Protein AF-0000000072193589 (afdb_homodimer)

Foldseek 3Di:
DPPPDLCLQFLVNLLVLLLLLLQQQVVFCVQWAFALCSLFQLLQLLQPLVFLPLAPDQQRHANQLLLLLLLQLLLVLCVVVVNQFAKEDLQLVLLLLLLLLLSLLQLQLDGFLLSLLSCVLLAAPLSVLLVLLLLLLLVVLVVLVVLAFDSDDMDGDDSVLLCVLNVVSVVSVVVCVQFPDDPPDQGGVSTGAHNHHSRPTGGDNVSSSVSSSVSNNSCSSNVAFPSVQSSCCSPPVDRSNVSSNVSNSVSNNVSCVVVVSHDHDNPPGTFGANPSVSSNLSSSLSSNSQSSLVGTLSSLSSVSSSNYNSSVSSNVSSSSSSNCCNRVQLGATRVHGGPCVVVSSVVSNVVSVVSSVVRGDDPD/DPCPDLCLQFLVNLLVLLLLLLQQQVVFCVQWAFALASLFQLLQLLQPLVFLPLAPDQQRHANQLLLLLLLQLLLVLCVVVVNQFAKEDQQLVLLLQLLLLLSLLQLQLDGFLLSLLSCVLLAAPLSVLLVLLLLLLLVVLVVLVVLAFDSDDMDGDDSVLLCVLNVVSVVSVVVCVQFPDDQPDQGGVSTGAHNHHSRPTGGDNVSSSVSSSVSNNSCSSNVAFPSCQSSCCSPPVDRSNVSSNVSNSVSNNVSCVVVVSHDHDNPPGTFGANPSVSSNLSSSLSSNSQSSLVGTLSSLSSVSSSNYNSSVSSNVSSSSSSNCCNRVQQGATRHHGGPCVVVSSVVSSVVSVVSSVVRGDDPD

Radius of gyration: 25.13 Å; Cα contacts (8 Å, |Δi|>4): 1736; chains: 2; bounding box: 56×70×53 Å

Secondary structure (DSSP, 8-state):
------GGGSHHHHHHHHHHHHHHHHHHHHTTSPTTTTT-HHHHHHHHHHHTTSS--GGG----HHHHHHHHHHHHHHHHTT----EE-S-HHHHHHHHHHHHHHHHHHT--HHHHHHHHHTTBTTHHHHHHHHHHHHHHHHHHHHTT------EE--GGGGGHHHHHHHHHHHHHHHS---TT-SEETTEE--SSSGGG----HHHHHHHHHHHHHHHHHHT--HHHHHHHHHHH---HHHHHHHHHHHHHHHHHHHHT----BSSS-TT----HHHHHHHHHHHHHHHHHHTS-HHHHHHHHHTTBHHHHHHHHHHHHHHHHHHHTT-S-BTTBS-TTHHHHHHHHHHHHHHHHHHTS-TT-/------GGGSHHHHHHHHHHHHHHHHHHHHTTSPTTTTT-HHHHHHHHHHHTTSS--GGG----HHHHHHHHHHHHHHHHTT----EE-S-HHHHHHHHHHHHHHHHHHT--HHHHHHHHHTTBTHHHHHHHHHHHHHHHHHHHHHTT------EE--GGGGGHHHHHHHHHHHHHHHS---TT-SEETTEE--SSSGGG----HHHHHHHHHHHHHHHHHHT--HHHHHHHHHHH---HHHHHHHHHHHHHHHHHHHHT----BSSS-TT----HHHHHHHHHHHHHHHHHHTS-HHHHHHHHHTTBHHHHHHHHHHHHHHHHHHHTT-S-BTTBS-TTHHHHHHHHHHHHHHHHHHTS-TT-

pLDDT: mean 95.37, std 7.78, range [31.89, 98.88]

InterPro domains:
  IPR007272 Sulphur transport TsuA/YedE [PF04143] (221-327)
  IPR026366 Putative selenium metabolism protein, YedE family [TIGR04112] (14-357)

Nearest PDB structures (foldseek):
  6lep-assembly1_A  TM=6.142E-01  e=1.685E-05  Spirochaeta thermophila
  6leo-assembly1_A  TM=6.871E-01  e=5.981E-05  Spirochaeta thermophila
  8k1r-assembly1_B  TM=6.863E-01  e=8.590E-05  Spirochaeta thermophila DSM 6578
  8j4c-assembly1_A  TM=5.901E-01  e=3.475E-05  Spirochaeta thermophila DSM 6578
  5jdl-assembly1_A  TM=2.245E-01  e=1.721E-01  Methanocaldococcus jannaschii DSM 2661

Structure (mmCIF, N/CA/C/O backbone):
data_AF-0000000072193589-model_v1
#
loop_
_entity.id
_entity.type
_entity.pdbx_description
1 polymer 'Glutamate synthase'
#
loop_
_atom_site.group_PDB
_atom_site.id
_atom_site.type_symbol
_atom_site.label_atom_id
_atom_site.label_alt_id
_atom_site.label_comp_id
_atom_site.label_asym_id
_atom_site.label_entity_id
_atom_site.label_seq_id
_atom_site.pdbx_PDB_ins_code
_atom_site.Cartn_x
_atom_site.Cartn_y
_atom_site.Cartn_z
_atom_site.occupancy
_atom_site.B_iso_or_equiv
_atom_site.auth_seq_id
_atom_site.auth_comp_id
_atom_site.auth_asym_id
_atom_site.auth_atom_id
_atom_site.pdbx_PDB_model_num
ATOM 1 N N . MET A 1 1 ? -29.062 7.012 24.234 1 31.97 1 MET A N 1
ATOM 2 C CA . MET A 1 1 ? -27.703 7.16 24.734 1 31.97 1 MET A CA 1
ATOM 3 C C . MET A 1 1 ? -27.391 8.617 25.062 1 31.97 1 MET A C 1
ATOM 5 O O . MET A 1 1 ? -27.562 9.5 24.219 1 31.97 1 MET A O 1
ATOM 9 N N . LYS A 1 2 ? -27.5 9.023 26.297 1 41.06 2 LYS A N 1
ATOM 10 C CA . LYS A 1 2 ? -27.609 10.367 26.859 1 41.06 2 LYS A CA 1
ATOM 11 C C . LYS A 1 2 ? -26.547 11.297 26.266 1 41.06 2 LYS A C 1
ATOM 13 O O . LYS A 1 2 ? -25.359 10.969 26.25 1 41.06 2 LYS A O 1
ATOM 18 N N . ASN A 1 3 ? -26.688 12.117 25.344 1 45.94 3 ASN A N 1
ATOM 19 C CA . ASN A 1 3 ? -25.875 13.062 24.578 1 45.94 3 ASN A CA 1
ATOM 20 C C . ASN A 1 3 ? -24.875 13.789 25.484 1 45.94 3 ASN A C 1
ATOM 22 O O . ASN A 1 3 ? -25.188 14.836 26.047 1 45.94 3 ASN A O 1
ATOM 26 N N . SER A 1 4 ? -24.109 13.016 26.344 1 55.22 4 SER A N 1
ATOM 27 C CA . SER A 1 4 ? -23.141 13.648 27.234 1 55.22 4 SER A CA 1
ATOM 28 C C . SER A 1 4 ? -22.281 14.664 26.484 1 55.22 4 SER A C 1
ATOM 30 O O . SER A 1 4 ? -21.938 14.453 25.328 1 55.22 4 SER A O 1
ATOM 32 N N . PHE A 1 5 ? -22.328 15.898 26.859 1 66 5 PHE A N 1
ATOM 33 C CA . PHE A 1 5 ? -21.641 17.062 26.344 1 66 5 PHE A CA 1
ATOM 34 C C . PHE A 1 5 ? -20.172 16.766 26.094 1 66 5 PHE A C 1
ATOM 36 O O . PHE A 1 5 ? -19.469 16.312 27 1 66 5 PHE A O 1
ATOM 43 N N . ASN A 1 6 ? -19.766 16.594 24.844 1 74.94 6 ASN A N 1
ATOM 44 C CA . ASN A 1 6 ? -18.359 16.469 24.469 1 74.94 6 ASN A CA 1
ATOM 45 C C . ASN A 1 6 ? -17.688 17.828 24.375 1 74.94 6 ASN A C 1
ATOM 47 O O . ASN A 1 6 ? -17.828 18.531 23.375 1 74.94 6 ASN A O 1
ATOM 51 N N . PHE A 1 7 ? -16.984 18.297 25.5 1 81.56 7 PHE A N 1
ATOM 52 C CA . PHE A 1 7 ? -16.281 19.562 25.578 1 81.56 7 PHE A CA 1
ATOM 53 C C . PHE A 1 7 ? -15.398 19.766 24.344 1 81.56 7 PHE A C 1
ATOM 55 O O . PHE A 1 7 ? -15.328 20.875 23.797 1 81.56 7 PHE A O 1
ATOM 62 N N . PHE A 1 8 ? -14.93 18.75 23.812 1 83.88 8 PHE A N 1
ATOM 63 C CA . PHE A 1 8 ? -13.922 18.844 22.766 1 83.88 8 PHE A CA 1
ATOM 64 C C . PHE A 1 8 ? -14.578 19.109 21.406 1 83.88 8 PHE A C 1
ATOM 66 O O . PHE A 1 8 ? -13.906 19.516 20.469 1 83.88 8 PHE A O 1
ATOM 73 N N . SER A 1 9 ? -15.805 18.953 21.422 1 81.62 9 SER A N 1
ATOM 74 C CA . SER A 1 9 ? -16.5 19.234 20.172 1 81.62 9 SER A CA 1
ATOM 75 C C . SER A 1 9 ? -17 20.672 20.125 1 81.62 9 SER A C 1
ATOM 77 O O . SER A 1 9 ? -17.438 21.141 19.062 1 81.62 9 SER A O 1
ATOM 79 N N . SER A 1 10 ? -16.891 21.422 21.188 1 87.44 10 SER A N 1
ATOM 80 C CA . SER A 1 10 ? -17.25 22.828 21.25 1 87.44 10 SER A CA 1
ATOM 81 C C . SER A 1 10 ? -16.172 23.703 20.641 1 87.44 10 SER A C 1
ATOM 83 O O . SER A 1 10 ? -15.078 23.234 20.328 1 87.44 10 SER A O 1
ATOM 85 N N . THR A 1 11 ? -16.453 24.891 20.484 1 91.12 11 THR A N 1
ATOM 86 C CA . THR A 1 11 ? -15.492 25.844 19.922 1 91.12 11 THR A CA 1
ATOM 87 C C . THR A 1 11 ? -14.289 26 20.859 1 91.12 11 THR A C 1
ATOM 89 O O . THR A 1 11 ? -13.141 26.031 20.406 1 91.12 11 THR A O 1
ATOM 92 N N . THR A 1 12 ? -14.586 26.094 22.094 1 92.56 12 THR A N 1
ATOM 93 C CA . THR A 1 12 ? -13.5 26.172 23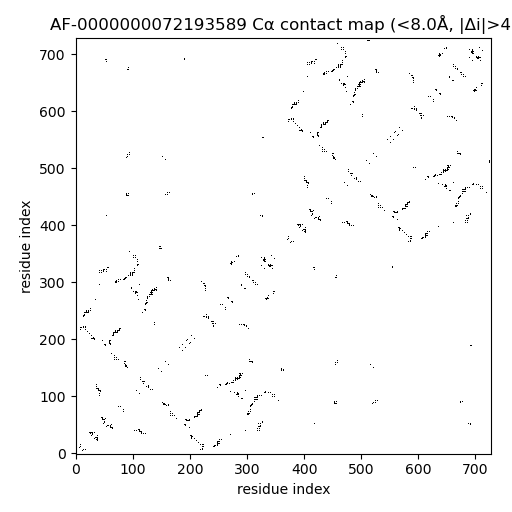.062 1 92.56 12 THR A CA 1
ATOM 94 C C . THR A 1 12 ? -12.648 24.906 23.047 1 92.56 12 THR A C 1
ATOM 96 O O . THR A 1 12 ? -11.43 24.969 23.188 1 92.56 12 THR A O 1
ATOM 99 N N . GLY A 1 13 ? -13.297 23.828 22.875 1 93.25 13 GLY A N 1
ATOM 100 C CA . GLY A 1 13 ? -12.586 22.547 22.844 1 93.25 13 GLY A CA 1
ATOM 101 C C . GLY A 1 13 ? -11.633 22.438 21.672 1 93.25 13 GLY A C 1
ATOM 102 O O . GLY A 1 13 ? -10.508 21.969 21.828 1 93.25 13 GLY A O 1
ATOM 103 N N . ILE A 1 14 ? -12.141 22.859 20.531 1 94.38 14 ILE A N 1
ATOM 104 C CA . ILE A 1 14 ? -11.305 22.75 19.328 1 94.38 14 ILE A CA 1
ATOM 105 C C . ILE A 1 14 ? -10.133 23.734 19.438 1 94.38 14 ILE A C 1
ATOM 107 O O . ILE A 1 14 ? -9.031 23.422 18.984 1 94.38 14 ILE A O 1
ATOM 111 N N . VAL A 1 15 ? -10.328 24.891 20 1 96.31 15 VAL A N 1
ATOM 112 C CA . VAL A 1 15 ? -9.281 25.891 20.172 1 96.31 15 VAL A CA 1
ATOM 113 C C . VAL A 1 15 ? -8.227 25.359 21.141 1 96.31 15 VAL A C 1
ATOM 115 O O . VAL A 1 15 ? -7.023 25.453 20.891 1 96.31 15 VAL A O 1
ATOM 118 N N . VAL A 1 16 ? -8.711 24.766 22.219 1 96.75 16 VAL A N 1
ATOM 119 C CA . VAL A 1 16 ? -7.793 24.188 23.203 1 96.75 16 VAL A CA 1
ATOM 120 C C . VAL A 1 16 ? -6.984 23.062 22.562 1 96.75 16 VAL A C 1
ATOM 122 O O . VAL A 1 16 ? -5.777 22.953 22.797 1 96.75 16 VAL A O 1
ATOM 125 N N . THR A 1 17 ? -7.664 22.219 21.797 1 96.88 17 THR A N 1
ATOM 126 C CA . THR A 1 17 ? -6.965 21.156 21.078 1 96.88 17 THR A CA 1
ATOM 127 C C . THR A 1 17 ? -5.891 21.734 20.172 1 96.88 17 THR A C 1
ATOM 129 O O . THR A 1 17 ? -4.758 21.25 20.156 1 96.88 17 THR A O 1
ATOM 132 N N . GLY A 1 18 ? -6.23 22.766 19.375 1 97.44 18 GLY A N 1
ATOM 133 C CA . GLY A 1 18 ? -5.262 23.422 18.516 1 97.44 18 GLY A CA 1
ATOM 134 C C . GLY A 1 18 ? -4.074 23.984 19.25 1 97.44 18 GLY A C 1
ATOM 135 O O . GLY A 1 18 ? -2.928 23.812 18.828 1 97.44 18 GLY A O 1
ATOM 136 N N . LEU A 1 19 ? -4.371 24.641 20.422 1 97.88 19 LEU A N 1
ATOM 137 C CA . LEU A 1 19 ? -3.303 25.203 21.234 1 97.88 19 LEU A CA 1
ATOM 138 C C . LEU A 1 19 ? -2.359 24.109 21.719 1 97.88 19 LEU A C 1
ATOM 140 O O . LEU A 1 19 ? -1.138 24.266 21.656 1 97.88 19 LEU A O 1
ATOM 144 N N . LEU A 1 20 ? -2.932 23.031 22.156 1 98 20 LEU A N 1
ATOM 145 C CA . LEU A 1 20 ? -2.129 21.938 22.688 1 98 20 LEU A CA 1
ATOM 146 C C . LEU A 1 20 ? -1.316 21.266 21.578 1 98 20 LEU A C 1
ATOM 148 O O . LEU A 1 20 ? -0.155 20.906 21.781 1 98 20 LEU A O 1
ATOM 152 N N . LEU A 1 21 ? -1.921 21.078 20.406 1 97.75 21 LEU A N 1
ATOM 153 C CA . LEU A 1 21 ? -1.203 20.469 19.297 1 97.75 21 LEU A CA 1
ATOM 154 C C . LEU A 1 21 ? -0.022 21.344 18.875 1 97.75 21 LEU A C 1
ATOM 156 O O . LEU A 1 21 ? 1.062 20.828 18.594 1 97.75 21 LEU A O 1
ATOM 160 N N . GLY A 1 22 ? -0.254 22.672 18.844 1 97.94 22 GLY A N 1
ATOM 161 C CA . GLY A 1 22 ? 0.833 23.578 18.516 1 97.94 22 GLY A CA 1
ATOM 162 C C . GLY A 1 22 ? 1.979 23.516 19.5 1 97.94 22 GLY A C 1
ATOM 163 O O . GLY A 1 22 ? 3.146 23.484 19.109 1 97.94 22 GLY A O 1
ATOM 164 N N . LEU A 1 23 ? 1.612 23.453 20.781 1 98.19 23 LEU A N 1
ATOM 165 C CA . LEU A 1 23 ? 2.623 23.391 21.828 1 98.19 23 LEU A CA 1
ATOM 166 C C . LEU A 1 23 ? 3.379 22.078 21.781 1 98.19 23 LEU A C 1
ATOM 168 O O . LEU A 1 23 ? 4.602 22.047 21.922 1 98.19 23 LEU A O 1
ATOM 172 N N . ILE A 1 24 ? 2.656 21 21.578 1 98.31 24 ILE A N 1
ATOM 173 C CA . ILE A 1 24 ? 3.262 19.672 21.516 1 98.31 24 ILE A CA 1
ATOM 174 C C . ILE A 1 24 ? 4.227 19.594 20.344 1 98.31 24 ILE A C 1
ATOM 176 O O . ILE A 1 24 ? 5.32 19.031 20.453 1 98.31 24 ILE A O 1
ATOM 180 N N . ALA A 1 25 ? 3.834 20.188 19.219 1 97.94 25 ALA A N 1
ATOM 181 C CA . ALA A 1 25 ? 4.664 20.156 18.016 1 97.94 25 ALA A CA 1
ATOM 182 C C . ALA A 1 25 ? 5.996 20.859 18.25 1 97.94 25 ALA A C 1
ATOM 184 O O . ALA A 1 25 ? 7.055 20.312 17.922 1 97.94 25 ALA A O 1
ATOM 185 N N . VAL A 1 26 ? 5.93 22.031 18.859 1 97.81 26 VAL A N 1
ATOM 186 C CA . VAL A 1 26 ? 7.148 22.797 19.094 1 97.81 26 VAL A CA 1
ATOM 187 C C . VAL A 1 26 ? 7.977 22.125 20.188 1 97.81 26 VAL A C 1
ATOM 189 O O . VAL A 1 26 ? 9.211 22.125 20.125 1 97.81 26 VAL A O 1
ATOM 192 N N . PHE A 1 27 ? 7.281 21.547 21.156 1 97.56 27 PHE A N 1
ATOM 193 C CA . PHE A 1 27 ? 7.977 20.828 22.219 1 97.56 27 PHE A CA 1
ATOM 194 C C . PHE A 1 27 ? 8.773 19.656 21.656 1 97.56 27 PHE A C 1
ATOM 196 O O . PHE A 1 27 ? 9.914 19.422 22.062 1 97.56 27 PHE A O 1
ATOM 203 N N . LEU A 1 28 ? 8.227 18.953 20.719 1 97.94 28 LEU A N 1
ATOM 204 C CA . LEU A 1 28 ? 8.914 17.828 20.109 1 97.94 28 LEU A CA 1
ATOM 205 C C . LEU A 1 28 ? 10.078 18.297 19.234 1 97.94 28 LEU A C 1
ATOM 207 O O . LEU A 1 28 ? 11.109 17.625 19.141 1 97.94 28 LEU A O 1
ATOM 211 N N . GLN A 1 29 ? 9.883 19.453 18.609 1 96.38 29 GLN A N 1
ATOM 212 C CA . GLN A 1 29 ? 10.992 20.062 17.875 1 96.38 29 GLN A CA 1
ATOM 213 C C . GLN A 1 29 ? 12.156 20.391 18.812 1 96.38 29 GLN A C 1
ATOM 215 O O . GLN A 1 29 ? 13.312 20.109 18.5 1 96.38 29 GLN A O 1
ATOM 220 N N . PHE A 1 30 ? 11.797 20.906 19.922 1 95.88 30 PHE A N 1
ATOM 221 C CA . PHE A 1 30 ? 12.797 21.281 20.922 1 95.88 30 PHE A CA 1
ATOM 222 C C . PHE A 1 30 ? 13.469 20.031 21.484 1 95.88 30 PHE A C 1
ATOM 224 O O . PHE A 1 30 ? 14.648 20.062 21.844 1 95.88 30 PHE A O 1
ATOM 231 N N . SER A 1 31 ? 12.766 18.938 21.453 1 97.25 31 SER A N 1
ATOM 232 C CA . SER A 1 31 ? 13.242 17.688 22.062 1 97.25 31 SER A CA 1
ATOM 233 C C . SER A 1 31 ? 14.008 16.844 21.047 1 97.25 31 SER A C 1
ATOM 235 O O . SER A 1 31 ? 14.453 15.742 21.359 1 97.25 31 SER A O 1
ATOM 237 N N . GLY A 1 32 ? 14.047 17.312 19.797 1 97 32 GLY A N 1
ATOM 238 C CA . GLY A 1 32 ? 14.945 16.594 18.906 1 97 32 GLY A CA 1
ATOM 239 C C . GLY A 1 32 ? 14.367 16.391 17.516 1 97 32 GLY A C 1
ATOM 240 O O . GLY A 1 32 ? 15.086 16.016 16.594 1 97 32 GLY A O 1
ATOM 241 N N . ASN A 1 33 ? 13.055 16.594 17.312 1 97.69 33 ASN A N 1
ATOM 242 C CA . ASN A 1 33 ? 12.477 16.484 15.969 1 97.69 33 ASN A CA 1
ATOM 243 C C . ASN A 1 33 ? 13.016 17.578 15.047 1 97.69 33 ASN A C 1
ATOM 245 O O . ASN A 1 33 ? 13.516 18.594 15.508 1 97.69 33 ASN A O 1
ATOM 249 N N . PRO A 1 34 ? 12.945 17.344 13.742 1 96.06 34 PRO A N 1
ATOM 250 C CA . PRO A 1 34 ? 13.461 18.344 12.812 1 96.06 34 PRO A CA 1
ATOM 251 C C . PRO A 1 34 ? 12.734 19.688 12.93 1 96.06 34 PRO A C 1
ATOM 253 O O . PRO A 1 34 ? 11.531 19.719 13.195 1 96.06 34 PRO A O 1
ATOM 256 N N . GLY A 1 35 ? 13.461 20.688 12.672 1 94.56 35 GLY A N 1
ATOM 257 C CA . GLY A 1 35 ? 12.898 22.031 12.727 1 94.56 35 GLY A CA 1
ATOM 258 C C . GLY A 1 35 ? 11.727 22.219 11.781 1 94.56 35 GLY A C 1
ATOM 259 O O . GLY A 1 35 ? 11.742 21.719 10.656 1 94.56 35 GLY A O 1
ATOM 260 N N . ASN A 1 36 ? 10.68 22.844 12.25 1 94.94 36 ASN A N 1
ATOM 261 C CA . ASN A 1 36 ? 9.484 23.219 11.508 1 94.94 36 ASN A CA 1
ATOM 262 C C . ASN A 1 36 ? 8.711 21.984 11.031 1 94.94 36 ASN A C 1
ATOM 264 O O . ASN A 1 36 ? 7.941 22.062 10.07 1 94.94 36 ASN A O 1
ATOM 268 N N . MET A 1 37 ? 8.906 20.828 11.539 1 93.88 37 MET A N 1
ATOM 269 C CA . MET A 1 37 ? 8.172 19.625 11.148 1 93.88 37 MET A CA 1
ATOM 270 C C . MET A 1 37 ? 7.172 19.234 12.227 1 93.88 37 MET A C 1
ATOM 272 O O . MET A 1 37 ? 6.047 18.828 11.922 1 93.88 37 MET A O 1
ATOM 276 N N . GLY A 1 38 ? 7.742 19.328 13.578 1 91.25 38 GLY A N 1
ATOM 277 C CA . GLY A 1 38 ? 6.887 19.031 14.719 1 91.25 38 GLY A CA 1
ATOM 278 C C . GLY A 1 38 ? 6.25 17.656 14.641 1 91.25 38 GLY A C 1
ATOM 279 O O . GLY A 1 38 ? 6.875 16.656 14.992 1 91.25 38 GLY A O 1
ATOM 280 N N . ILE A 1 39 ? 5 17.562 14.086 1 94.31 39 ILE A N 1
ATOM 281 C CA . ILE A 1 39 ? 4.238 16.328 14.008 1 94.31 39 ILE A CA 1
ATOM 282 C C . ILE A 1 39 ? 3.67 16.141 12.602 1 94.31 39 ILE A C 1
ATOM 284 O O . ILE A 1 39 ? 2.525 15.719 12.438 1 94.31 39 ILE A O 1
ATOM 288 N N . CYS A 1 40 ? 4.457 16.531 11.609 1 96.25 40 CYS A N 1
ATOM 289 C CA . CYS A 1 40 ? 4.035 16.406 10.219 1 96.25 40 CYS A CA 1
ATOM 290 C C . CYS A 1 40 ? 3.693 14.953 9.875 1 96.25 40 CYS A C 1
ATOM 292 O O . CYS A 1 40 ? 4.543 14.07 9.984 1 96.25 40 CYS A O 1
ATOM 294 N N . VAL A 1 41 ? 2.568 14.75 9.375 1 98 41 VAL A N 1
ATOM 295 C CA . VAL A 1 41 ? 2.076 13.391 9.18 1 98 41 VAL A CA 1
ATOM 296 C C . VAL A 1 41 ? 2.688 12.805 7.91 1 98 41 VAL A C 1
ATOM 298 O O . VAL A 1 41 ? 3.125 11.648 7.906 1 98 41 VAL A O 1
ATOM 301 N N . VAL A 1 42 ? 2.75 13.531 6.848 1 98.31 42 VAL A N 1
ATOM 302 C CA . VAL A 1 42 ? 3.229 12.992 5.578 1 98.31 42 VAL A CA 1
ATOM 303 C C . VAL A 1 42 ? 4.727 12.711 5.668 1 98.31 42 VAL A C 1
ATOM 305 O O . VAL A 1 42 ? 5.188 11.633 5.293 1 98.31 42 VAL A O 1
ATOM 308 N N . CYS A 1 43 ? 5.488 13.648 6.191 1 98.19 43 CYS A N 1
ATOM 309 C CA . CYS A 1 43 ? 6.934 13.477 6.285 1 98.19 43 CYS A CA 1
ATOM 310 C C . CYS A 1 43 ? 7.293 12.344 7.238 1 98.19 43 CYS A C 1
ATOM 312 O O . CYS A 1 43 ? 8.25 11.602 7 1 98.19 43 CYS A O 1
ATOM 314 N N . PHE A 1 44 ? 6.547 12.242 8.281 1 98.62 44 PHE A N 1
ATOM 315 C CA . PHE A 1 44 ? 6.844 11.188 9.25 1 98.62 44 PHE A CA 1
ATOM 316 C C . PHE A 1 44 ? 6.449 9.82 8.695 1 98.62 44 PHE A C 1
ATOM 318 O O . PHE A 1 44 ? 7.102 8.82 8.984 1 98.62 44 PHE A O 1
ATOM 325 N N . ASN A 1 45 ? 5.379 9.758 7.918 1 98.56 45 ASN A N 1
ATOM 326 C CA . ASN A 1 45 ? 5.082 8.508 7.234 1 98.56 45 ASN A CA 1
ATOM 327 C C . ASN A 1 45 ? 6.133 8.188 6.172 1 98.56 45 ASN A C 1
ATOM 329 O O . ASN A 1 45 ? 6.438 7.02 5.926 1 98.56 45 ASN A O 1
ATOM 333 N N . ARG A 1 46 ? 6.609 9.242 5.559 1 98.38 46 ARG A N 1
ATOM 334 C CA . ARG A 1 46 ? 7.742 9.078 4.656 1 98.38 46 ARG A CA 1
ATOM 335 C C . ARG A 1 46 ? 8.922 8.43 5.371 1 98.38 46 ARG A C 1
ATOM 337 O O . ARG A 1 46 ? 9.539 7.504 4.844 1 98.38 46 ARG A O 1
ATOM 344 N N . ASP A 1 47 ? 9.266 8.906 6.562 1 98.69 47 ASP A N 1
ATOM 345 C CA . ASP A 1 47 ? 10.367 8.352 7.34 1 98.69 47 ASP A CA 1
ATOM 346 C C . ASP A 1 47 ? 10.094 6.895 7.711 1 98.69 47 ASP A C 1
ATOM 348 O O . ASP A 1 47 ? 11.008 6.066 7.719 1 98.69 47 ASP A O 1
ATOM 352 N N . ILE A 1 48 ? 8.852 6.633 8.008 1 98.75 48 ILE A N 1
ATOM 353 C CA . ILE A 1 48 ? 8.469 5.266 8.336 1 98.75 48 ILE A CA 1
ATOM 354 C C . ILE A 1 48 ? 8.68 4.363 7.121 1 98.75 48 ILE A C 1
ATOM 356 O O . ILE A 1 48 ? 9.242 3.27 7.242 1 98.75 48 ILE A O 1
ATOM 360 N N . ALA A 1 49 ? 8.25 4.797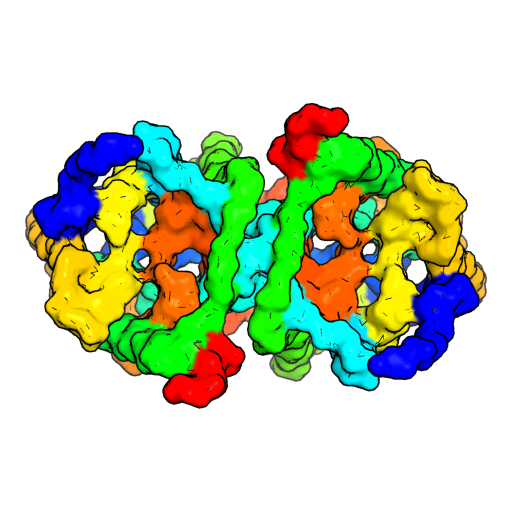 5.969 1 98.69 49 ALA A N 1
ATOM 361 C CA . ALA A 1 49 ? 8.453 4.035 4.738 1 98.69 49 ALA A CA 1
ATOM 362 C C . ALA A 1 49 ? 9.938 3.73 4.52 1 98.69 49 ALA A C 1
ATOM 364 O O . ALA A 1 49 ? 10.289 2.623 4.117 1 98.69 49 ALA A O 1
ATOM 365 N N . GLY A 1 50 ? 10.766 4.703 4.805 1 98.69 50 GLY A N 1
ATOM 366 C CA . GLY A 1 50 ? 12.203 4.5 4.668 1 98.69 50 GLY A CA 1
ATOM 367 C C . GLY A 1 50 ? 12.766 3.539 5.695 1 98.69 50 GLY A C 1
ATOM 368 O O . GLY A 1 50 ? 13.625 2.713 5.379 1 98.69 50 GLY A O 1
ATOM 369 N N . ALA A 1 51 ? 12.273 3.646 6.902 1 98.62 51 ALA A N 1
ATOM 370 C CA . ALA A 1 51 ? 12.766 2.814 7.996 1 98.62 51 ALA A CA 1
ATOM 371 C C . ALA A 1 51 ? 12.5 1.337 7.727 1 98.62 51 ALA A C 1
ATOM 373 O O . ALA A 1 51 ? 13.297 0.474 8.109 1 98.62 51 ALA A O 1
ATOM 374 N N . VAL A 1 52 ? 11.359 1.085 7.043 1 98.12 52 VAL A N 1
ATOM 375 C CA . VAL A 1 52 ? 11.008 -0.312 6.809 1 98.12 52 VAL A CA 1
ATOM 376 C C . VAL A 1 52 ? 11.516 -0.747 5.434 1 98.12 52 VAL A C 1
ATOM 378 O O . VAL A 1 52 ? 11.164 -1.82 4.945 1 98.12 52 VAL A O 1
ATOM 381 N N . GLY A 1 53 ? 12.227 0.116 4.738 1 98.25 53 GLY A N 1
ATOM 382 C CA . GLY A 1 53 ? 12.977 -0.274 3.553 1 98.25 53 GLY A CA 1
ATOM 383 C C . GLY A 1 53 ? 12.219 -0.044 2.262 1 98.25 53 GLY A C 1
ATOM 384 O O . GLY A 1 53 ? 12.633 -0.508 1.198 1 98.25 53 GLY A O 1
ATOM 385 N N . LEU A 1 54 ? 11.117 0.703 2.268 1 98.56 54 LEU A N 1
ATOM 386 C CA . LEU A 1 54 ? 10.289 0.874 1.08 1 98.56 54 LEU A CA 1
ATOM 387 C C . LEU A 1 54 ? 10.883 1.918 0.143 1 98.56 54 LEU A C 1
ATOM 389 O O . LEU A 1 54 ? 10.508 1.997 -1.027 1 98.56 54 LEU A O 1
ATOM 393 N N . HIS A 1 55 ? 11.703 2.76 0.631 1 98 55 HIS A N 1
ATOM 394 C CA . HIS A 1 55 ? 12.516 3.613 -0.23 1 98 55 HIS A CA 1
ATOM 395 C C . HIS A 1 55 ? 13.961 3.652 0.238 1 98 55 HIS A C 1
ATOM 397 O O . HIS A 1 55 ? 14.289 3.141 1.312 1 98 55 HIS A O 1
ATOM 403 N N . ARG A 1 56 ? 14.891 4.32 -0.527 1 95.38 56 ARG A N 1
ATOM 404 C CA . ARG A 1 56 ? 16.328 4.141 -0.302 1 95.38 56 ARG A CA 1
ATOM 405 C C . ARG A 1 56 ? 17 5.473 -0.011 1 95.38 56 ARG A C 1
ATOM 407 O O . ARG A 1 56 ? 18.219 5.59 -0.133 1 95.38 56 ARG A O 1
ATOM 414 N N . ALA A 1 57 ? 16.203 6.508 0.306 1 96.69 57 ALA A N 1
ATOM 415 C CA . ALA A 1 57 ? 16.797 7.785 0.694 1 96.69 57 ALA A CA 1
ATOM 416 C C . ALA A 1 57 ? 17.375 7.715 2.107 1 96.69 57 ALA A C 1
ATOM 418 O O . ALA A 1 57 ? 16.625 7.641 3.084 1 96.69 57 ALA A O 1
ATOM 419 N N . PRO A 1 58 ? 18.625 7.746 2.266 1 96.75 58 PRO A N 1
ATOM 420 C CA . PRO A 1 58 ? 19.25 7.473 3.566 1 96.75 58 PRO A CA 1
ATOM 421 C C . PRO A 1 58 ? 18.984 8.586 4.582 1 96.75 58 PRO A C 1
ATOM 423 O O . PRO A 1 58 ? 19.125 8.367 5.789 1 96.75 58 PRO A O 1
ATOM 426 N N . ILE A 1 59 ? 18.578 9.734 4.176 1 97.38 59 ILE A N 1
ATOM 427 C CA . ILE A 1 59 ? 18.547 10.891 5.066 1 97.38 59 ILE A CA 1
ATOM 428 C C . ILE A 1 59 ? 17.172 10.984 5.73 1 97.38 59 ILE A C 1
ATOM 430 O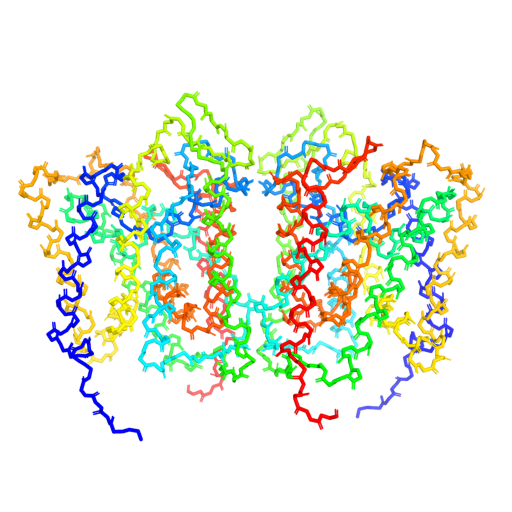 O . ILE A 1 59 ? 16.953 11.836 6.598 1 97.38 59 ILE A O 1
ATOM 434 N N . VAL A 1 60 ? 16.203 10.156 5.336 1 98 60 VAL A N 1
ATOM 435 C CA . VAL A 1 60 ? 14.844 10.281 5.859 1 98 60 VAL A CA 1
ATOM 436 C C . VAL A 1 60 ? 14.305 8.906 6.242 1 98 60 VAL A C 1
ATOM 438 O O . VAL A 1 60 ? 13.203 8.531 5.836 1 98 60 VAL A O 1
ATOM 441 N N . GLN A 1 61 ? 14.984 8.227 7.082 1 98.44 61 GLN A N 1
ATOM 442 C CA . GLN A 1 61 ? 14.609 6.895 7.551 1 98.44 61 GLN A CA 1
ATOM 443 C C . GLN A 1 61 ? 14.562 6.844 9.078 1 98.44 61 GLN A C 1
ATOM 445 O O . GLN A 1 61 ? 15.594 6.949 9.742 1 98.44 61 GLN A O 1
ATOM 450 N N . TYR A 1 62 ? 13.391 6.695 9.594 1 98.38 62 TYR A N 1
ATOM 451 C CA . TYR A 1 62 ? 13.164 6.57 11.031 1 98.38 62 TYR A CA 1
ATOM 452 C C . TYR A 1 62 ? 11.734 6.133 11.32 1 98.38 62 TYR A C 1
ATOM 454 O O . TYR A 1 62 ? 10.789 6.625 10.695 1 98.38 62 TYR A O 1
ATOM 462 N N . LEU A 1 63 ? 11.578 5.137 12.148 1 97.94 63 LEU A N 1
ATOM 463 C CA . LEU A 1 63 ? 10.234 4.734 12.57 1 97.94 63 LEU A CA 1
ATOM 464 C C . LEU A 1 63 ? 9.648 5.75 13.539 1 97.94 63 LEU A C 1
ATOM 466 O O . LEU A 1 63 ? 9.828 5.633 14.758 1 97.94 63 LEU A O 1
ATOM 470 N N . ARG A 1 64 ? 8.883 6.688 13.094 1 98.44 64 ARG A N 1
ATOM 471 C CA . ARG A 1 64 ? 8.383 7.832 13.852 1 98.44 64 ARG A CA 1
ATOM 472 C C . ARG A 1 64 ? 7.301 7.406 14.836 1 98.44 64 ARG A C 1
ATOM 474 O O . ARG A 1 64 ? 6.164 7.137 14.438 1 98.44 64 ARG A O 1
ATOM 481 N N . PRO A 1 65 ? 7.562 7.402 16.109 1 98.38 65 PRO A N 1
ATOM 482 C CA . PRO A 1 65 ? 6.578 6.941 17.078 1 98.38 65 PRO A CA 1
ATOM 483 C C . PRO A 1 65 ? 5.355 7.852 17.172 1 98.38 65 PRO A C 1
ATOM 485 O O . PRO A 1 65 ? 4.293 7.426 17.609 1 98.38 65 PRO A O 1
ATOM 488 N N . GLU A 1 66 ? 5.516 9.133 16.766 1 98.62 66 GLU A N 1
ATOM 489 C CA . GLU A 1 66 ? 4.402 10.078 16.797 1 98.62 66 GLU A CA 1
ATOM 490 C C . GLU A 1 66 ? 3.203 9.539 16.016 1 98.62 66 GLU A C 1
ATOM 492 O O . GLU A 1 66 ? 2.068 9.617 16.5 1 98.62 66 GLU A O 1
ATOM 497 N N . ILE A 1 67 ? 3.508 8.93 14.812 1 98.75 67 ILE A N 1
ATOM 498 C CA . ILE A 1 67 ? 2.449 8.438 13.938 1 98.75 67 ILE A CA 1
ATOM 499 C C . ILE A 1 67 ? 1.783 7.215 14.562 1 98.75 67 ILE A C 1
ATOM 501 O O . ILE A 1 67 ? 0.555 7.109 14.578 1 98.75 67 ILE A O 1
ATOM 505 N N . MET A 1 68 ? 2.592 6.285 15.055 1 98.62 68 MET A N 1
ATOM 506 C CA . MET A 1 68 ? 2.049 5.105 15.727 1 98.62 68 MET A CA 1
ATOM 507 C C . MET A 1 68 ? 1.201 5.508 16.938 1 98.62 68 MET A C 1
ATOM 509 O O . MET A 1 68 ? 0.107 4.977 17.125 1 98.62 68 MET A O 1
ATOM 513 N N . GLY A 1 69 ? 1.701 6.461 17.641 1 98.69 69 GLY A N 1
ATOM 514 C CA . GLY A 1 69 ? 0.961 6.961 18.797 1 98.69 69 GLY A CA 1
ATOM 515 C C . GLY A 1 69 ? -0.355 7.617 18.422 1 98.69 69 GLY A C 1
ATOM 516 O O . GLY A 1 69 ? -1.365 7.43 19.094 1 98.69 69 GLY A O 1
ATOM 517 N N . MET A 1 70 ? -0.351 8.383 17.375 1 98.75 70 MET A N 1
ATOM 518 C CA . MET A 1 70 ? -1.562 9.078 16.953 1 98.75 70 MET A CA 1
ATOM 519 C C . MET A 1 70 ? -2.68 8.086 16.641 1 98.75 70 MET A C 1
ATOM 521 O O . MET A 1 70 ? -3.822 8.281 17.062 1 98.75 70 MET A O 1
ATOM 525 N N . VAL A 1 71 ? -2.365 7 15.922 1 98.75 71 VAL A N 1
ATOM 526 C CA . VAL A 1 71 ? -3.363 6 15.562 1 98.75 71 VAL A CA 1
ATOM 527 C C . VAL A 1 71 ? -3.848 5.277 16.812 1 98.75 71 VAL A C 1
ATOM 529 O O . VAL A 1 71 ? -5.051 5.105 17.016 1 98.75 71 VAL A O 1
ATOM 532 N N . LEU A 1 72 ? -2.906 4.891 17.688 1 98.75 72 LEU A N 1
ATOM 533 C CA . LEU A 1 72 ? -3.246 4.16 18.891 1 98.75 72 LEU A CA 1
ATOM 534 C C . LEU A 1 72 ? -3.986 5.059 19.875 1 98.75 72 LEU A C 1
ATOM 536 O O . LEU A 1 72 ? -4.875 4.598 20.609 1 98.75 72 LEU A O 1
ATOM 540 N N . GLY A 1 73 ? -3.604 6.348 19.953 1 98.75 73 GLY A N 1
ATOM 541 C CA . GLY A 1 73 ? -4.328 7.297 20.781 1 98.75 73 GLY A CA 1
ATOM 542 C C . GLY A 1 73 ? -5.77 7.492 20.344 1 98.75 73 GLY A C 1
ATOM 543 O O . GLY A 1 73 ? -6.672 7.574 21.188 1 98.75 73 GLY A O 1
ATOM 544 N N . SER A 1 74 ? -5.914 7.594 19.062 1 98.44 74 SER A N 1
ATOM 545 C CA . SER A 1 74 ? -7.27 7.711 18.531 1 98.44 74 SER A CA 1
ATOM 546 C C . SER A 1 74 ? -8.102 6.469 18.844 1 98.44 74 SER A C 1
ATOM 548 O O . SER A 1 74 ? -9.289 6.574 19.141 1 98.44 74 SER A O 1
ATOM 550 N N . LEU A 1 75 ? -7.52 5.305 18.688 1 98.5 75 LEU A N 1
ATOM 551 C CA . LEU A 1 75 ? -8.203 4.066 19.047 1 98.5 75 LEU A CA 1
ATOM 552 C C . LEU A 1 75 ? -8.609 4.074 20.516 1 98.5 75 LEU A C 1
ATOM 554 O O . LEU A 1 75 ? -9.742 3.715 20.844 1 98.5 75 LEU A O 1
ATOM 558 N N . ALA A 1 76 ? -7.688 4.438 21.375 1 98.44 76 ALA A N 1
ATOM 559 C CA . ALA A 1 76 ? -7.965 4.492 22.812 1 98.44 76 ALA A CA 1
ATOM 560 C C . ALA A 1 76 ? -9.141 5.414 23.109 1 98.44 76 ALA A C 1
ATOM 562 O O . ALA A 1 76 ? -10.031 5.062 23.891 1 98.44 76 ALA A O 1
ATOM 563 N N . ALA A 1 77 ? -9.156 6.613 22.516 1 97.75 77 ALA A N 1
ATOM 564 C CA . ALA A 1 77 ? -10.258 7.555 22.703 1 97.75 77 ALA A CA 1
ATOM 565 C C . ALA A 1 77 ? -11.578 6.957 22.234 1 97.75 77 ALA A C 1
ATOM 567 O O . ALA A 1 77 ? -12.594 7.055 22.922 1 97.75 77 ALA A O 1
ATOM 568 N N . ALA A 1 78 ? -11.539 6.332 21.047 1 97.38 78 ALA A N 1
ATOM 569 C CA . ALA A 1 78 ? -12.75 5.754 20.469 1 97.38 78 ALA A CA 1
ATOM 570 C C . ALA A 1 78 ? -13.312 4.648 21.359 1 97.38 78 ALA A C 1
ATOM 572 O O . ALA A 1 78 ? -14.523 4.539 21.531 1 97.38 78 ALA A O 1
ATOM 573 N N . LEU A 1 79 ? -12.453 3.828 21.922 1 97.06 79 LEU A N 1
ATOM 574 C CA . LEU A 1 79 ? -12.875 2.74 22.797 1 97.06 79 LEU A CA 1
ATOM 575 C C . LEU A 1 79 ? -13.383 3.279 24.125 1 97.06 79 LEU A C 1
ATOM 577 O O . LEU A 1 79 ? -14.398 2.82 24.641 1 97.06 79 LEU A O 1
ATOM 581 N N . CYS A 1 80 ? -12.703 4.246 24.688 1 96.62 80 CYS A N 1
ATOM 582 C CA . CYS A 1 80 ? -13.047 4.809 25.984 1 96.62 80 CYS A CA 1
ATOM 583 C C . CYS A 1 80 ? -14.406 5.488 25.938 1 96.62 80 CYS A C 1
ATOM 585 O O . CYS A 1 80 ? -15.164 5.445 26.922 1 96.62 80 CYS A O 1
ATOM 587 N N . PHE A 1 81 ? -14.734 6.086 24.844 1 95.56 81 PHE A N 1
ATOM 588 C CA . PHE A 1 81 ? -15.953 6.883 24.781 1 95.56 81 PHE A CA 1
ATOM 589 C C . PHE A 1 81 ? -17.016 6.203 23.922 1 95.56 81 PHE A C 1
ATOM 591 O O . PHE A 1 81 ? -18.016 6.82 23.547 1 95.56 81 PHE A O 1
ATOM 598 N N . GLY A 1 82 ? -16.766 4.945 23.5 1 95 82 GLY A N 1
ATOM 599 C CA . GLY A 1 82 ? -17.75 4.133 22.797 1 95 82 GLY A CA 1
ATOM 600 C C . GLY A 1 82 ? -18.016 4.605 21.391 1 95 82 GLY A C 1
ATOM 601 O O . GLY A 1 82 ? -19.156 4.527 20.906 1 95 82 GLY A O 1
ATOM 602 N N . GLU A 1 83 ? -16.984 5.164 20.812 1 94.94 83 GLU A N 1
ATOM 603 C CA . GLU A 1 83 ? -17.156 5.723 19.469 1 94.94 83 GLU A CA 1
ATOM 604 C C . GLU A 1 83 ? -16.469 4.855 18.422 1 94.94 83 GLU A C 1
ATOM 606 O O . GLU A 1 83 ? -16.359 5.25 17.266 1 94.94 83 GLU A O 1
ATOM 611 N N . TYR A 1 84 ? -15.953 3.668 18.828 1 96 84 TYR A N 1
ATOM 612 C CA . TYR A 1 84 ? -15.328 2.752 17.875 1 96 84 TYR A CA 1
ATOM 613 C C . TYR A 1 84 ? -16.375 2.145 16.938 1 96 84 TYR A C 1
ATOM 615 O O . TYR A 1 84 ? -17.344 1.54 17.391 1 96 84 TYR A O 1
ATOM 623 N N . ARG A 1 85 ? -16.234 2.379 15.703 1 94.81 85 ARG A N 1
ATOM 624 C CA . ARG A 1 85 ? -17.141 1.857 14.68 1 94.81 85 ARG A CA 1
ATOM 625 C C . ARG A 1 85 ? -16.375 1.392 13.453 1 94.81 85 ARG A C 1
ATOM 627 O O . ARG A 1 85 ? -15.836 2.211 12.703 1 94.81 85 ARG A O 1
ATOM 634 N N . ALA A 1 86 ? -16.438 0.137 13.211 1 94.56 86 ALA A N 1
ATOM 635 C CA . ALA A 1 86 ? -15.789 -0.408 12.023 1 94.56 86 ALA A CA 1
ATOM 636 C C . ALA A 1 86 ? -16.641 -0.174 10.773 1 94.56 86 ALA A C 1
ATOM 638 O O . ALA A 1 86 ? -17.766 -0.674 10.68 1 94.56 86 ALA A O 1
ATOM 639 N N . ARG A 1 87 ? -16.141 0.598 9.883 1 94.06 87 ARG A N 1
ATOM 640 C CA . ARG A 1 87 ? -16.859 0.946 8.656 1 94.06 87 ARG A CA 1
ATOM 641 C C . ARG A 1 87 ? -15.891 1.114 7.488 1 94.06 87 ARG A C 1
ATOM 643 O O . ARG A 1 87 ? -14.68 1.24 7.691 1 94.06 87 ARG A O 1
ATOM 650 N N . GLY A 1 88 ? -16.391 1.023 6.285 1 93 88 GLY A N 1
ATOM 651 C CA . GLY A 1 88 ? -15.57 1.21 5.094 1 93 88 GLY A CA 1
ATOM 652 C C . GLY A 1 88 ? -16.219 0.666 3.836 1 93 88 GLY A C 1
ATOM 653 O O . GLY A 1 88 ? -17.438 0.5 3.783 1 93 88 GLY A O 1
ATOM 654 N N . GLY A 1 89 ? -15.375 0.644 2.793 1 90.75 89 GLY A N 1
ATOM 655 C CA . GLY A 1 89 ? -15.82 0.004 1.565 1 90.75 89 GLY A CA 1
ATOM 656 C C . GLY A 1 89 ? -16.203 0.994 0.482 1 90.75 89 GLY A C 1
ATOM 657 O O . GLY A 1 89 ? -16.672 0.601 -0.587 1 90.75 89 GLY A O 1
ATOM 658 N N . SER A 1 90 ? -15.977 2.262 0.744 1 91.75 90 SER A N 1
ATOM 659 C CA . SER A 1 90 ? -16.312 3.271 -0.258 1 91.75 90 SER A CA 1
ATOM 660 C C . SER A 1 90 ? -15.125 3.52 -1.194 1 91.75 90 SER A C 1
ATOM 662 O O . SER A 1 90 ? -14.297 4.395 -0.937 1 91.75 90 SER A O 1
ATOM 664 N N . ALA A 1 91 ? -15.055 2.811 -2.293 1 93.19 91 ALA A N 1
ATOM 665 C CA . ALA A 1 91 ? -14.078 2.945 -3.371 1 93.19 91 ALA A CA 1
ATOM 666 C C . ALA A 1 91 ? -12.648 2.85 -2.834 1 93.19 91 ALA A C 1
ATOM 668 O O . ALA A 1 91 ? -11.859 3.787 -2.977 1 93.19 91 ALA A O 1
ATOM 669 N N . PRO A 1 92 ? -12.32 1.749 -2.287 1 93.81 92 PRO A N 1
ATOM 670 C CA . PRO A 1 92 ? -11.023 1.627 -1.607 1 93.81 92 PRO A CA 1
ATOM 671 C C . PRO A 1 92 ? -9.844 1.82 -2.553 1 93.81 92 PRO A C 1
ATOM 673 O O . PRO A 1 92 ? -8.836 2.422 -2.17 1 93.81 92 PRO A O 1
ATOM 676 N N . ALA A 1 93 ? -9.93 1.39 -3.783 1 96.12 93 ALA A N 1
ATOM 677 C CA . ALA A 1 93 ? -8.828 1.544 -4.727 1 96.12 93 ALA A CA 1
ATOM 678 C C . ALA A 1 93 ? -8.57 3.016 -5.039 1 96.12 93 ALA A C 1
ATOM 680 O O . ALA A 1 93 ? -7.422 3.445 -5.145 1 96.12 93 ALA A O 1
ATOM 681 N N . VAL A 1 94 ? -9.625 3.775 -5.172 1 97 94 VAL A N 1
ATOM 682 C CA . VAL A 1 94 ? -9.508 5.207 -5.426 1 97 94 VAL A CA 1
ATOM 683 C C . VAL A 1 94 ? -8.875 5.898 -4.223 1 97 94 VAL A C 1
ATOM 685 O O . VAL A 1 94 ? -8 6.75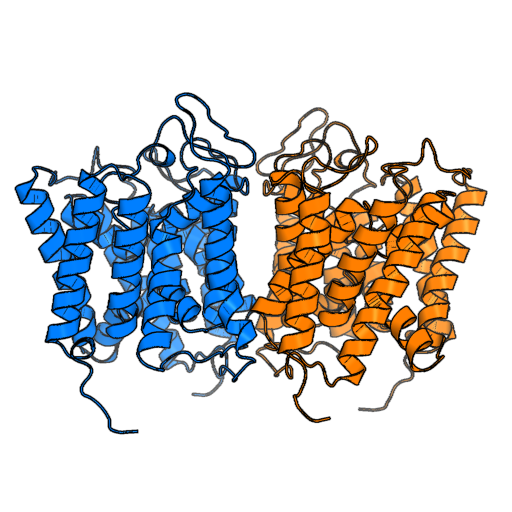8 -4.383 1 97 94 VAL A O 1
ATOM 688 N N . ARG A 1 95 ? -9.273 5.516 -3.053 1 97.5 95 ARG A N 1
ATOM 689 C CA . ARG A 1 95 ? -8.758 6.125 -1.832 1 97.5 95 ARG A CA 1
ATOM 690 C C . ARG A 1 95 ? -7.273 5.812 -1.653 1 97.5 95 ARG A C 1
ATOM 692 O O . ARG A 1 95 ? -6.512 6.652 -1.172 1 97.5 95 ARG A O 1
ATOM 699 N N . PHE A 1 96 ? -6.926 4.598 -2.031 1 97.94 96 PHE A N 1
ATOM 700 C CA . PHE A 1 96 ? -5.508 4.266 -2.023 1 97.94 96 PHE A CA 1
ATOM 701 C C . PHE A 1 96 ? -4.727 5.195 -2.945 1 97.94 96 PHE A C 1
ATOM 703 O O . PHE A 1 96 ? -3.701 5.754 -2.549 1 97.94 96 PHE A O 1
ATOM 710 N N . LEU A 1 97 ? -5.191 5.344 -4.141 1 98.31 97 LEU A N 1
ATOM 711 C CA . LEU A 1 97 ? -4.52 6.172 -5.137 1 98.31 97 LEU A CA 1
ATOM 712 C C . LEU A 1 97 ? -4.469 7.629 -4.688 1 98.31 97 LEU A C 1
ATOM 714 O O . LEU A 1 97 ? -3.465 8.312 -4.891 1 98.31 97 LEU A O 1
ATOM 718 N N . LEU A 1 98 ? -5.547 8.086 -4.117 1 98.62 98 LEU A N 1
ATOM 719 C CA . LEU A 1 98 ? -5.578 9.445 -3.59 1 98.62 98 LEU A CA 1
ATOM 720 C C . LEU A 1 98 ? -4.523 9.633 -2.504 1 98.62 98 LEU A C 1
ATOM 722 O O . LEU A 1 98 ? -3.887 10.68 -2.42 1 98.62 98 LEU A O 1
ATOM 726 N N . GLY A 1 99 ? -4.332 8.594 -1.637 1 98.62 99 GLY A N 1
ATOM 727 C CA . GLY A 1 99 ? -3.262 8.641 -0.651 1 98.62 99 GLY A CA 1
ATOM 728 C C . GLY A 1 99 ? -1.883 8.766 -1.271 1 98.62 99 GLY A C 1
ATOM 729 O O . GLY A 1 99 ? -1.053 9.547 -0.805 1 98.62 99 GLY A O 1
ATOM 730 N N . VAL A 1 100 ? -1.711 8.008 -2.346 1 98.69 100 VAL A N 1
ATOM 731 C CA . VAL A 1 100 ? -0.435 8.031 -3.053 1 98.69 100 VAL A CA 1
ATOM 732 C C . VAL A 1 100 ? -0.175 9.43 -3.607 1 98.69 100 VAL A C 1
ATOM 734 O O . VAL A 1 100 ? 0.901 9.992 -3.398 1 98.69 100 VAL A O 1
ATOM 737 N N . ILE A 1 101 ? -1.136 10.016 -4.23 1 98.75 101 ILE A N 1
ATOM 738 C CA . ILE A 1 101 ? -1 11.312 -4.883 1 98.75 101 ILE A CA 1
ATOM 739 C C . ILE A 1 101 ? -0.836 12.406 -3.83 1 98.75 101 ILE A C 1
ATOM 741 O O . ILE A 1 101 ? -0.054 13.344 -4.012 1 98.75 101 ILE A O 1
ATOM 745 N N . ALA A 1 102 ? -1.562 12.242 -2.748 1 98.81 102 ALA A N 1
ATOM 746 C CA . ALA A 1 102 ? -1.443 13.195 -1.646 1 98.81 102 ALA A CA 1
ATOM 747 C C . ALA A 1 102 ? -0.009 13.258 -1.129 1 98.81 102 ALA A C 1
ATOM 749 O O . ALA A 1 102 ? 0.527 14.352 -0.9 1 98.81 102 ALA A O 1
ATOM 750 N N . ALA A 1 103 ? 0.58 12.109 -0.971 1 98.81 103 ALA A N 1
ATOM 751 C CA . ALA A 1 103 ? 1.953 12.047 -0.477 1 98.81 103 ALA A CA 1
ATOM 752 C C . ALA A 1 103 ? 2.918 12.711 -1.457 1 98.81 103 ALA A C 1
ATOM 754 O O . ALA A 1 103 ? 3.807 13.461 -1.05 1 98.81 103 ALA A O 1
ATOM 755 N N . ILE A 1 104 ? 2.697 12.445 -2.711 1 98.75 104 ILE A N 1
ATOM 756 C CA . ILE A 1 104 ? 3.578 12.984 -3.74 1 98.75 104 ILE A CA 1
ATOM 757 C C . ILE A 1 104 ? 3.473 14.508 -3.762 1 98.75 104 ILE A C 1
ATOM 759 O O . ILE A 1 104 ? 4.484 15.211 -3.711 1 98.75 104 ILE A O 1
ATOM 763 N N . GLY A 1 105 ? 2.303 15.031 -3.777 1 98.75 105 GLY A N 1
ATOM 764 C CA . GLY A 1 105 ? 2.113 16.469 -3.764 1 98.75 105 GLY A CA 1
ATOM 765 C C . GLY A 1 105 ? 2.68 17.141 -2.523 1 98.75 105 GLY A C 1
ATOM 766 O O . GLY A 1 105 ? 3.346 18.172 -2.615 1 98.75 105 GLY A O 1
ATOM 767 N N . ALA A 1 106 ? 2.445 16.531 -1.414 1 98.69 106 ALA A N 1
ATOM 768 C CA . ALA A 1 106 ? 2.922 17.062 -0.143 1 98.69 106 ALA A CA 1
ATOM 769 C C . ALA A 1 106 ? 4.445 17.062 -0.084 1 98.69 106 ALA A C 1
ATOM 771 O O . ALA A 1 106 ? 5.051 17.969 0.502 1 98.69 106 ALA A O 1
ATOM 772 N N . LEU A 1 107 ? 5.062 16.078 -0.708 1 98.69 107 LEU A N 1
ATOM 773 C CA . LEU A 1 107 ? 6.516 15.953 -0.626 1 98.69 107 LEU A CA 1
ATOM 774 C C . LEU A 1 107 ? 7.191 16.844 -1.666 1 98.69 107 LEU A C 1
ATOM 776 O O . LEU A 1 107 ? 8.398 17.094 -1.582 1 98.69 107 LEU A O 1
ATOM 780 N N . VAL A 1 108 ? 6.441 17.281 -2.635 1 98.62 108 VAL A N 1
ATOM 781 C CA . VAL A 1 108 ? 6.953 18.328 -3.512 1 98.62 108 VAL A CA 1
ATOM 782 C C . VAL A 1 108 ? 7.051 19.641 -2.744 1 98.62 108 VAL A C 1
ATOM 784 O O . VAL A 1 108 ? 8.016 20.391 -2.91 1 98.62 108 VAL A O 1
ATOM 787 N N . PHE A 1 109 ? 6.105 19.859 -1.908 1 98 109 PHE A N 1
ATOM 788 C CA . PHE A 1 109 ? 6.094 21.031 -1.037 1 98 109 PHE A CA 1
ATOM 789 C C . PHE A 1 109 ? 6.992 20.812 0.175 1 98 109 PHE A C 1
ATOM 791 O O . PHE A 1 109 ? 7.535 21.766 0.73 1 98 109 PHE A O 1
ATOM 798 N N . LEU A 1 110 ? 7.113 19.531 0.574 1 96.94 110 LEU A N 1
ATOM 799 C CA . LEU A 1 110 ? 7.812 19.094 1.776 1 96.94 110 LEU A CA 1
ATOM 800 C C . LEU A 1 110 ? 7.023 19.453 3.029 1 96.94 110 LEU A C 1
ATOM 802 O O . LEU A 1 110 ? 7.555 20.078 3.941 1 96.94 110 LEU A O 1
ATOM 806 N N . GLY A 1 111 ? 5.77 18.906 2.994 1 96.38 111 GLY A N 1
ATOM 807 C CA . GLY A 1 111 ? 4.961 19.172 4.176 1 96.38 111 GLY A CA 1
ATOM 808 C C . GLY A 1 111 ? 3.494 18.828 3.98 1 96.38 111 GLY A C 1
ATOM 809 O O . GLY A 1 111 ? 2.994 18.844 2.854 1 96.38 111 GLY A O 1
ATOM 810 N N . CYS A 1 112 ? 2.809 18.594 5.055 1 96.38 112 CYS A N 1
ATOM 811 C CA . CYS A 1 112 ? 1.357 18.453 5.094 1 96.38 112 CYS A CA 1
ATOM 812 C C . CYS A 1 112 ? 0.708 19.703 5.672 1 96.38 112 CYS A C 1
ATOM 814 O O . CYS A 1 112 ? 1.396 20.688 5.988 1 96.38 112 CYS A O 1
ATOM 816 N N . PRO A 1 113 ? -0.601 19.75 5.84 1 96.69 113 PRO A N 1
ATOM 817 C CA . PRO A 1 113 ? -1.232 20.969 6.348 1 96.69 113 PRO A CA 1
ATOM 818 C C . PRO A 1 113 ? -0.697 21.391 7.719 1 96.69 113 PRO A C 1
ATOM 820 O O . PRO A 1 113 ? -0.511 22.578 7.977 1 96.69 113 PRO A O 1
ATOM 823 N N . TRP A 1 114 ? -0.417 20.453 8.555 1 97.56 114 TRP A N 1
ATOM 824 C CA . TRP A 1 114 ? 0.127 20.766 9.867 1 97.56 114 TRP A CA 1
ATOM 825 C C . TRP A 1 114 ? 1.528 21.359 9.75 1 97.56 114 TRP A C 1
ATOM 827 O O . TRP A 1 114 ? 1.891 22.266 10.5 1 97.56 114 TRP A O 1
ATOM 837 N N . ARG A 1 115 ? 2.234 20.844 8.797 1 97.62 115 ARG A N 1
ATOM 838 C CA . ARG A 1 115 ? 3.582 21.375 8.641 1 97.62 115 ARG A CA 1
ATOM 839 C C . ARG A 1 115 ? 3.547 22.766 8 1 97.62 115 ARG A C 1
ATOM 841 O O . ARG A 1 115 ? 4.445 23.578 8.227 1 97.62 115 ARG A O 1
ATOM 848 N N . VAL A 1 116 ? 2.59 23.078 7.203 1 97.5 116 VAL A N 1
ATOM 849 C CA . VAL A 1 116 ? 2.42 24.438 6.715 1 97.5 116 VAL A CA 1
ATOM 850 C C . VAL A 1 116 ? 2.367 25.406 7.891 1 97.5 116 VAL A C 1
ATOM 852 O O . VAL A 1 116 ? 3.047 26.438 7.883 1 97.5 116 VAL A O 1
ATOM 855 N N . ILE A 1 117 ? 1.637 25.031 8.883 1 96.62 117 ILE A N 1
ATOM 856 C CA . ILE A 1 117 ? 1.456 25.859 10.07 1 96.62 117 ILE A CA 1
ATOM 857 C C . ILE A 1 117 ? 2.77 25.953 10.844 1 96.62 117 ILE A C 1
ATOM 859 O O . ILE A 1 117 ? 3.158 27.031 11.297 1 96.62 117 ILE A O 1
ATOM 863 N N . MET A 1 118 ? 3.426 24.859 10.977 1 97.44 118 MET A N 1
ATOM 864 C CA . MET A 1 118 ? 4.672 24.828 11.734 1 97.44 118 MET A CA 1
ATOM 865 C C . MET A 1 118 ? 5.754 25.641 11.031 1 97.44 118 MET A C 1
ATOM 867 O O . MET A 1 118 ? 6.562 26.297 11.688 1 97.44 118 MET A O 1
ATOM 871 N N . ARG A 1 119 ? 5.762 25.547 9.711 1 97.94 119 ARG A N 1
ATOM 872 C CA . ARG A 1 119 ? 6.719 26.328 8.938 1 97.94 119 ARG A CA 1
ATOM 873 C C . ARG A 1 119 ? 6.434 27.828 9.062 1 97.94 119 ARG A C 1
ATOM 875 O O . ARG A 1 119 ? 7.359 28.625 9.211 1 97.94 119 ARG A O 1
ATOM 882 N N . LEU A 1 120 ? 5.191 28.188 9.039 1 97.62 120 LEU A N 1
ATOM 883 C CA . LEU A 1 120 ? 4.812 29.578 9.227 1 97.62 120 LEU A CA 1
ATOM 884 C C . LEU A 1 120 ? 5.184 30.062 10.625 1 97.62 120 LEU A C 1
ATOM 886 O O . LEU A 1 120 ? 5.719 31.172 10.781 1 97.62 120 LEU A O 1
ATOM 890 N N . ALA A 1 121 ? 4.91 29.234 11.555 1 97.81 121 ALA A N 1
ATOM 891 C CA . ALA A 1 121 ? 5.191 29.578 12.953 1 97.81 121 ALA A CA 1
ATOM 892 C C . ALA A 1 121 ? 6.691 29.703 13.195 1 97.81 121 ALA A C 1
ATOM 894 O O . ALA A 1 121 ? 7.121 30.359 14.141 1 97.81 121 ALA A O 1
ATOM 895 N N . GLY A 1 122 ? 7.48 29.031 12.375 1 97.38 122 GLY A N 1
ATOM 896 C CA . GLY A 1 122 ? 8.93 29.109 12.469 1 97.38 122 GLY A CA 1
ATOM 897 C C . GLY A 1 122 ? 9.516 30.25 11.664 1 97.38 122 GLY A C 1
ATOM 898 O O . GLY A 1 122 ? 10.719 30.516 11.734 1 97.38 122 GLY A O 1
ATOM 899 N N . GLY A 1 123 ? 8.648 30.906 10.828 1 97.62 123 GLY A N 1
ATOM 900 C CA . GLY A 1 123 ? 9.102 32.062 10.086 1 97.62 123 GLY A CA 1
ATOM 901 C C . GLY A 1 123 ? 9.352 31.797 8.617 1 97.62 123 GLY A C 1
ATOM 902 O O . GLY A 1 123 ? 9.812 32.656 7.875 1 97.62 123 GLY A O 1
ATOM 903 N N . ASP A 1 124 ? 9.062 30.625 8.164 1 97.88 124 ASP A N 1
ATOM 904 C CA . ASP A 1 124 ? 9.281 30.234 6.777 1 97.88 124 ASP A CA 1
ATOM 905 C C . ASP A 1 124 ? 8.227 30.859 5.863 1 97.88 124 ASP A C 1
ATOM 907 O O . ASP A 1 124 ? 7.105 30.344 5.773 1 97.88 124 ASP A O 1
ATOM 911 N N . ALA A 1 125 ? 8.57 31.797 5.086 1 97.81 125 ALA A N 1
ATOM 912 C CA . ALA A 1 125 ? 7.629 32.531 4.227 1 97.81 125 ALA A CA 1
ATOM 913 C C . ALA A 1 125 ? 7.199 31.656 3.045 1 97.81 125 ALA A C 1
ATOM 915 O O . ALA A 1 125 ? 6.164 31.922 2.426 1 97.81 125 ALA A O 1
ATOM 916 N N . ASN A 1 126 ? 7.973 30.656 2.689 1 97.62 126 ASN A N 1
ATOM 917 C CA . ASN A 1 126 ? 7.59 29.75 1.604 1 97.62 126 ASN A CA 1
ATOM 918 C C . ASN A 1 126 ? 6.281 29.031 1.91 1 97.62 126 ASN A C 1
ATOM 920 O O . ASN A 1 126 ? 5.582 28.594 0.997 1 97.62 126 ASN A O 1
ATOM 924 N N . ALA A 1 127 ? 5.977 28.906 3.191 1 98.12 127 ALA A N 1
ATOM 925 C CA . ALA A 1 127 ? 4.777 28.188 3.617 1 98.12 127 ALA A CA 1
ATOM 926 C C . ALA A 1 127 ? 3.514 28.938 3.225 1 98.12 127 ALA A C 1
ATOM 928 O O . ALA A 1 127 ? 2.424 28.359 3.182 1 98.12 127 ALA A O 1
ATOM 929 N N . LEU A 1 128 ? 3.641 30.219 2.904 1 98.31 128 LEU A N 1
ATOM 930 C CA . LEU A 1 128 ? 2.502 30.984 2.412 1 98.31 128 LEU A CA 1
ATOM 931 C C . LEU A 1 128 ? 2.031 30.453 1.062 1 98.31 128 LEU A C 1
ATOM 933 O O . LEU A 1 128 ? 0.829 30.391 0.8 1 98.31 128 LEU A O 1
ATOM 937 N N . PHE A 1 129 ? 2.992 30.094 0.237 1 98.38 129 PHE A N 1
ATOM 938 C CA . PHE A 1 129 ? 2.643 29.5 -1.044 1 98.38 129 PHE A CA 1
ATOM 939 C C . PHE A 1 129 ? 1.974 28.141 -0.841 1 98.38 129 PHE A C 1
ATOM 941 O O . PHE A 1 129 ? 1.026 27.797 -1.551 1 98.38 129 PHE A O 1
ATOM 948 N N . GLY A 1 130 ? 2.512 27.391 0.111 1 98.12 130 GLY A N 1
ATOM 949 C CA . GLY A 1 130 ? 1.894 26.125 0.445 1 98.12 130 GLY A CA 1
ATOM 950 C C . GLY A 1 130 ? 0.47 26.266 0.949 1 98.12 130 GLY A C 1
ATOM 951 O O . GLY A 1 130 ? -0.411 25.484 0.562 1 98.12 130 GLY A O 1
ATOM 952 N N . LEU A 1 131 ? 0.291 27.234 1.823 1 98.31 131 LEU A N 1
ATOM 953 C CA . LEU A 1 131 ? -1.041 27.5 2.357 1 98.31 131 LEU A CA 1
ATOM 954 C C . LEU A 1 131 ? -2.002 27.906 1.246 1 98.31 131 LEU A C 1
ATOM 956 O O . LEU A 1 131 ? -3.141 27.438 1.2 1 98.31 131 LEU A O 1
ATOM 960 N N . ALA A 1 132 ? -1.561 28.812 0.389 1 98.62 132 ALA A N 1
ATOM 961 C CA . ALA A 1 132 ? -2.377 29.203 -0.753 1 98.62 132 ALA A CA 1
ATOM 962 C C . ALA A 1 132 ? -2.73 28.016 -1.626 1 98.62 132 ALA A C 1
ATOM 964 O O . ALA A 1 132 ? -3.869 27.891 -2.086 1 98.62 132 ALA A O 1
ATOM 965 N N . GLY A 1 133 ? -1.75 27.141 -1.904 1 98.75 133 GLY A N 1
ATOM 966 C CA . GLY A 1 133 ? -2 25.938 -2.676 1 98.75 133 GLY A CA 1
ATOM 967 C C . GLY A 1 133 ? -3.008 25.016 -2.025 1 98.75 133 GLY A C 1
ATOM 968 O O . GLY A 1 133 ? -3.871 24.453 -2.703 1 98.75 133 GLY A O 1
ATOM 969 N N . LEU A 1 134 ? -2.84 24.859 -0.735 1 98.56 134 LEU A N 1
ATOM 970 C CA . LEU A 1 134 ? -3.768 24.031 0.024 1 98.56 134 LEU A CA 1
ATOM 971 C C . LEU A 1 134 ? -5.195 24.547 -0.11 1 98.56 134 LEU A C 1
ATOM 973 O O . LEU A 1 134 ? -6.121 23.766 -0.358 1 98.56 134 LEU A O 1
ATOM 977 N N . VAL A 1 135 ? -5.406 25.844 0.035 1 98.5 135 VAL A N 1
ATOM 978 C CA . VAL A 1 135 ? -6.723 26.469 -0.043 1 98.5 135 VAL A CA 1
ATOM 979 C C . VAL A 1 135 ? -7.297 26.281 -1.446 1 98.5 135 VAL A C 1
ATOM 981 O O . VAL A 1 135 ? -8.469 25.938 -1.602 1 98.5 135 VAL A O 1
ATOM 984 N N . VAL A 1 136 ? -6.461 26.5 -2.455 1 98.75 136 VAL A N 1
ATOM 985 C CA . VAL A 1 136 ? -6.914 26.359 -3.836 1 98.75 136 VAL A CA 1
ATOM 986 C C . VAL A 1 136 ? -7.254 24.891 -4.117 1 98.75 136 VAL A C 1
ATOM 988 O O . VAL A 1 136 ? -8.266 24.594 -4.754 1 98.75 136 VAL A O 1
ATOM 991 N N . GLY A 1 137 ? -6.371 23.969 -3.691 1 98.75 137 GLY A N 1
ATOM 992 C CA . GLY A 1 137 ? -6.641 22.547 -3.883 1 98.75 137 GLY A CA 1
ATOM 993 C C . GLY A 1 137 ? -7.949 22.094 -3.26 1 98.75 137 GLY A C 1
ATOM 994 O O . GLY A 1 137 ? -8.758 21.438 -3.912 1 98.75 137 GLY A O 1
ATOM 995 N N . ILE A 1 138 ? -8.148 22.469 -2.031 1 98.56 138 ILE A N 1
ATOM 996 C CA . ILE A 1 138 ? -9.383 22.125 -1.34 1 98.56 138 ILE A CA 1
ATOM 997 C C . ILE A 1 138 ? -10.562 22.828 -2 1 98.56 138 ILE A C 1
ATOM 999 O O . ILE A 1 138 ? -11.648 22.266 -2.123 1 98.56 138 ILE A O 1
ATOM 1003 N N . GLY A 1 139 ? -10.352 24.094 -2.383 1 98.44 139 GLY A N 1
ATOM 1004 C CA . GLY A 1 139 ? -11.375 24.828 -3.119 1 98.44 139 GLY A CA 1
ATOM 1005 C C . GLY A 1 139 ? -11.836 24.094 -4.371 1 98.44 139 GLY A C 1
ATOM 1006 O O . GLY A 1 139 ? -13.031 24.031 -4.648 1 98.44 139 GLY A O 1
ATOM 1007 N N . LEU A 1 140 ? -10.891 23.594 -5.164 1 98.38 140 LEU A N 1
ATOM 1008 C CA . LEU A 1 140 ? -11.234 22.781 -6.324 1 98.38 140 LEU A CA 1
ATOM 1009 C C . LEU A 1 140 ? -12.078 21.578 -5.91 1 98.38 140 LEU A C 1
ATOM 1011 O O . LEU A 1 140 ? -13 21.188 -6.625 1 98.38 140 LEU A O 1
ATOM 1015 N N . GLY A 1 141 ? -11.688 21 -4.809 1 98 141 GLY A N 1
ATOM 1016 C CA . GLY A 1 141 ? -12.484 19.906 -4.281 1 98 141 GLY A CA 1
ATOM 1017 C C . GLY A 1 141 ? -13.922 20.297 -3.996 1 98 141 GLY A C 1
ATOM 1018 O O . GLY A 1 141 ? -14.844 19.516 -4.273 1 98 141 GLY A O 1
ATOM 1019 N N . THR A 1 142 ? -14.156 21.469 -3.486 1 96.88 142 THR A N 1
ATOM 1020 C CA . THR A 1 142 ? -15.5 21.922 -3.152 1 96.88 142 THR A CA 1
ATOM 1021 C C . THR A 1 142 ? -16.344 22.094 -4.414 1 96.88 142 THR A C 1
ATOM 1023 O O . THR A 1 142 ? -17.562 21.922 -4.387 1 96.88 142 THR A O 1
ATOM 1026 N N . VAL A 1 143 ? -15.703 22.484 -5.473 1 96.88 143 VAL A N 1
ATOM 1027 C CA . VAL A 1 143 ? -16.406 22.562 -6.746 1 96.88 143 VAL A CA 1
ATOM 1028 C C . VAL A 1 143 ? -16.953 21.188 -7.141 1 96.88 143 VAL A C 1
ATOM 1030 O O . VAL A 1 143 ? -18.094 21.062 -7.559 1 96.88 143 VAL A O 1
ATOM 1033 N N . PHE A 1 144 ? -16.203 20.188 -6.961 1 96.81 144 PHE A N 1
ATOM 1034 C CA . PHE A 1 144 ? -16.641 18.828 -7.258 1 96.81 144 PHE A CA 1
ATOM 1035 C C . PHE A 1 144 ? -17.75 18.406 -6.312 1 96.81 144 PHE A C 1
ATOM 1037 O O . PHE A 1 144 ? -18.672 17.688 -6.711 1 96.81 144 PHE A O 1
ATOM 1044 N N . PHE A 1 145 ? -17.609 18.844 -5.055 1 95.38 145 PHE A N 1
ATOM 1045 C CA . PHE A 1 145 ? -18.688 18.547 -4.109 1 95.38 145 PHE A CA 1
ATOM 1046 C C . PHE A 1 145 ? -20 19.141 -4.578 1 95.38 145 PHE A C 1
ATOM 1048 O O . PHE A 1 145 ? -21.047 18.484 -4.52 1 95.38 145 PHE A O 1
ATOM 1055 N N . ARG A 1 146 ? -19.938 20.312 -5.074 1 94.12 146 ARG A N 1
ATOM 1056 C CA . ARG A 1 146 ? -21.141 21 -5.559 1 94.12 146 ARG A CA 1
ATOM 1057 C C . ARG A 1 146 ? -21.688 20.328 -6.809 1 94.12 146 ARG A C 1
ATOM 1059 O O . ARG A 1 146 ? -22.891 20.375 -7.074 1 94.12 146 ARG A O 1
ATOM 1066 N N . MET A 1 147 ? -20.812 19.656 -7.465 1 95 147 MET A N 1
ATOM 1067 C CA . MET A 1 147 ? -21.203 18.953 -8.68 1 95 147 MET A CA 1
ATOM 1068 C C . MET A 1 147 ? -21.703 17.547 -8.359 1 95 147 MET A C 1
ATOM 1070 O O . MET A 1 147 ? -22.031 16.781 -9.266 1 95 147 MET A O 1
ATOM 1074 N N . GLY A 1 148 ? -21.75 17.188 -7.062 1 94.12 148 GLY A N 1
ATOM 1075 C CA . GLY A 1 148 ? -22.328 15.922 -6.637 1 94.12 148 GLY A CA 1
ATOM 1076 C C . GLY A 1 148 ? -21.297 14.805 -6.555 1 94.12 148 GLY A C 1
ATOM 1077 O O . GLY A 1 148 ? -21.625 13.641 -6.754 1 94.12 148 GLY A O 1
ATOM 1078 N N . PHE A 1 149 ? -20.078 15.195 -6.305 1 94.75 149 PHE A N 1
ATOM 1079 C CA . PHE A 1 149 ? -19.016 14.211 -6.148 1 94.75 149 PHE A CA 1
ATOM 1080 C C . PHE A 1 149 ? -19.312 13.273 -4.98 1 94.75 149 PHE A C 1
ATOM 1082 O O . PHE A 1 149 ? -19.719 13.727 -3.908 1 94.75 149 PHE A O 1
ATOM 1089 N N . SER A 1 150 ? -19.125 11.977 -5.242 1 93.38 150 SER A N 1
ATOM 1090 C CA . SER A 1 150 ? -19.25 10.992 -4.176 1 93.38 150 SER A CA 1
ATOM 1091 C C . SER A 1 150 ? -18.469 9.727 -4.492 1 93.38 150 SER A C 1
ATOM 1093 O O . SER A 1 150 ? -18.422 9.281 -5.641 1 93.38 150 SER A O 1
ATOM 1095 N N . LEU A 1 151 ? -17.812 9.195 -3.539 1 91.75 151 LEU A N 1
ATOM 1096 C CA . LEU A 1 151 ? -17.109 7.926 -3.695 1 91.75 151 LEU A CA 1
ATOM 1097 C C . LEU A 1 151 ? -17.953 6.77 -3.172 1 91.75 151 LEU A C 1
ATOM 1099 O O . LEU A 1 151 ? -17.469 5.641 -3.057 1 91.75 151 LEU A O 1
ATOM 1103 N N . GLY A 1 152 ? -19.203 7.086 -2.863 1 87.06 152 GLY A N 1
ATOM 1104 C CA . GLY A 1 152 ? -20.094 6.066 -2.34 1 87.06 152 GLY A CA 1
ATOM 1105 C C . GLY A 1 152 ? -20.188 6.066 -0.825 1 87.06 152 GLY A C 1
ATOM 1106 O O . GLY A 1 152 ? -19.406 6.762 -0.156 1 87.06 152 GLY A O 1
ATOM 1107 N N . ARG A 1 153 ? -21.047 5.234 -0.312 1 83.69 153 ARG A N 1
ATOM 1108 C CA . ARG A 1 153 ? -21.266 5.211 1.131 1 83.69 153 ARG A CA 1
ATOM 1109 C C . ARG A 1 153 ? -20.469 4.102 1.792 1 83.69 153 ARG A C 1
ATOM 1111 O O . ARG A 1 153 ? -20.297 3.021 1.22 1 83.69 153 ARG A O 1
ATOM 1118 N N . SER A 1 154 ? -20.016 4.414 2.932 1 87.5 154 SER A N 1
ATOM 1119 C CA . SER A 1 154 ? -19.344 3.398 3.736 1 87.5 154 SER A CA 1
ATOM 1120 C C . SER A 1 154 ? -20.344 2.438 4.363 1 87.5 154 SER A C 1
ATOM 1122 O O . SER A 1 154 ? -21.469 2.83 4.688 1 87.5 154 SER A O 1
ATOM 1124 N N . GLN A 1 155 ? -19.906 1.194 4.469 1 90.06 155 GLN A N 1
ATOM 1125 C CA . GLN A 1 155 ? -20.75 0.181 5.086 1 90.06 155 GLN A CA 1
ATOM 1126 C C . GLN A 1 155 ? -20.156 -0.316 6.398 1 90.06 155 GLN A C 1
ATOM 1128 O O . GLN A 1 155 ? -18.938 -0.212 6.609 1 90.06 155 GLN A O 1
ATOM 1133 N N . SER A 1 156 ? -21.031 -0.765 7.254 1 91.06 156 SER A N 1
ATOM 1134 C CA . SER A 1 156 ? -20.547 -1.387 8.484 1 91.06 156 SER A CA 1
ATOM 1135 C C . SER A 1 156 ? -19.75 -2.654 8.188 1 91.06 156 SER A C 1
ATOM 1137 O O . SER A 1 156 ? -20.125 -3.43 7.305 1 91.06 156 SER A O 1
ATOM 1139 N N . GLN A 1 157 ? -18.75 -2.838 8.883 1 91.25 157 GLN A N 1
ATOM 1140 C CA . GLN A 1 157 ? -17.875 -3.996 8.719 1 91.25 157 GLN A CA 1
ATOM 1141 C C . GLN A 1 157 ? -17.641 -4.699 10.047 1 91.25 157 GLN A C 1
ATOM 1143 O O . GLN A 1 157 ? -18.094 -4.23 11.094 1 91.25 157 GLN A O 1
ATOM 1148 N N . SER A 1 158 ? -16.969 -5.82 9.977 1 90.38 158 SER A N 1
ATOM 1149 C CA . SER A 1 158 ? -16.641 -6.551 11.195 1 90.38 158 SER A CA 1
ATOM 1150 C C . SER A 1 158 ? -15.742 -5.73 12.109 1 90.38 158 SER A C 1
ATOM 1152 O O . SER A 1 158 ? -14.867 -4.996 11.641 1 90.38 158 SER A O 1
ATOM 1154 N N . LYS A 1 159 ? -15.898 -5.875 13.406 1 90.5 159 LYS A N 1
ATOM 1155 C CA . LYS A 1 159 ? -15.141 -5.105 14.391 1 90.5 159 LYS A CA 1
ATOM 1156 C C . LYS A 1 159 ? -13.641 -5.332 14.219 1 90.5 159 LYS A C 1
ATOM 1158 O O . LYS A 1 159 ? -12.844 -4.414 14.414 1 90.5 159 LYS A O 1
ATOM 1163 N N . ALA A 1 160 ? -13.289 -6.484 13.812 1 90.81 160 ALA A N 1
ATOM 1164 C CA . ALA A 1 160 ? -11.875 -6.844 13.688 1 90.81 160 ALA A CA 1
ATOM 1165 C C . ALA A 1 160 ? -11.234 -6.121 12.508 1 90.81 160 ALA A C 1
ATOM 1167 O O . ALA A 1 160 ? -10.031 -5.82 12.531 1 90.81 160 ALA A O 1
ATOM 1168 N N . SER A 1 161 ? -12.039 -5.82 11.516 1 91.25 161 SER A N 1
ATOM 1169 C CA . SER A 1 161 ? -11.508 -5.172 10.328 1 91.25 161 SER A CA 1
ATOM 1170 C C . SER A 1 161 ? -10.969 -3.783 10.648 1 91.25 161 SER A C 1
ATOM 1172 O O . SER A 1 161 ? -10.023 -3.312 10 1 91.25 161 SER A O 1
ATOM 1174 N N . GLY A 1 162 ? -11.539 -3.111 11.656 1 93.88 162 GLY A N 1
ATOM 1175 C CA . GLY A 1 162 ? -11.117 -1.773 12.039 1 93.88 162 GLY A CA 1
ATOM 1176 C C . GLY A 1 162 ? -9.844 -1.762 12.859 1 93.88 162 GLY A C 1
ATOM 1177 O O . GLY A 1 162 ? -9.242 -0.705 13.07 1 93.88 162 GLY A O 1
ATOM 1178 N N . LEU A 1 163 ? -9.359 -2.947 13.234 1 95.88 163 LEU A N 1
ATOM 1179 C CA . LEU A 1 163 ? -8.188 -3.037 14.102 1 95.88 163 LEU A CA 1
ATOM 1180 C C . LEU A 1 163 ? -6.93 -3.322 13.289 1 95.88 163 LEU A C 1
ATOM 1182 O O . LEU A 1 163 ? -5.84 -3.445 13.852 1 95.88 163 LEU A O 1
ATOM 1186 N N . ILE A 1 164 ? -7.066 -3.289 11.977 1 95.31 164 ILE A N 1
ATOM 1187 C CA . ILE A 1 164 ? -5.949 -3.693 11.133 1 95.31 164 ILE A CA 1
ATOM 1188 C C . ILE A 1 164 ? -4.844 -2.643 11.203 1 95.31 164 ILE A C 1
ATOM 1190 O O . ILE A 1 164 ? -3.688 -2.965 11.484 1 95.31 164 ILE A O 1
ATOM 1194 N N . LEU A 1 165 ? -5.195 -1.378 10.938 1 97.38 165 LEU A N 1
ATOM 1195 C CA . LEU A 1 165 ? -4.152 -0.357 10.953 1 97.38 165 LEU A CA 1
ATOM 1196 C C . LEU A 1 165 ? -3.592 -0.171 12.359 1 97.38 165 LEU A C 1
ATOM 1198 O O . LEU A 1 165 ? -2.375 -0.109 12.539 1 97.38 165 LEU A O 1
ATOM 1202 N N . PRO A 1 166 ? -4.434 -0.085 13.406 1 98.06 166 PRO A N 1
ATOM 1203 C CA . PRO A 1 166 ? -3.877 -0.067 14.766 1 98.06 166 PRO A CA 1
ATOM 1204 C C . PRO A 1 166 ? -2.977 -1.268 15.047 1 98.06 166 PRO A C 1
ATOM 1206 O O . PRO A 1 166 ? -1.958 -1.132 15.734 1 98.06 166 PRO A O 1
ATOM 1209 N N . GLY A 1 167 ? -3.373 -2.445 14.555 1 97.19 167 GLY A N 1
ATOM 1210 C CA . GLY A 1 167 ? -2.533 -3.625 14.695 1 97.19 167 GLY A CA 1
ATOM 1211 C C . GLY A 1 167 ? -1.185 -3.484 14.023 1 97.19 167 GLY A C 1
ATOM 1212 O O . GLY A 1 167 ? -0.16 -3.887 14.578 1 97.19 167 GLY A O 1
ATOM 1213 N N . ILE A 1 168 ? -1.202 -2.879 12.836 1 96.62 168 ILE A N 1
ATOM 1214 C CA . ILE A 1 168 ? 0.038 -2.633 12.109 1 96.62 168 ILE A CA 1
ATOM 1215 C C . ILE A 1 168 ? 0.918 -1.668 12.898 1 96.62 168 ILE A C 1
ATOM 1217 O O . ILE A 1 168 ? 2.125 -1.882 13.023 1 96.62 168 ILE A O 1
ATOM 1221 N N . MET A 1 169 ? 0.308 -0.64 13.477 1 98.44 169 MET A N 1
ATOM 1222 C CA . MET A 1 169 ? 1.064 0.328 14.266 1 98.44 169 MET A CA 1
ATOM 1223 C C . MET A 1 169 ? 1.665 -0.329 15.5 1 98.44 169 MET A C 1
ATOM 1225 O O . MET A 1 169 ? 2.814 -0.063 15.852 1 98.44 169 MET A O 1
ATOM 1229 N N . LEU A 1 170 ? 0.908 -1.181 16.109 1 97.62 170 LEU A N 1
ATOM 1230 C CA . LEU A 1 170 ? 1.407 -1.898 17.266 1 97.62 170 LEU A CA 1
ATOM 1231 C C . LEU A 1 170 ? 2.566 -2.812 16.891 1 97.62 170 LEU A C 1
ATOM 1233 O O . LEU A 1 170 ? 3.541 -2.93 17.641 1 97.62 170 LEU A O 1
ATOM 1237 N N . ALA A 1 171 ? 2.441 -3.465 15.75 1 96.75 171 ALA A N 1
ATOM 1238 C CA . ALA A 1 171 ? 3.518 -4.32 15.258 1 96.75 171 ALA A CA 1
ATOM 1239 C C . ALA A 1 171 ? 4.785 -3.512 14.992 1 96.75 171 ALA A C 1
ATOM 1241 O O . ALA A 1 171 ? 5.895 -3.977 15.273 1 96.75 171 ALA A O 1
ATOM 1242 N N . LEU A 1 172 ? 4.637 -2.299 14.469 1 97.88 172 LEU A N 1
ATOM 1243 C CA . LEU A 1 172 ? 5.789 -1.452 14.188 1 97.88 172 LEU A CA 1
ATOM 1244 C C . LEU A 1 172 ? 6.457 -1 15.484 1 97.88 172 LEU A C 1
ATOM 1246 O O . LEU A 1 172 ? 7.684 -0.882 15.547 1 97.88 172 LEU A O 1
ATOM 1250 N N . VAL A 1 173 ? 5.625 -0.745 16.484 1 98.12 173 VAL A N 1
ATOM 1251 C CA . VAL A 1 173 ? 6.184 -0.413 17.797 1 98.12 173 VAL A CA 1
ATOM 1252 C C . VAL A 1 173 ? 7.027 -1.577 18.297 1 98.12 173 VAL A C 1
ATOM 1254 O O . VAL A 1 173 ? 8.141 -1.376 18.797 1 98.12 173 VAL A O 1
ATOM 1257 N N . ALA A 1 174 ? 6.543 -2.793 18.156 1 97.19 174 ALA A N 1
ATOM 1258 C CA . ALA A 1 174 ? 7.273 -3.98 18.594 1 97.19 174 ALA A CA 1
ATOM 1259 C C . ALA A 1 174 ? 8.578 -4.137 17.812 1 97.19 174 ALA A C 1
ATOM 1261 O O . ALA A 1 174 ? 9.625 -4.43 18.406 1 97.19 174 ALA A O 1
ATOM 1262 N N . VAL A 1 175 ? 8.516 -3.93 16.516 1 96.94 175 VAL A N 1
ATOM 1263 C CA . VAL A 1 175 ? 9.703 -4.055 15.688 1 96.94 175 VAL A CA 1
ATOM 1264 C C . VAL A 1 175 ? 10.75 -3.033 16.125 1 96.94 175 VAL A C 1
ATOM 1266 O O . VAL A 1 175 ? 11.945 -3.332 16.141 1 96.94 175 VAL A O 1
ATOM 1269 N N . TYR A 1 176 ? 10.273 -1.816 16.438 1 97.69 176 TYR A N 1
ATOM 1270 C CA . TYR A 1 176 ? 11.18 -0.777 16.922 1 97.69 176 TYR A CA 1
ATOM 1271 C C . TYR A 1 176 ? 11.867 -1.203 18.203 1 97.69 176 TYR A C 1
ATOM 1273 O O . TYR A 1 176 ? 13.078 -1.027 18.359 1 97.69 176 TYR A O 1
ATOM 1281 N N . LEU A 1 177 ? 11.109 -1.775 19.125 1 97.19 177 LEU A N 1
ATOM 1282 C CA . LEU A 1 177 ? 11.633 -2.146 20.438 1 97.19 177 LEU A CA 1
ATOM 1283 C C . LEU A 1 177 ? 12.641 -3.285 20.328 1 97.19 177 LEU A C 1
ATOM 1285 O O . LEU A 1 177 ? 13.594 -3.357 21.094 1 97.19 177 LEU A O 1
ATOM 1289 N N . PHE A 1 178 ? 12.523 -4.117 19.266 1 96.25 178 PHE A N 1
ATOM 1290 C CA . PHE A 1 178 ? 13.438 -5.238 19.078 1 96.25 178 PHE A CA 1
ATOM 1291 C C . PHE A 1 178 ? 14.641 -4.82 18.234 1 96.25 178 PHE A C 1
ATOM 1293 O O . PHE A 1 178 ? 15.656 -5.52 18.203 1 96.25 178 PHE A O 1
ATOM 1300 N N . ASN A 1 179 ? 14.5 -3.686 17.547 1 97.19 179 ASN A N 1
ATOM 1301 C CA . ASN A 1 179 ? 15.562 -3.188 16.688 1 97.19 179 ASN A CA 1
ATOM 1302 C C . ASN A 1 179 ? 15.82 -1.702 16.906 1 97.19 179 ASN A C 1
ATOM 1304 O O . ASN A 1 179 ? 15.75 -0.903 15.977 1 97.19 179 ASN A O 1
ATOM 1308 N N . PRO A 1 180 ? 16.219 -1.299 18.109 1 95.75 180 PRO A N 1
ATOM 1309 C CA . PRO A 1 180 ? 16.469 0.117 18.406 1 95.75 180 PRO A CA 1
ATOM 1310 C C . PRO A 1 180 ? 17.672 0.675 17.656 1 95.75 180 PRO A C 1
ATOM 1312 O O . PRO A 1 180 ? 18.531 -0.088 17.203 1 95.75 180 PRO A O 1
ATOM 1315 N N . PRO A 1 181 ? 17.641 1.972 17.484 1 95.62 181 PRO A N 1
ATOM 1316 C CA . PRO A 1 181 ? 18.797 2.562 16.812 1 95.62 181 PRO A CA 1
ATOM 1317 C C . PRO A 1 181 ? 20.109 2.34 17.578 1 95.62 181 PRO A C 1
ATOM 1319 O O . PRO A 1 181 ? 20.125 2.385 18.797 1 95.62 181 PRO A O 1
ATOM 1322 N N . VAL A 1 182 ? 21.172 2.031 16.859 1 95.06 182 VAL A N 1
ATOM 1323 C CA . VAL A 1 182 ? 22.516 1.871 17.406 1 95.06 182 VAL A CA 1
ATOM 1324 C C . VAL A 1 182 ? 23.391 3.023 16.938 1 95.06 182 VAL A C 1
ATOM 1326 O O . VAL A 1 182 ? 23.422 3.352 15.742 1 95.06 182 VAL A O 1
ATOM 1329 N N . ALA A 1 183 ? 24.094 3.617 17.859 1 92.62 183 ALA A N 1
ATOM 1330 C CA . ALA A 1 183 ? 24.906 4.793 17.562 1 92.62 183 ALA A CA 1
ATOM 1331 C C . ALA A 1 183 ? 25.891 4.52 16.438 1 92.62 183 ALA A C 1
ATOM 1333 O O . ALA A 1 183 ? 26.625 3.523 16.469 1 92.62 183 ALA A O 1
ATOM 1334 N N . GLY A 1 184 ? 25.734 5.324 15.414 1 93.94 184 GLY A N 1
ATOM 1335 C CA . GLY A 1 184 ? 26.703 5.266 14.328 1 93.94 184 GLY A CA 1
ATOM 1336 C C . GLY A 1 184 ? 26.375 4.207 13.289 1 93.94 184 GLY A C 1
ATOM 1337 O O . GLY A 1 184 ? 27.141 4.012 12.336 1 93.94 184 GLY A O 1
ATOM 1338 N N . GLN A 1 185 ? 25.281 3.516 13.484 1 96 185 GLN A N 1
ATOM 1339 C CA . GLN A 1 185 ? 24.922 2.469 12.539 1 96 185 GLN A CA 1
ATOM 1340 C C . GLN A 1 185 ? 23.672 2.852 11.75 1 96 185 GLN A C 1
ATOM 1342 O O . GLN A 1 185 ? 22.703 3.363 12.32 1 96 185 GLN A O 1
ATOM 1347 N N . ALA A 1 186 ? 23.703 2.629 10.469 1 96.81 186 ALA A N 1
ATOM 1348 C CA . ALA A 1 186 ? 22.594 3.006 9.586 1 96.81 186 ALA A CA 1
ATOM 1349 C C . ALA A 1 186 ? 21.516 1.927 9.562 1 96.81 186 ALA A C 1
ATOM 1351 O O . ALA A 1 186 ? 20.5 2.074 8.883 1 96.81 186 ALA A O 1
ATOM 1352 N N . GLN A 1 187 ? 21.75 0.848 10.234 1 96.81 187 GLN A N 1
ATOM 1353 C CA . GLN A 1 187 ? 20.781 -0.243 10.281 1 96.81 187 GLN A CA 1
ATOM 1354 C C . GLN A 1 187 ? 20.844 -0.975 11.617 1 96.81 187 GLN A C 1
ATOM 1356 O O . GLN A 1 187 ? 21.922 -1.142 12.188 1 96.81 187 GLN A O 1
ATOM 1361 N N . SER A 1 188 ? 19.797 -1.341 12.172 1 97.5 188 SER A N 1
ATOM 1362 C CA . SER A 1 188 ? 19.625 -2.189 13.344 1 97.5 188 SER A CA 1
ATOM 1363 C C . SER A 1 188 ? 18.641 -3.314 13.086 1 97.5 188 SER A C 1
ATOM 1365 O O . SER A 1 188 ? 17.422 -3.08 13.031 1 97.5 188 SER A O 1
ATOM 1367 N N . GLY A 1 189 ? 19.188 -4.523 12.859 1 96.38 189 GLY A N 1
ATOM 1368 C CA . GLY A 1 189 ? 18.297 -5.602 12.445 1 96.38 189 GLY A CA 1
ATOM 1369 C C . GLY A 1 189 ? 17.656 -5.359 11.094 1 96.38 189 GLY A C 1
ATOM 1370 O O . GLY A 1 189 ? 18.344 -5.168 10.094 1 96.38 189 GLY A O 1
ATOM 1371 N N . VAL A 1 190 ? 16.312 -5.234 11.133 1 96.44 190 VAL A N 1
ATOM 1372 C CA . VAL A 1 190 ? 15.594 -5.121 9.867 1 96.44 190 VAL A CA 1
ATOM 1373 C C . VAL A 1 190 ? 15.258 -3.658 9.594 1 96.44 190 VAL A C 1
ATOM 1375 O O . VAL A 1 190 ? 14.695 -3.33 8.539 1 96.44 190 VAL A O 1
ATOM 1378 N N . LEU A 1 191 ? 15.547 -2.754 10.492 1 98.06 191 LEU A N 1
ATOM 1379 C CA . LEU A 1 191 ? 15.164 -1.355 10.344 1 98.06 191 LEU A CA 1
ATOM 1380 C C . LEU A 1 191 ? 16.344 -0.512 9.875 1 98.06 191 LEU A C 1
ATOM 1382 O O . LEU A 1 191 ? 17.484 -0.757 10.273 1 98.06 191 LEU A O 1
ATOM 1386 N N . PHE A 1 192 ? 16.047 0.432 9.031 1 98.19 192 PHE A N 1
ATOM 1387 C CA . PHE A 1 192 ? 17.031 1.39 8.562 1 98.19 192 PHE A CA 1
ATOM 1388 C C . PHE A 1 192 ? 16.922 2.703 9.328 1 98.19 192 PHE A C 1
ATOM 1390 O O . PHE A 1 192 ? 15.828 3.16 9.633 1 98.19 192 PHE A O 1
ATOM 1397 N N . TYR A 1 193 ? 18.047 3.287 9.672 1 98.12 193 TYR A N 1
ATOM 1398 C CA . TYR A 1 193 ? 18.109 4.535 10.422 1 98.12 193 TYR A CA 1
ATOM 1399 C C . TYR A 1 193 ? 19.016 5.547 9.727 1 98.12 193 TYR A C 1
ATOM 1401 O O . TYR A 1 193 ? 20.078 5.199 9.219 1 98.12 193 TYR A O 1
ATOM 1409 N N . SER A 1 194 ? 18.594 6.785 9.672 1 98.12 194 SER A N 1
ATOM 1410 C CA . SER A 1 194 ? 19.391 7.852 9.086 1 98.12 194 SER A CA 1
ATOM 1411 C C . SER A 1 194 ? 20.516 8.289 10.039 1 98.12 194 SER A C 1
ATOM 1413 O O . SER A 1 194 ? 20.281 8.453 11.234 1 98.12 194 SER A O 1
ATOM 1415 N N . LEU A 1 195 ? 21.703 8.453 9.5 1 97.19 195 LEU A N 1
ATOM 1416 C CA . LEU A 1 195 ? 22.828 8.938 10.289 1 97.19 195 LEU A CA 1
ATOM 1417 C C . LEU A 1 195 ? 22.922 10.453 10.25 1 97.19 195 LEU A C 1
ATOM 1419 O O . LEU A 1 195 ? 23.453 11.078 11.164 1 97.19 195 LEU A O 1
ATOM 1423 N N . LYS A 1 196 ? 22.375 10.969 9.18 1 96.06 196 LYS A N 1
ATOM 1424 C CA . LYS A 1 196 ? 22.312 12.414 8.992 1 96.06 196 LYS A CA 1
ATOM 1425 C C . LYS A 1 196 ? 21 12.836 8.359 1 96.06 196 LYS A C 1
ATOM 1427 O O . LYS A 1 196 ? 20.234 11.992 7.895 1 96.06 196 LYS A O 1
ATOM 1432 N N . GLY A 1 197 ? 20.656 14.133 8.461 1 95.44 197 GLY A N 1
ATOM 1433 C CA . GLY A 1 197 ? 19.438 14.641 7.855 1 95.44 197 GLY A CA 1
ATOM 1434 C C . GLY A 1 197 ? 18.25 14.578 8.789 1 95.44 197 GLY A C 1
ATOM 1435 O O . GLY A 1 197 ? 18.391 14.234 9.961 1 95.44 197 GLY A O 1
ATOM 1436 N N . PRO A 1 198 ? 17.094 14.867 8.242 1 95.75 198 PRO A N 1
ATOM 1437 C CA . PRO A 1 198 ? 15.883 14.945 9.07 1 95.75 198 PRO A CA 1
ATOM 1438 C C . PRO A 1 198 ? 15.539 13.617 9.742 1 95.75 198 PRO A C 1
ATOM 1440 O O . PRO A 1 198 ? 14.977 13.609 10.836 1 95.75 198 PRO A O 1
ATOM 1443 N N . GLY A 1 199 ? 15.82 12.523 9.102 1 96.62 199 GLY A N 1
ATOM 1444 C CA . GLY A 1 199 ? 15.516 11.211 9.656 1 96.62 199 GLY A CA 1
ATOM 1445 C C . GLY A 1 199 ? 16.312 10.906 10.914 1 96.62 199 GLY A C 1
ATOM 1446 O O . GLY A 1 199 ? 15.906 10.062 11.719 1 96.62 199 GLY A O 1
ATOM 1447 N N . SER A 1 200 ? 17.5 11.57 11.055 1 96.94 200 SER A N 1
ATOM 1448 C CA . SER A 1 200 ? 18.359 11.336 12.211 1 96.94 200 SER A CA 1
ATOM 1449 C C . SER A 1 200 ? 17.922 12.195 13.398 1 96.94 200 SER A C 1
ATOM 1451 O O . SER A 1 200 ? 18.344 11.945 14.531 1 96.94 200 SER A O 1
ATOM 1453 N N . MET A 1 201 ? 17.078 13.156 13.133 1 97 201 MET A N 1
ATOM 1454 C CA . MET A 1 201 ? 16.609 14.086 14.156 1 97 201 MET A CA 1
ATOM 1455 C C . MET A 1 201 ? 15.289 13.617 14.742 1 97 201 MET A C 1
ATOM 1457 O O . MET A 1 201 ? 14.258 13.633 14.062 1 97 201 MET A O 1
ATOM 1461 N N . HIS A 1 202 ? 15.312 13.258 15.961 1 97 202 HIS A N 1
ATOM 1462 C CA . HIS A 1 202 ? 14.078 12.773 16.578 1 97 202 HIS A CA 1
ATOM 1463 C C . HIS A 1 202 ? 14.102 12.977 18.094 1 97 202 HIS A C 1
ATOM 1465 O O . HIS A 1 202 ? 15.164 12.875 18.719 1 97 202 HIS A O 1
ATOM 1471 N N . ALA A 1 203 ? 13.008 13.266 18.641 1 97.75 203 ALA A N 1
ATOM 1472 C CA . ALA A 1 203 ? 12.812 13.281 20.094 1 97.75 203 ALA A CA 1
ATOM 1473 C C . ALA A 1 203 ? 12.867 11.867 20.672 1 97.75 203 ALA A C 1
ATOM 1475 O O . ALA A 1 203 ? 12.805 10.883 19.938 1 97.75 203 ALA A O 1
ATOM 1476 N N . PRO A 1 204 ? 13.117 11.75 22.031 1 97.56 204 PRO A N 1
ATOM 1477 C CA . PRO A 1 204 ? 13.133 10.414 22.641 1 97.56 204 PRO A CA 1
ATOM 1478 C C . PRO A 1 204 ? 11.875 9.602 22.312 1 97.56 204 PRO A C 1
ATOM 1480 O O . PRO A 1 204 ? 10.773 10.156 22.281 1 97.56 204 PRO A O 1
ATOM 1483 N N . PHE A 1 205 ? 12.07 8.359 22.141 1 97.69 205 PHE A N 1
ATOM 1484 C CA . PHE A 1 205 ? 11.031 7.457 21.656 1 97.69 205 PHE A CA 1
ATOM 1485 C C . PHE A 1 205 ? 9.781 7.555 22.531 1 97.69 205 PHE A C 1
ATOM 1487 O O . PHE A 1 205 ? 8.672 7.73 22 1 97.69 205 PHE A O 1
ATOM 1494 N N . LEU A 1 206 ? 9.891 7.484 23.844 1 97.81 206 LEU A N 1
ATOM 1495 C CA . LEU A 1 206 ? 8.75 7.453 24.75 1 97.81 206 LEU A CA 1
ATOM 1496 C C . LEU A 1 206 ? 8.016 8.797 24.75 1 97.81 206 LEU A C 1
ATOM 1498 O O . LEU A 1 206 ? 6.793 8.836 24.891 1 97.81 206 LEU A O 1
ATOM 1502 N N . LEU A 1 207 ? 8.766 9.844 24.641 1 98.06 207 LEU A N 1
ATOM 1503 C CA . LEU A 1 207 ? 8.172 11.172 24.562 1 98.06 207 LEU A CA 1
ATOM 1504 C C . LEU A 1 207 ? 7.363 11.336 23.281 1 98.06 207 LEU A C 1
ATOM 1506 O O . LEU A 1 207 ? 6.254 11.867 23.297 1 98.06 207 LEU A O 1
ATOM 1510 N N . SER A 1 208 ? 7.973 10.891 22.203 1 98.5 208 SER A N 1
ATOM 1511 C CA . SER A 1 208 ? 7.301 10.969 20.906 1 98.5 208 SER A CA 1
ATOM 1512 C C . SER A 1 208 ? 6.047 10.102 20.891 1 98.5 208 SER A C 1
ATOM 1514 O O . SER A 1 208 ? 5.012 10.516 20.359 1 98.5 208 SER A O 1
ATOM 1516 N N . LEU A 1 209 ? 6.148 8.891 21.406 1 98.56 209 LEU A N 1
ATOM 1517 C CA . LEU A 1 209 ? 5 7.996 21.453 1 98.56 209 LEU A CA 1
ATOM 1518 C C . LEU A 1 209 ? 3.895 8.578 22.328 1 98.56 209 LEU A C 1
ATOM 15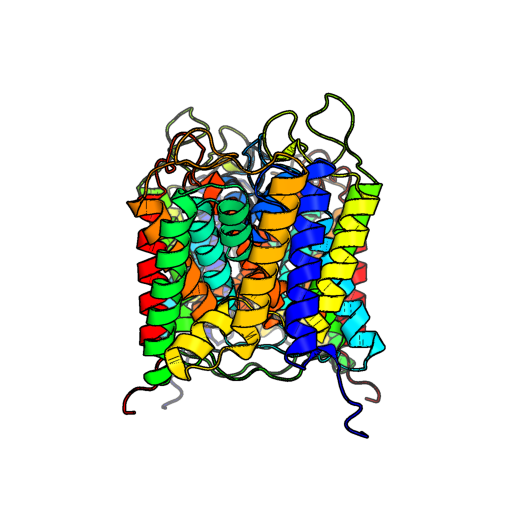20 O O . LEU A 1 209 ? 2.719 8.539 21.969 1 98.56 209 LEU A O 1
ATOM 1524 N N . GLY A 1 210 ? 4.293 9.055 23.516 1 98.56 210 GLY A N 1
ATOM 1525 C CA . GLY A 1 210 ? 3.326 9.672 24.406 1 98.56 210 GLY A CA 1
ATOM 1526 C C . GLY A 1 210 ? 2.641 10.883 23.797 1 98.56 210 GLY A C 1
ATOM 1527 O O . GLY A 1 210 ? 1.425 11.039 23.922 1 98.56 210 GLY A O 1
ATOM 1528 N N . ALA A 1 211 ? 3.422 11.766 23.188 1 98.62 211 ALA A N 1
ATOM 1529 C CA . ALA A 1 211 ? 2.867 12.93 22.5 1 98.62 211 ALA A CA 1
ATOM 1530 C C . ALA A 1 211 ? 1.896 12.508 21.391 1 98.62 211 ALA A C 1
ATOM 1532 O O . ALA A 1 211 ? 0.831 13.109 21.234 1 98.62 211 ALA A O 1
ATOM 1533 N N . GLY A 1 212 ? 2.293 11.477 20.641 1 98.56 212 GLY A N 1
ATOM 1534 C CA . GLY A 1 212 ? 1.408 10.953 19.609 1 98.56 212 GLY A CA 1
ATOM 1535 C C . GLY A 1 212 ? 0.096 10.43 20.156 1 98.56 212 GLY A C 1
ATOM 1536 O O . GLY A 1 212 ? -0.97 10.703 19.609 1 98.56 212 GLY A O 1
ATOM 1537 N N . LEU A 1 213 ? 0.197 9.664 21.25 1 98.69 213 LEU A N 1
ATOM 1538 C CA . LEU A 1 213 ? -1.002 9.148 21.906 1 98.69 213 LEU A CA 1
ATOM 1539 C C . LEU A 1 213 ? -1.935 10.289 22.312 1 98.69 213 LEU A C 1
ATOM 1541 O O . LEU A 1 213 ? -3.145 10.211 22.078 1 98.69 213 LEU A O 1
ATOM 1545 N N . LEU A 1 214 ? -1.356 11.312 22.812 1 98.56 214 LEU A N 1
ATOM 1546 C CA . LEU A 1 214 ? -2.139 12.461 23.281 1 98.56 214 LEU A CA 1
ATOM 1547 C C . LEU A 1 214 ? -2.758 13.203 22.094 1 98.56 214 LEU A C 1
ATOM 1549 O O . LEU A 1 214 ? -3.936 13.57 22.141 1 98.56 214 LEU A O 1
ATOM 1553 N N . VAL A 1 215 ? -1.989 13.438 21.078 1 98.31 215 VAL A N 1
ATOM 1554 C CA . VAL A 1 215 ? -2.475 14.133 19.891 1 98.31 215 VAL A CA 1
ATOM 1555 C C . VAL A 1 215 ? -3.627 13.344 19.266 1 98.31 215 VAL A C 1
ATOM 1557 O O . VAL A 1 215 ? -4.668 13.922 18.938 1 98.31 215 VAL A O 1
ATOM 1560 N N . GLY A 1 216 ? -3.373 12.039 19.125 1 98.31 216 GLY A N 1
ATOM 1561 C CA . GLY A 1 216 ? -4.43 11.203 18.578 1 98.31 216 GLY A CA 1
ATOM 1562 C C . GLY A 1 216 ? -5.699 11.227 19.406 1 98.31 216 GLY A C 1
ATOM 1563 O O . GLY A 1 216 ? -6.801 11.305 18.859 1 98.31 216 GLY A O 1
ATOM 1564 N N . PHE A 1 217 ? -5.559 11.148 20.703 1 98 217 PHE A N 1
ATOM 1565 C CA . PHE A 1 217 ? -6.688 11.156 21.625 1 98 217 PHE A CA 1
ATOM 1566 C C . PHE A 1 217 ? -7.473 12.453 21.516 1 98 217 PHE A C 1
ATOM 1568 O O . PHE A 1 217 ? -8.695 12.438 21.344 1 98 217 PHE A O 1
ATOM 1575 N N . LEU A 1 218 ? -6.805 13.578 21.531 1 97 218 LEU A N 1
ATOM 1576 C CA . LEU A 1 218 ? -7.438 14.898 21.5 1 97 218 LEU A CA 1
ATOM 1577 C C . LEU A 1 218 ? -8.078 15.156 20.141 1 97 218 LEU A C 1
ATOM 1579 O O . LEU A 1 218 ? -9.18 15.695 20.062 1 97 218 LEU A O 1
ATOM 1583 N N . ALA A 1 219 ? -7.301 14.773 19.125 1 96.06 219 ALA A N 1
ATOM 1584 C CA . ALA A 1 219 ? -7.797 15.031 17.781 1 96.06 219 ALA A CA 1
ATOM 1585 C C . ALA A 1 219 ? -9.047 14.203 17.484 1 96.06 219 ALA A C 1
ATOM 1587 O O . ALA A 1 219 ? -9.953 14.672 16.797 1 96.06 219 ALA A O 1
ATOM 1588 N N . GLN A 1 220 ? -9.023 12.977 17.984 1 95.88 220 GLN A N 1
ATOM 1589 C CA . GLN A 1 220 ? -10.211 12.141 17.828 1 95.88 220 GLN A CA 1
ATOM 1590 C C . GLN A 1 220 ? -11.414 12.758 18.531 1 95.88 220 GLN A C 1
ATOM 1592 O O . GLN A 1 220 ? -12.508 12.812 17.969 1 95.88 220 GLN A O 1
ATOM 1597 N N . ARG A 1 221 ? -11.273 13.289 19.672 1 95.19 221 ARG A N 1
ATOM 1598 C CA . ARG A 1 221 ? -12.352 13.836 20.484 1 95.19 221 ARG A CA 1
ATOM 1599 C C . ARG A 1 221 ? -12.875 15.148 19.891 1 95.19 221 ARG A C 1
ATOM 1601 O O . ARG A 1 221 ? -14.062 15.453 20 1 95.19 221 ARG A O 1
ATOM 1608 N N . SER A 1 222 ? -12.008 15.859 19.281 1 94.75 222 SER A N 1
ATOM 1609 C CA . SER A 1 222 ? -12.383 17.172 18.781 1 94.75 222 SER A CA 1
ATOM 1610 C C . SER A 1 222 ? -12.766 17.125 17.312 1 94.75 222 SER A C 1
ATOM 1612 O O . SER A 1 222 ? -13.234 18.125 16.75 1 94.75 222 SER A O 1
ATOM 1614 N N . ARG A 1 223 ? -12.422 16.031 16.625 1 93.19 223 ARG A N 1
ATOM 1615 C CA . ARG A 1 223 ? -12.617 15.883 15.195 1 93.19 223 ARG A CA 1
ATOM 1616 C C . ARG A 1 223 ? -11.812 16.922 14.422 1 93.19 223 ARG A C 1
ATOM 1618 O O . ARG A 1 223 ? -12.328 17.562 13.5 1 93.19 223 ARG A O 1
ATOM 1625 N N . PHE A 1 224 ? -10.648 17.078 14.867 1 92.56 224 PHE A N 1
ATOM 1626 C CA . PHE A 1 224 ? -9.719 18.047 14.289 1 92.56 224 PHE A CA 1
ATOM 1627 C C . PHE A 1 224 ? -9.414 17.688 12.836 1 92.56 224 PHE A C 1
ATOM 1629 O O . PHE A 1 224 ? -9.039 16.562 12.531 1 92.56 224 PHE A O 1
ATOM 1636 N N . CYS A 1 225 ? -9.562 18.578 11.938 1 91.94 225 CYS A N 1
ATOM 1637 C CA . CYS A 1 225 ? -9.359 18.359 10.508 1 91.94 225 CYS A CA 1
ATOM 1638 C C . CYS A 1 225 ? -9.07 19.672 9.797 1 91.94 225 CYS A C 1
ATOM 1640 O O . CYS A 1 225 ? -9.945 20.547 9.711 1 91.94 225 CYS A O 1
ATOM 1642 N N . THR A 1 226 ? -7.961 19.75 9.219 1 93.62 226 THR A N 1
ATOM 1643 C CA . THR A 1 226 ? -7.582 20.984 8.523 1 93.62 226 THR A CA 1
ATOM 1644 C C . THR A 1 226 ? -8.32 21.094 7.195 1 93.62 226 THR A C 1
ATOM 1646 O O . THR A 1 226 ? -8.719 22.188 6.789 1 93.62 226 THR A O 1
ATOM 1649 N N . MET A 1 227 ? -8.406 19.984 6.484 1 94.06 227 MET A N 1
ATOM 1650 C CA . MET A 1 227 ? -9.164 19.984 5.234 1 94.06 227 MET A CA 1
ATOM 1651 C C . MET A 1 227 ? -10.602 20.422 5.473 1 94.06 227 MET A C 1
ATOM 1653 O O . MET A 1 227 ? -11.141 21.234 4.711 1 94.06 227 MET A O 1
ATOM 1657 N N . GLY A 1 228 ? -11.164 19.969 6.535 1 94.94 228 GLY A N 1
ATOM 1658 C CA . GLY A 1 228 ? -12.508 20.391 6.898 1 94.94 228 GLY A CA 1
ATOM 1659 C C . GLY A 1 228 ? -12.594 21.859 7.262 1 94.94 228 GLY A C 1
ATOM 1660 O O . GLY A 1 228 ? -13.586 22.531 6.949 1 94.94 228 GLY A O 1
ATOM 1661 N N . ALA A 1 229 ? -11.617 22.312 7.945 1 95.69 229 ALA A N 1
ATOM 1662 C CA . ALA A 1 229 ? -11.57 23.734 8.328 1 95.69 229 ALA A CA 1
ATOM 1663 C C . ALA A 1 229 ? -11.641 24.625 7.098 1 95.69 229 ALA A C 1
ATOM 1665 O O . ALA A 1 229 ? -12.453 25.562 7.051 1 95.69 229 ALA A O 1
ATOM 1666 N N . VAL A 1 230 ? -10.812 24.344 6.121 1 96.56 230 VAL A N 1
ATOM 1667 C CA . VAL A 1 230 ? -10.75 25.156 4.91 1 96.56 230 VAL A CA 1
ATOM 1668 C C . VAL A 1 230 ? -12.047 25 4.117 1 96.56 230 VAL A C 1
ATOM 1670 O O . VAL A 1 230 ? -12.617 25.984 3.658 1 96.56 230 VAL A O 1
ATOM 1673 N N . ARG A 1 231 ? -12.484 23.797 3.977 1 95.94 231 ARG A N 1
ATOM 1674 C CA . ARG A 1 231 ? -13.719 23.516 3.254 1 95.94 231 ARG A CA 1
ATOM 1675 C C . ARG A 1 231 ? -14.891 24.281 3.855 1 95.94 231 ARG A C 1
ATOM 1677 O O . ARG A 1 231 ? -15.664 24.906 3.129 1 95.94 231 ARG A O 1
ATOM 1684 N N . ASP A 1 232 ? -15.055 24.203 5.203 1 96.19 232 ASP A N 1
ATOM 1685 C CA . ASP A 1 232 ? -16.188 24.797 5.891 1 96.19 232 ASP A CA 1
ATOM 1686 C C . ASP A 1 232 ? -16.172 26.328 5.734 1 96.19 232 ASP A C 1
ATOM 1688 O O . ASP A 1 232 ? -17.234 26.938 5.605 1 96.19 232 ASP A O 1
ATOM 1692 N N . VAL A 1 233 ? -15.047 26.906 5.773 1 96.31 233 VAL A N 1
ATOM 1693 C CA . VAL A 1 233 ? -14.938 28.344 5.59 1 96.31 233 VAL A CA 1
ATOM 1694 C C . VAL A 1 233 ? -15.312 28.719 4.152 1 96.31 233 VAL A C 1
ATOM 1696 O O . VAL A 1 233 ? -16.078 29.656 3.924 1 96.31 233 VAL A O 1
ATOM 1699 N N . LEU A 1 234 ? -14.82 27.984 3.17 1 95.19 234 LEU A N 1
ATOM 1700 C CA . LEU A 1 234 ? -15.031 28.281 1.761 1 95.19 234 LEU A CA 1
ATOM 1701 C C . LEU A 1 234 ? -16.5 28.094 1.38 1 95.19 234 LEU A C 1
ATOM 1703 O O . LEU A 1 234 ? -17.062 28.906 0.624 1 95.19 234 LEU A O 1
ATOM 1707 N N . LEU A 1 235 ? -17.109 27.078 1.914 1 93.69 235 LEU A N 1
ATOM 1708 C CA . LEU A 1 235 ? -18.453 26.719 1.475 1 93.69 235 LEU A CA 1
ATOM 1709 C C . LEU A 1 235 ? -19.5 27.406 2.334 1 93.69 235 LEU A C 1
ATOM 1711 O O . LEU A 1 235 ? -20.547 27.812 1.827 1 93.69 235 LEU A O 1
ATOM 1715 N N . PHE A 1 236 ? -19.234 27.547 3.699 1 94.75 236 PHE A N 1
ATOM 1716 C CA . PHE A 1 236 ? -20.312 27.922 4.605 1 94.75 236 PHE A CA 1
ATOM 1717 C C . PHE A 1 236 ? -19.891 29.109 5.461 1 94.75 236 PHE A C 1
ATOM 1719 O O . PHE A 1 236 ? -20.688 29.625 6.258 1 94.75 236 PHE A O 1
ATOM 1726 N N . ASN A 1 237 ? -18.719 29.547 5.348 1 95.56 237 ASN A N 1
ATOM 1727 C CA . ASN A 1 237 ? -18.188 30.625 6.188 1 95.56 237 ASN A CA 1
ATOM 1728 C C . ASN A 1 237 ? -18.25 30.25 7.668 1 95.56 237 ASN A C 1
ATOM 1730 O O . ASN A 1 237 ? -18.578 31.094 8.5 1 95.56 237 ASN A O 1
ATOM 1734 N N . GLN A 1 238 ? -18.125 29.016 7.902 1 94.88 238 GLN A N 1
ATOM 1735 C CA . GLN A 1 238 ? -18.078 28.516 9.273 1 94.88 238 GLN A CA 1
ATOM 1736 C C . GLN A 1 238 ? -16.641 28.375 9.766 1 94.88 238 GLN A C 1
ATOM 1738 O O . GLN A 1 238 ? -15.852 27.641 9.172 1 94.88 238 GLN A O 1
ATOM 1743 N N . TRP A 1 239 ? -16.312 28.938 10.859 1 94.75 239 TRP A N 1
ATOM 1744 C CA . TRP A 1 239 ? -14.93 29.078 11.289 1 94.75 239 TRP A CA 1
ATOM 1745 C C . TRP A 1 239 ? -14.625 28.125 12.453 1 94.75 239 TRP A C 1
ATOM 1747 O O . TRP A 1 239 ? -13.508 28.109 12.969 1 94.75 239 TRP A O 1
ATOM 1757 N N . HIS A 1 240 ? -15.5 27.297 12.875 1 91.94 240 HIS A N 1
ATOM 1758 C CA . HIS A 1 240 ? -15.344 26.422 14.039 1 91.94 240 HIS A CA 1
ATOM 1759 C C . HIS A 1 240 ? -14.039 25.641 13.961 1 91.94 240 HIS A C 1
ATOM 1761 O O . HIS A 1 240 ? -13.18 25.766 14.836 1 91.94 240 HIS A O 1
ATOM 1767 N N . LEU A 1 241 ? -13.867 24.875 12.938 1 92.75 241 LEU A N 1
ATOM 1768 C CA . LEU A 1 241 ? -12.664 24.062 12.781 1 92.75 241 LEU A CA 1
ATOM 1769 C C . LEU A 1 241 ? -11.453 24.938 12.484 1 92.75 241 LEU A C 1
ATOM 1771 O O . LEU A 1 241 ? -10.336 24.625 12.898 1 92.75 241 LEU A O 1
ATOM 1775 N N . ALA A 1 242 ? -11.656 26.016 11.797 1 95.81 242 ALA A N 1
ATOM 1776 C CA . ALA A 1 242 ? -10.578 26.922 11.414 1 95.81 242 ALA A CA 1
ATOM 1777 C C . ALA A 1 242 ? -9.945 27.578 12.641 1 95.81 242 ALA A C 1
ATOM 1779 O O . ALA A 1 242 ? -8.742 27.844 12.656 1 95.81 242 ALA A O 1
ATOM 1780 N N . LEU A 1 243 ? -10.742 27.766 13.641 1 96.12 243 LEU A N 1
ATOM 1781 C CA . LEU A 1 243 ? -10.219 28.375 14.859 1 96.12 243 LEU A CA 1
ATOM 1782 C C . LEU A 1 243 ? -9.211 27.438 15.539 1 96.12 243 LEU A C 1
ATOM 1784 O O . LEU A 1 243 ? -8.258 27.906 16.156 1 96.12 243 LEU A O 1
ATOM 1788 N N . GLY A 1 244 ? -9.5 26.141 15.469 1 95.19 244 GLY A N 1
ATOM 1789 C CA . GLY A 1 244 ? -8.508 25.203 15.969 1 95.19 244 GLY A CA 1
ATOM 1790 C C . GLY A 1 244 ? -7.188 25.266 15.227 1 95.19 244 GLY A C 1
ATOM 1791 O O . GLY A 1 244 ? -6.121 25.234 15.836 1 95.19 244 GLY A O 1
ATOM 1792 N N . PHE A 1 245 ? -7.359 25.359 13.945 1 94.69 245 PHE A N 1
ATOM 1793 C CA . PHE A 1 245 ? -6.195 25.453 13.07 1 94.69 245 PHE A CA 1
ATOM 1794 C C . PHE A 1 245 ? -5.41 26.719 13.352 1 94.69 245 PHE A C 1
ATOM 1796 O O . PHE A 1 245 ? -4.184 26.688 13.445 1 94.69 245 PHE A O 1
ATOM 1803 N N . LEU A 1 246 ? -6.035 27.844 13.516 1 97 246 LEU A N 1
ATOM 1804 C CA . LEU A 1 246 ? -5.422 29.125 13.82 1 97 246 LEU A CA 1
ATOM 1805 C C . LEU A 1 246 ? -4.82 29.125 15.219 1 97 246 LEU A C 1
ATOM 1807 O O . LEU A 1 246 ? -3.775 29.75 15.453 1 97 246 LEU A O 1
ATOM 1811 N N . ALA A 1 247 ? -5.539 28.453 16.125 1 97.88 247 ALA A N 1
ATOM 1812 C CA . ALA A 1 247 ? -5.008 28.328 17.484 1 97.88 247 ALA A CA 1
ATOM 1813 C C . ALA A 1 247 ? -3.693 27.562 17.484 1 97.88 247 ALA A C 1
ATOM 1815 O O . ALA A 1 247 ? -2.783 27.875 18.25 1 97.88 247 ALA A O 1
ATOM 1816 N N . MET A 1 248 ? -3.668 26.531 16.672 1 97.62 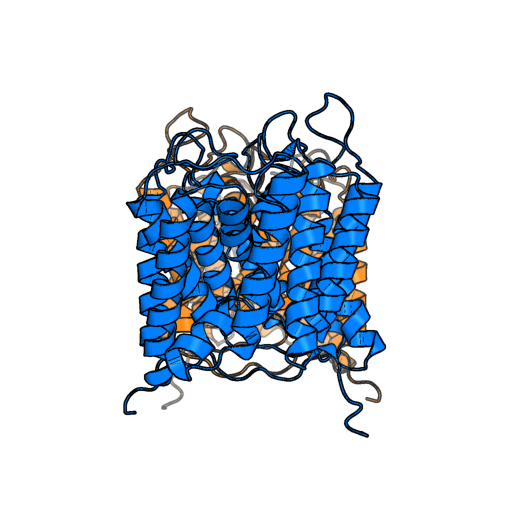248 MET A N 1
ATOM 1817 C CA . MET A 1 248 ? -2.432 25.766 16.531 1 97.62 248 MET A CA 1
ATOM 1818 C C . MET A 1 248 ? -1.288 26.656 16.062 1 97.62 248 MET A C 1
ATOM 1820 O O . MET A 1 248 ? -0.183 26.594 16.594 1 97.62 248 MET A O 1
ATOM 1824 N N . LEU A 1 249 ? -1.534 27.484 15.062 1 97.81 249 LEU A N 1
ATOM 1825 C CA . LEU A 1 249 ? -0.545 28.406 14.539 1 97.81 249 LEU A CA 1
ATOM 1826 C C . LEU A 1 249 ? -0.1 29.391 15.617 1 97.81 249 LEU A C 1
ATOM 1828 O O . LEU A 1 249 ? 1.097 29.641 15.789 1 97.81 249 LEU A O 1
ATOM 1832 N N . ALA A 1 250 ? -1.045 29.953 16.312 1 98.31 250 ALA A N 1
ATOM 1833 C CA . ALA A 1 250 ? -0.752 30.953 17.344 1 98.31 250 ALA A CA 1
ATOM 1834 C C . ALA A 1 250 ? 0.124 30.359 18.438 1 98.31 250 ALA A C 1
ATOM 1836 O O . ALA A 1 250 ? 1.113 30.969 18.844 1 98.31 250 ALA A O 1
ATOM 1837 N N . ALA A 1 251 ? -0.293 29.188 18.922 1 98.5 251 ALA A N 1
ATOM 1838 C CA . ALA A 1 251 ? 0.464 28.531 19.984 1 98.5 251 ALA A CA 1
ATOM 1839 C C . ALA A 1 251 ? 1.876 28.188 19.516 1 98.5 251 ALA A C 1
ATOM 1841 O O . ALA A 1 251 ? 2.842 28.359 20.266 1 98.5 251 ALA A O 1
ATOM 1842 N N . ALA A 1 252 ? 1.998 27.656 18.312 1 98.25 252 ALA A N 1
ATOM 1843 C CA . ALA A 1 252 ? 3.307 27.297 17.781 1 98.25 252 ALA A CA 1
ATOM 1844 C C . ALA A 1 252 ? 4.18 28.547 17.594 1 98.25 252 ALA A C 1
ATOM 1846 O O . ALA A 1 252 ? 5.387 28.5 17.844 1 98.25 252 ALA A O 1
ATOM 1847 N N . LEU A 1 253 ? 3.568 29.625 17.125 1 98.06 253 LEU A N 1
ATOM 1848 C CA . LEU A 1 253 ? 4.297 30.875 16.922 1 98.06 253 LEU A CA 1
ATOM 1849 C C . LEU A 1 253 ? 4.832 31.406 18.25 1 98.06 253 LEU A C 1
ATOM 1851 O O . LEU A 1 253 ? 6.016 31.75 18.359 1 98.06 253 LEU A O 1
ATOM 1855 N N . VAL A 1 254 ? 4.008 31.469 19.219 1 98.38 254 VAL A N 1
ATOM 1856 C CA . VAL A 1 254 ? 4.398 31.969 20.531 1 98.38 254 VAL A CA 1
ATOM 1857 C C . VAL A 1 254 ? 5.492 31.094 21.125 1 98.38 254 VAL A C 1
ATOM 1859 O O . VAL A 1 254 ? 6.473 31.594 21.688 1 98.38 254 VAL A O 1
ATOM 1862 N N . ALA A 1 255 ? 5.305 29.797 21.047 1 98.06 255 ALA A N 1
ATOM 1863 C CA . ALA A 1 255 ? 6.293 28.859 21.562 1 98.06 255 ALA A CA 1
ATOM 1864 C C . ALA A 1 255 ? 7.633 29.016 20.844 1 98.06 255 ALA A C 1
ATOM 1866 O O . ALA A 1 255 ? 8.688 28.969 21.469 1 98.06 255 ALA A O 1
ATOM 1867 N N . ASN A 1 256 ? 7.598 29.188 19.531 1 97.5 256 ASN A N 1
ATOM 1868 C CA . ASN A 1 256 ? 8.828 29.375 18.766 1 97.5 256 ASN A CA 1
ATOM 1869 C C . ASN A 1 256 ? 9.531 30.688 19.156 1 97.5 256 ASN A C 1
ATOM 1871 O O . ASN A 1 256 ? 10.758 30.734 19.219 1 97.5 256 ASN A O 1
ATOM 1875 N N . LEU A 1 257 ? 8.781 31.734 19.344 1 97 257 LEU A N 1
ATOM 1876 C CA . LEU A 1 257 ? 9.344 33 19.781 1 97 257 LEU A CA 1
ATOM 1877 C C . LEU A 1 257 ? 10 32.875 21.141 1 97 257 LEU A C 1
ATOM 1879 O O . LEU A 1 257 ? 11.07 33.438 21.375 1 97 257 LEU A O 1
ATOM 1883 N N . ALA A 1 258 ? 9.422 32.094 21.969 1 96.88 258 ALA A N 1
ATOM 1884 C CA . ALA A 1 258 ? 9.914 31.922 23.328 1 96.88 258 ALA A CA 1
ATOM 1885 C C . ALA A 1 258 ? 11.219 31.141 23.344 1 96.88 258 ALA A C 1
ATOM 1887 O O . ALA A 1 258 ? 12.102 31.406 24.156 1 96.88 258 ALA A O 1
ATOM 1888 N N . ILE A 1 259 ? 11.406 30.25 22.438 1 94.75 259 ILE A N 1
ATOM 1889 C CA . ILE A 1 259 ? 12.586 29.406 22.469 1 94.75 259 ILE A CA 1
ATOM 1890 C C . ILE A 1 259 ? 13.602 29.859 21.422 1 94.75 259 ILE A C 1
ATOM 1892 O O . ILE A 1 259 ? 14.617 29.203 21.203 1 94.75 259 ILE A O 1
ATOM 1896 N N . GLY A 1 260 ? 13.328 30.953 20.719 1 93.75 260 GLY A N 1
ATOM 1897 C CA . GLY A 1 260 ? 14.242 31.5 19.719 1 93.75 260 GLY A CA 1
ATOM 1898 C C . GLY A 1 260 ? 14.211 30.734 18.406 1 93.75 260 GLY A C 1
ATOM 1899 O O . GLY A 1 260 ? 15.203 30.688 17.688 1 93.75 260 GLY A O 1
ATOM 1900 N N . GLY A 1 261 ? 13.07 30.125 18.125 1 94.19 261 GLY A N 1
ATOM 1901 C CA . GLY A 1 261 ? 12.961 29.297 16.953 1 94.19 261 GLY A CA 1
ATOM 1902 C C . GLY A 1 261 ? 12.328 30 15.766 1 94.19 261 GLY A C 1
ATOM 1903 O O . GLY A 1 261 ? 12.078 29.406 14.727 1 94.19 261 GLY A O 1
ATOM 1904 N N . PHE A 1 262 ? 11.984 31.266 15.93 1 96 262 PHE A N 1
ATOM 1905 C CA . PHE A 1 262 ? 11.352 32.031 14.867 1 96 262 PHE A CA 1
ATOM 1906 C C . PHE A 1 262 ? 12.398 32.75 14.023 1 96 262 PHE A C 1
ATOM 1908 O O . PHE A 1 262 ? 13.102 33.656 14.523 1 96 262 PHE A O 1
ATOM 1915 N N . HIS A 1 263 ? 12.57 32.406 12.789 1 96.31 263 HIS A N 1
ATOM 1916 C CA . HIS A 1 263 ? 13.508 33 11.844 1 96.31 263 HIS A CA 1
ATOM 1917 C C . HIS A 1 263 ? 12.805 33.406 10.547 1 96.31 263 HIS A C 1
ATOM 1919 O O . HIS A 1 263 ? 12.75 32.594 9.602 1 96.31 263 HIS A O 1
ATOM 1925 N N . PRO A 1 264 ? 12.422 34.625 10.5 1 96.06 264 PRO A N 1
ATOM 1926 C CA . PRO A 1 264 ? 11.641 35.031 9.328 1 96.06 264 PRO A CA 1
ATOM 1927 C C . PRO A 1 264 ? 12.477 35.094 8.055 1 96.06 264 PRO A C 1
ATOM 1929 O O . PRO A 1 264 ? 13.633 35.5 8.086 1 96.06 264 PRO A O 1
ATOM 1932 N N . GLY A 1 265 ? 11.906 34.562 6.949 1 95.62 265 GLY A N 1
ATOM 1933 C CA . GLY A 1 265 ? 12.578 34.625 5.66 1 95.62 265 GLY A CA 1
ATOM 1934 C C . GLY A 1 265 ? 12.203 33.5 4.719 1 95.62 265 GLY A C 1
ATOM 1935 O O . GLY A 1 265 ? 11.328 32.688 5.031 1 95.62 265 GLY A O 1
ATOM 1936 N N . PHE A 1 266 ? 12.852 33.531 3.564 1 94.62 266 PHE A N 1
ATOM 1937 C CA . PHE A 1 266 ? 12.609 32.5 2.561 1 94.62 266 PHE A CA 1
ATOM 1938 C C . PHE A 1 266 ? 13.742 31.469 2.555 1 94.62 266 PHE A C 1
ATOM 1940 O O . PHE A 1 266 ? 13.508 30.266 2.383 1 94.62 266 PHE A O 1
ATOM 1947 N N . GLU A 1 267 ? 14.969 31.969 2.789 1 92.06 267 GLU A N 1
ATOM 1948 C CA . GLU A 1 267 ? 16.156 31.141 2.629 1 92.06 267 GLU A CA 1
ATOM 1949 C C . GLU A 1 267 ? 16.625 30.578 3.969 1 92.06 267 GLU A C 1
ATOM 1951 O O . GLU A 1 267 ? 16.391 31.188 5.016 1 92.06 267 GLU A O 1
ATOM 1956 N N . GLY A 1 268 ? 17.234 29.406 3.867 1 90.5 268 GLY A N 1
ATOM 1957 C CA . GLY A 1 268 ? 17.859 28.828 5.047 1 90.5 268 GLY A CA 1
ATOM 1958 C C . GLY A 1 268 ? 16.875 28.203 6.008 1 90.5 268 GLY A C 1
ATOM 1959 O O . GLY A 1 268 ? 17.172 28.031 7.191 1 90.5 268 GLY A O 1
ATOM 1960 N N . GLN A 1 269 ? 15.695 27.984 5.586 1 93.81 269 GLN A N 1
ATOM 1961 C CA . GLN A 1 269 ? 14.672 27.375 6.426 1 93.81 269 GLN A CA 1
ATOM 1962 C C . GLN A 1 269 ? 14.875 25.875 6.539 1 93.81 269 GLN A C 1
ATOM 1964 O O . GLN A 1 269 ? 15.305 25.219 5.578 1 93.81 269 GLN A O 1
ATOM 1969 N N . PRO A 1 270 ? 14.531 25.344 7.656 1 92.94 270 PRO A N 1
ATOM 1970 C CA . PRO A 1 270 ? 14.742 23.906 7.863 1 92.94 270 PRO A CA 1
ATOM 1971 C C . PRO A 1 270 ? 13.945 23.047 6.887 1 92.94 270 PRO A C 1
ATOM 1973 O O . PRO A 1 270 ? 12.719 23.125 6.84 1 92.94 270 PRO A O 1
ATOM 1976 N N . VAL A 1 271 ? 14.672 22.188 6.117 1 92.25 271 VAL A N 1
ATOM 1977 C CA . VAL A 1 271 ? 14.125 21.172 5.234 1 92.25 271 VAL A CA 1
ATOM 1978 C C . VAL A 1 271 ? 13.07 21.781 4.32 1 92.25 271 VAL A C 1
ATOM 1980 O O . VAL A 1 271 ? 11.938 21.297 4.258 1 92.25 271 VAL A O 1
ATOM 1983 N N . ALA A 1 272 ? 13.367 22.891 3.666 1 94.69 272 ALA A N 1
ATOM 1984 C CA . ALA A 1 272 ? 12.461 23.594 2.77 1 94.69 272 ALA A CA 1
ATOM 1985 C C . ALA A 1 272 ? 13.211 24.141 1.554 1 94.69 272 ALA A C 1
ATOM 1987 O O . ALA A 1 272 ? 14.43 24.344 1.603 1 94.69 272 ALA A O 1
ATOM 1988 N N . HIS A 1 273 ? 12.477 24.312 0.495 1 95.75 273 HIS A N 1
ATOM 1989 C CA . HIS A 1 273 ? 13.039 24.953 -0.69 1 95.75 273 HIS A CA 1
ATOM 1990 C C . HIS A 1 273 ? 12.297 26.234 -1.021 1 95.75 273 HIS A C 1
ATOM 1992 O O . HIS A 1 273 ? 11.203 26.484 -0.509 1 95.75 273 HIS A O 1
ATOM 1998 N N . THR A 1 274 ? 12.812 27.047 -1.889 1 96.94 274 THR A N 1
ATOM 1999 C CA . THR A 1 274 ? 12.312 28.406 -2.076 1 96.94 274 THR A CA 1
ATOM 2000 C C . THR A 1 274 ? 11.523 28.516 -3.379 1 96.94 274 THR A C 1
ATOM 2002 O O . THR A 1 274 ? 11.164 29.609 -3.803 1 96.94 274 THR A O 1
ATOM 2005 N N . ASP A 1 275 ? 11.258 27.406 -4.059 1 97.56 275 ASP A N 1
ATOM 2006 C CA . ASP A 1 275 ? 10.508 27.453 -5.305 1 97.56 275 ASP A CA 1
ATOM 2007 C C . ASP A 1 275 ? 9.023 27.688 -5.043 1 97.56 275 ASP A C 1
ATOM 2009 O O . ASP A 1 275 ? 8.258 26.734 -4.863 1 97.56 275 ASP A O 1
ATOM 2013 N N . GLY A 1 276 ? 8.57 28.906 -5.145 1 97.81 276 GLY A N 1
ATOM 2014 C CA . GLY A 1 276 ? 7.211 29.297 -4.816 1 97.81 276 GLY A CA 1
ATOM 2015 C C . GLY A 1 276 ? 6.168 28.594 -5.66 1 97.81 276 GLY A C 1
ATOM 2016 O O . GLY A 1 276 ? 5.121 28.188 -5.148 1 97.81 276 GLY A O 1
ATOM 2017 N N . LEU A 1 277 ? 6.422 28.453 -6.918 1 98.19 277 LEU A N 1
ATOM 2018 C CA . LEU A 1 277 ? 5.477 27.828 -7.84 1 98.19 277 LEU A CA 1
ATOM 2019 C C . LEU A 1 277 ? 5.191 26.391 -7.43 1 98.19 277 LEU A C 1
ATOM 2021 O O . LEU A 1 277 ? 4.031 25.984 -7.371 1 98.19 277 LEU A O 1
ATOM 2025 N N . TRP A 1 278 ? 6.215 25.656 -7.082 1 98.12 278 TRP A N 1
ATOM 2026 C CA . TRP A 1 278 ? 6.047 24.234 -6.805 1 98.12 278 TRP A CA 1
ATOM 2027 C C . TRP A 1 278 ? 5.613 24.016 -5.363 1 98.12 278 TRP A C 1
ATOM 2029 O O . TRP A 1 278 ? 4.977 23 -5.047 1 98.12 278 TRP A O 1
ATOM 2039 N N . ASN A 1 279 ? 5.969 24.953 -4.465 1 98.5 279 ASN A N 1
ATOM 2040 C CA . ASN A 1 279 ? 5.316 24.953 -3.158 1 98.5 279 ASN A CA 1
ATOM 2041 C C . ASN A 1 279 ? 3.801 25.078 -3.285 1 98.5 279 ASN A C 1
ATOM 2043 O O . ASN A 1 279 ? 3.055 24.344 -2.621 1 98.5 279 ASN A O 1
ATOM 2047 N N . PHE A 1 280 ? 3.42 25.891 -4.191 1 98.69 280 PHE A N 1
ATOM 2048 C CA . PHE A 1 280 ? 2.008 26.141 -4.438 1 98.69 280 PHE A CA 1
ATOM 2049 C C . PHE A 1 280 ? 1.354 24.953 -5.133 1 98.69 280 PHE A C 1
ATOM 2051 O O . PHE A 1 280 ? 0.373 24.406 -4.637 1 98.69 280 PHE A O 1
ATOM 2058 N N . LEU A 1 281 ? 1.935 24.484 -6.238 1 98.81 281 LEU A N 1
ATOM 2059 C CA . LEU A 1 281 ? 1.315 23.453 -7.062 1 98.81 281 LEU A CA 1
ATOM 2060 C C . LEU A 1 281 ? 1.314 22.109 -6.34 1 98.81 281 LEU A C 1
ATOM 2062 O O . LEU A 1 281 ? 0.391 21.312 -6.512 1 98.81 281 LEU A O 1
ATOM 2066 N N . GLY A 1 282 ? 2.402 21.844 -5.602 1 98.75 282 GLY A N 1
ATOM 2067 C CA . GLY A 1 282 ? 2.408 20.625 -4.797 1 98.75 282 GLY A CA 1
ATOM 2068 C C . GLY A 1 282 ? 1.24 20.547 -3.832 1 98.75 282 GLY A C 1
ATOM 2069 O O . GLY A 1 282 ? 0.566 19.516 -3.752 1 98.75 282 GLY A O 1
ATOM 2070 N N . MET A 1 283 ? 0.95 21.656 -3.229 1 98.81 283 MET A N 1
ATOM 2071 C CA . MET A 1 283 ? -0.096 21.656 -2.211 1 98.81 283 MET A CA 1
ATOM 2072 C C . MET A 1 283 ? -1.477 21.781 -2.848 1 98.81 283 MET A C 1
ATOM 2074 O O . MET A 1 283 ? -2.477 21.359 -2.258 1 98.81 283 MET A O 1
ATOM 2078 N N . VAL A 1 284 ? -1.566 22.297 -4.074 1 98.88 284 VAL A N 1
ATOM 2079 C CA . VAL A 1 284 ? -2.822 22.219 -4.816 1 98.88 284 VAL A CA 1
ATOM 2080 C C . VAL A 1 284 ? -3.191 20.75 -5.043 1 98.88 284 VAL A C 1
ATOM 2082 O O . VAL A 1 284 ? -4.332 20.359 -4.801 1 98.88 284 VAL A O 1
ATOM 2085 N N . THR A 1 285 ? -2.219 20.016 -5.48 1 98.88 285 THR A N 1
ATOM 2086 C CA . THR A 1 285 ? -2.428 18.594 -5.762 1 98.88 285 THR A CA 1
ATOM 2087 C C . THR A 1 285 ? -2.779 17.844 -4.484 1 98.88 285 THR A C 1
ATOM 2089 O O . THR A 1 285 ? -3.758 17.094 -4.453 1 98.88 285 THR A O 1
ATOM 2092 N N . ALA A 1 286 ? -2.006 18.062 -3.451 1 98.81 286 ALA A N 1
ATOM 2093 C CA . ALA A 1 286 ? -2.264 17.391 -2.178 1 98.81 286 ALA A CA 1
ATOM 2094 C C . ALA A 1 286 ? -3.625 17.797 -1.615 1 98.81 286 ALA A C 1
ATOM 2096 O O . ALA A 1 286 ? -4.391 16.938 -1.16 1 98.81 286 ALA A O 1
ATOM 2097 N N . GLY A 1 287 ? -3.914 19.078 -1.661 1 98.81 287 GLY A N 1
ATOM 2098 C CA . GLY A 1 287 ? -5.18 19.578 -1.148 1 98.81 287 GLY A CA 1
ATOM 2099 C C . GLY A 1 287 ? -6.387 18.984 -1.853 1 98.81 287 GLY A C 1
ATOM 2100 O O . GLY A 1 287 ? -7.375 18.625 -1.207 1 98.81 287 GLY A O 1
ATOM 2101 N N . LEU A 1 288 ? -6.289 18.906 -3.162 1 98.81 288 LEU A N 1
ATOM 2102 C CA . LEU A 1 288 ? -7.375 18.297 -3.914 1 98.81 288 LEU A CA 1
ATOM 2103 C C . LEU A 1 288 ? -7.535 16.828 -3.533 1 98.81 288 LEU A C 1
ATOM 2105 O O . LEU A 1 288 ? -8.656 16.344 -3.373 1 98.81 288 LEU A O 1
ATOM 2109 N N . ALA A 1 289 ? -6.457 16.125 -3.41 1 98.75 289 ALA A N 1
ATOM 2110 C CA . ALA A 1 289 ? -6.5 14.727 -3.004 1 98.75 289 ALA A CA 1
ATOM 2111 C C . ALA A 1 289 ? -7.137 14.57 -1.626 1 98.75 289 ALA A C 1
ATOM 2113 O O . ALA A 1 289 ? -7.93 13.656 -1.4 1 98.75 289 ALA A O 1
ATOM 2114 N N . PHE A 1 290 ? -6.742 15.516 -0.677 1 98.5 290 PHE A N 1
ATOM 2115 C CA . PHE A 1 290 ? -7.344 15.492 0.651 1 98.5 290 PHE A CA 1
ATOM 2116 C C . PHE A 1 290 ? -8.852 15.664 0.566 1 98.5 290 PHE A C 1
ATOM 2118 O O . PHE A 1 290 ? -9.609 14.938 1.214 1 98.5 290 PHE A O 1
ATOM 2125 N N . ALA A 1 291 ? -9.266 16.609 -0.224 1 98.31 291 ALA A N 1
ATOM 2126 C CA . ALA A 1 291 ? -10.688 16.922 -0.349 1 98.31 291 ALA A CA 1
ATOM 2127 C C . ALA A 1 291 ? -11.461 15.742 -0.92 1 98.31 291 ALA A C 1
ATOM 2129 O O . ALA A 1 291 ? -12.516 15.375 -0.395 1 98.31 291 ALA A O 1
ATOM 2130 N N . LEU A 1 292 ? -10.906 15.195 -1.945 1 98 292 LEU A N 1
ATOM 2131 C CA . LEU A 1 292 ? -11.594 14.078 -2.592 1 98 292 LEU A CA 1
ATOM 2132 C C . LEU A 1 292 ? -11.648 12.867 -1.671 1 98 292 LEU A C 1
ATOM 2134 O O . LEU A 1 292 ? -12.602 12.086 -1.721 1 98 292 LEU A O 1
ATOM 2138 N N . ALA A 1 293 ? -10.617 12.719 -0.872 1 97.12 293 ALA A N 1
ATOM 2139 C CA . ALA A 1 293 ? -10.562 11.586 0.043 1 97.12 293 ALA A CA 1
ATOM 2140 C C . ALA A 1 293 ? -11.414 11.836 1.286 1 97.12 293 ALA A C 1
ATOM 2142 O O . ALA A 1 293 ? -11.75 10.906 2.018 1 97.12 293 ALA A O 1
ATOM 2143 N N . GLY A 1 294 ? -11.68 13.102 1.612 1 95.38 294 GLY A N 1
ATOM 2144 C CA . GLY A 1 294 ? -12.555 13.438 2.727 1 95.38 294 GLY A CA 1
ATOM 2145 C C . GLY A 1 294 ? -11.797 13.742 4.004 1 95.38 294 GLY A C 1
ATOM 2146 O O . GLY A 1 294 ? -12.344 13.633 5.102 1 95.38 294 GLY A O 1
ATOM 2147 N N . GLY A 1 295 ? -10.484 14.117 3.859 1 96.44 295 GLY A N 1
ATOM 2148 C CA . GLY A 1 295 ? -9.711 14.445 5.047 1 96.44 295 GLY A CA 1
ATOM 2149 C C . GLY A 1 295 ? -8.234 14.633 4.762 1 96.44 295 GLY A C 1
ATOM 2150 O O . GLY A 1 295 ? -7.695 14.047 3.822 1 96.44 295 GLY A O 1
ATOM 2151 N N . CYS A 1 296 ? -7.637 15.391 5.578 1 95.88 296 CYS A N 1
ATOM 2152 C CA . CYS A 1 296 ? -6.188 15.516 5.488 1 95.88 296 CYS A CA 1
ATOM 2153 C C . CYS A 1 296 ? -5.496 14.312 6.117 1 95.88 296 CYS A C 1
ATOM 2155 O O . CYS A 1 296 ? -6.148 13.469 6.738 1 95.88 296 CYS A O 1
ATOM 2157 N N . PRO A 1 297 ? -4.156 14.156 5.996 1 97.06 297 PRO A N 1
ATOM 2158 C CA . PRO A 1 297 ? -3.48 12.945 6.473 1 97.06 297 PRO A CA 1
ATOM 2159 C C . PRO A 1 297 ? -3.666 12.719 7.973 1 97.06 297 PRO A C 1
ATOM 2161 O O . PRO A 1 297 ? -3.82 11.578 8.414 1 97.06 297 PRO A O 1
ATOM 2164 N N . GLY A 1 298 ? -3.658 13.734 8.742 1 97.38 298 GLY A N 1
ATOM 2165 C CA . GLY A 1 298 ? -3.912 13.586 10.164 1 97.38 298 GLY A CA 1
ATOM 2166 C C . GLY A 1 298 ? -5.289 13.023 10.469 1 97.38 298 GLY A C 1
ATOM 2167 O O . GLY A 1 298 ? -5.418 12.07 11.242 1 97.38 298 GLY A O 1
ATOM 2168 N N . ARG A 1 299 ? -6.25 13.625 9.875 1 97.31 299 ARG A N 1
ATOM 2169 C CA . ARG A 1 299 ? -7.621 13.148 10.055 1 97.31 299 ARG A CA 1
ATOM 2170 C C . ARG A 1 299 ? -7.758 11.695 9.633 1 97.31 299 ARG A C 1
ATOM 2172 O O . ARG A 1 299 ? -8.461 10.914 10.281 1 97.31 299 ARG A O 1
ATOM 2179 N N . GLN A 1 300 ? -7.129 11.391 8.531 1 98.06 300 GLN A N 1
ATOM 2180 C CA . GLN A 1 300 ? -7.191 10.016 8.039 1 98.06 300 GLN A CA 1
ATOM 2181 C C . GLN A 1 300 ? -6.609 9.039 9.062 1 98.06 300 GLN A C 1
ATOM 2183 O O . GLN A 1 300 ? -7.117 7.93 9.227 1 98.06 300 GLN A O 1
ATOM 2188 N N . LEU A 1 301 ? -5.586 9.438 9.727 1 98.25 301 LEU A N 1
ATOM 2189 C CA . LEU A 1 301 ? -5 8.594 10.766 1 98.25 301 LEU A CA 1
ATOM 2190 C C . LEU A 1 301 ? -5.984 8.367 11.906 1 98.25 301 LEU A C 1
ATOM 2192 O O . LEU A 1 301 ? -6.145 7.242 12.383 1 98.25 301 LEU A O 1
ATOM 2196 N N . PHE A 1 302 ? -6.656 9.453 12.32 1 97.94 302 PHE A N 1
ATOM 2197 C CA . PHE A 1 302 ? -7.559 9.359 13.461 1 97.94 302 PHE A CA 1
ATOM 2198 C C . PHE A 1 302 ? -8.789 8.523 13.109 1 97.94 302 PHE A C 1
ATOM 2200 O O . PHE A 1 302 ? -9.25 7.727 13.93 1 97.94 302 PHE A O 1
ATOM 2207 N N . MET A 1 303 ? -9.25 8.75 11.906 1 97.69 303 MET A N 1
ATOM 2208 C CA . MET A 1 303 ? -10.398 7.965 11.469 1 97.69 303 MET A CA 1
ATOM 2209 C C . MET A 1 303 ? -10.039 6.484 11.391 1 97.69 303 MET A C 1
ATOM 2211 O O . MET A 1 303 ? -10.859 5.625 11.734 1 97.69 303 MET A O 1
ATOM 2215 N N . ALA A 1 304 ? -8.867 6.203 10.93 1 97.69 304 ALA A N 1
ATOM 2216 C CA . ALA A 1 304 ? -8.414 4.812 10.883 1 97.69 304 ALA A CA 1
ATOM 2217 C C . ALA A 1 304 ? -8.359 4.211 12.289 1 97.69 304 ALA A C 1
ATOM 2219 O O . ALA A 1 304 ? -8.695 3.039 12.477 1 97.69 304 ALA A O 1
ATOM 2220 N N . GLY A 1 305 ? -7.926 4.988 13.211 1 97.5 305 GLY A N 1
ATOM 2221 C CA . GLY A 1 305 ? -7.891 4.535 14.594 1 97.5 305 GLY A CA 1
ATOM 2222 C C . GLY A 1 305 ? -9.266 4.238 15.164 1 97.5 305 GLY A C 1
ATOM 2223 O O . GLY A 1 305 ? -9.414 3.387 16.047 1 97.5 305 GLY A O 1
ATOM 2224 N N . GLU A 1 306 ? -10.32 4.855 14.586 1 96.44 306 GLU A N 1
ATOM 2225 C CA . GLU A 1 306 ? -11.703 4.68 15.031 1 96.44 306 GLU A CA 1
ATOM 2226 C C . GLU A 1 306 ? -12.336 3.451 14.383 1 96.44 306 GLU A C 1
ATOM 2228 O O . GLU A 1 306 ? -13.461 3.082 14.711 1 96.44 306 GLU A O 1
ATOM 2233 N N . GLY A 1 307 ? -11.594 2.957 13.453 1 96.38 307 GLY A N 1
ATOM 2234 C CA . GLY A 1 307 ? -12.125 1.761 12.812 1 96.38 307 GLY A CA 1
ATOM 2235 C C . GLY A 1 307 ? -12.508 1.975 11.367 1 96.38 307 GLY A C 1
ATOM 2236 O O . GLY A 1 307 ? -13.062 1.078 10.727 1 96.38 307 GLY A O 1
ATOM 2237 N N . ASP A 1 308 ? -12.211 3.121 10.836 1 96.81 308 ASP A N 1
ATOM 2238 C CA . ASP A 1 308 ? -12.555 3.432 9.453 1 96.81 308 ASP A CA 1
ATOM 2239 C C . ASP A 1 308 ? -11.57 2.775 8.484 1 96.81 308 ASP A C 1
ATOM 2241 O O . ASP A 1 308 ? -10.445 3.242 8.32 1 96.81 308 ASP A O 1
ATOM 2245 N N . ASN A 1 309 ? -12.055 1.829 7.754 1 96.19 309 ASN A N 1
ATOM 2246 C CA . ASN A 1 309 ? -11.211 1.067 6.836 1 96.19 309 ASN A CA 1
ATOM 2247 C C . ASN A 1 309 ? -10.828 1.891 5.609 1 96.19 309 ASN A C 1
ATOM 2249 O O . ASN A 1 309 ? -9.758 1.692 5.035 1 96.19 309 ASN A O 1
ATOM 2253 N N . ASP A 1 310 ? -11.695 2.762 5.219 1 96 310 ASP A N 1
ATOM 2254 C CA . ASP A 1 310 ? -11.391 3.633 4.086 1 96 310 ASP A CA 1
ATOM 2255 C C . ASP A 1 310 ? -10.203 4.539 4.395 1 96 310 ASP A C 1
ATOM 2257 O O . ASP A 1 310 ? -9.312 4.707 3.559 1 96 310 ASP A O 1
ATOM 2261 N N . ALA A 1 311 ? -10.219 5.012 5.586 1 97.81 311 ALA A N 1
ATOM 2262 C CA . ALA A 1 311 ? -9.109 5.855 6.027 1 97.81 311 ALA A CA 1
ATOM 2263 C C . ALA A 1 311 ? -7.812 5.051 6.125 1 97.81 311 ALA A C 1
ATOM 2265 O O . ALA A 1 311 ? -6.738 5.555 5.793 1 97.81 311 ALA A O 1
ATOM 2266 N N . ALA A 1 312 ? -7.938 3.838 6.551 1 98 312 ALA A N 1
ATOM 2267 C CA . ALA A 1 312 ? -6.77 2.971 6.66 1 98 312 ALA A CA 1
ATOM 2268 C C . ALA A 1 312 ? -6.121 2.744 5.297 1 98 312 ALA A C 1
ATOM 2270 O O . ALA A 1 312 ? -4.898 2.795 5.168 1 98 312 ALA A O 1
ATOM 2271 N N . VAL A 1 313 ? -6.922 2.512 4.289 1 97.44 313 VAL A N 1
ATOM 2272 C CA . VAL A 1 313 ? -6.422 2.27 2.938 1 97.44 313 VAL A CA 1
ATOM 2273 C C . VAL A 1 313 ? -5.75 3.529 2.402 1 97.44 313 VAL A C 1
ATOM 2275 O O . VAL A 1 313 ? -4.715 3.451 1.734 1 97.44 313 VAL A O 1
ATOM 2278 N N . PHE A 1 314 ? -6.328 4.672 2.668 1 98.31 314 PHE A N 1
ATOM 2279 C CA . PHE A 1 314 ? -5.715 5.941 2.295 1 98.31 314 PHE A CA 1
ATOM 2280 C C . PHE A 1 314 ? -4.336 6.082 2.928 1 98.31 314 PHE A C 1
ATOM 2282 O O . PHE A 1 314 ? -3.383 6.496 2.264 1 98.31 314 PHE A O 1
ATOM 2289 N N . VAL A 1 315 ? -4.211 5.734 4.234 1 98.69 315 VAL A N 1
ATOM 2290 C CA . VAL A 1 315 ? -2.959 5.875 4.969 1 98.69 315 VAL A CA 1
ATOM 2291 C C . VAL A 1 315 ? -1.901 4.953 4.367 1 98.69 315 VAL A C 1
ATOM 2293 O O . VAL A 1 315 ? -0.739 5.34 4.227 1 98.69 315 VAL A O 1
ATOM 2296 N N . VAL A 1 316 ? -2.326 3.775 4.016 1 98.12 316 VAL A N 1
ATOM 2297 C CA . VAL A 1 316 ? -1.397 2.863 3.354 1 98.12 316 VAL A CA 1
ATOM 2298 C C . VAL A 1 316 ? -0.937 3.467 2.029 1 98.12 316 VAL A C 1
ATOM 2300 O O . VAL A 1 316 ? 0.246 3.396 1.686 1 98.12 316 VAL A O 1
ATOM 2303 N N . GLY A 1 317 ? -1.894 4.047 1.315 1 98.44 317 GLY A N 1
ATOM 2304 C CA . GLY A 1 317 ? -1.541 4.766 0.099 1 98.44 317 GLY A CA 1
ATOM 2305 C C . GLY A 1 317 ? -0.549 5.887 0.334 1 98.44 317 GLY A C 1
ATOM 2306 O O . GLY A 1 317 ? 0.361 6.098 -0.47 1 98.44 317 GLY A O 1
ATOM 2307 N N . LEU A 1 318 ? -0.733 6.547 1.434 1 98.62 318 LEU A N 1
ATOM 2308 C CA . LEU A 1 318 ? 0.158 7.637 1.817 1 98.62 318 LEU A CA 1
ATOM 2309 C C . LEU A 1 318 ? 1.58 7.129 2.027 1 98.62 318 LEU A C 1
ATOM 2311 O O . LEU A 1 318 ? 2.539 7.746 1.56 1 98.62 318 LEU A O 1
ATOM 2315 N N . ILE A 1 319 ? 1.731 6.008 2.68 1 98.62 319 ILE A N 1
ATOM 2316 C CA . ILE A 1 319 ? 3.033 5.422 2.977 1 98.62 319 ILE A CA 1
ATOM 2317 C C . ILE A 1 319 ? 3.691 4.945 1.683 1 98.62 319 ILE A C 1
ATOM 2319 O O . ILE A 1 319 ? 4.852 5.266 1.415 1 98.62 319 ILE A O 1
ATOM 2323 N N . VAL A 1 320 ? 2.912 4.25 0.842 1 98.44 320 VAL A N 1
ATOM 2324 C CA . VAL A 1 320 ? 3.422 3.748 -0.429 1 98.44 320 VAL A CA 1
ATOM 2325 C C . VAL A 1 320 ? 3.748 4.918 -1.355 1 98.44 320 VAL A C 1
ATOM 2327 O O . VAL A 1 320 ? 4.754 4.891 -2.07 1 98.44 320 VAL A O 1
ATOM 2330 N N . GLY A 1 321 ? 2.902 5.914 -1.314 1 98.62 321 GLY A N 1
ATOM 2331 C CA . GLY A 1 321 ? 3.129 7.102 -2.121 1 98.62 321 GLY A CA 1
ATOM 2332 C C . GLY A 1 321 ? 4.391 7.852 -1.737 1 98.62 321 GLY A C 1
ATOM 2333 O O . GLY A 1 321 ? 5.113 8.344 -2.605 1 98.62 321 GLY A O 1
ATOM 2334 N N . ALA A 1 322 ? 4.629 7.922 -0.453 1 98.69 322 ALA A N 1
ATOM 2335 C CA . ALA A 1 322 ? 5.859 8.562 0.011 1 98.69 322 ALA A CA 1
ATOM 2336 C C . ALA A 1 322 ? 7.09 7.797 -0.478 1 98.69 322 ALA A C 1
ATOM 2338 O O . ALA A 1 322 ? 8.078 8.406 -0.894 1 98.69 322 ALA A O 1
ATOM 2339 N N . ALA A 1 323 ? 6.996 6.484 -0.427 1 98.69 323 ALA A N 1
ATOM 2340 C CA . ALA A 1 323 ? 8.086 5.652 -0.937 1 98.69 323 ALA A CA 1
ATOM 2341 C C . ALA A 1 323 ? 8.312 5.902 -2.426 1 98.69 323 ALA A C 1
ATOM 2343 O O . ALA A 1 323 ? 9.453 6.082 -2.863 1 98.69 323 ALA A O 1
ATOM 2344 N N . CYS A 1 324 ? 7.238 5.973 -3.18 1 98.12 324 CYS A N 1
ATOM 2345 C CA . CYS A 1 324 ? 7.324 6.18 -4.621 1 98.12 324 CYS A CA 1
ATOM 2346 C C . CYS A 1 324 ? 7.883 7.562 -4.941 1 98.12 324 CYS A C 1
ATOM 2348 O O . CYS A 1 324 ? 8.617 7.727 -5.914 1 98.12 324 CYS A O 1
ATOM 2350 N N . ALA A 1 325 ? 7.5 8.516 -4.113 1 98.5 325 ALA A N 1
ATOM 2351 C CA . ALA A 1 325 ? 7.992 9.875 -4.328 1 98.5 325 ALA A CA 1
ATOM 2352 C C . ALA A 1 325 ? 9.516 9.914 -4.285 1 98.5 325 ALA A C 1
ATOM 2354 O O . ALA A 1 325 ? 10.148 10.578 -5.113 1 98.5 325 ALA A O 1
ATOM 2355 N N . HIS A 1 326 ? 10.055 9.211 -3.379 1 98.31 326 HIS A N 1
ATOM 2356 C CA . HIS A 1 326 ? 11.508 9.195 -3.271 1 98.31 326 HIS A CA 1
ATOM 2357 C C . HIS A 1 326 ? 12.125 8.289 -4.332 1 98.31 326 HIS A C 1
ATOM 2359 O O . HIS A 1 326 ? 13.109 8.664 -4.977 1 98.31 326 HIS A O 1
ATOM 2365 N N . ASN A 1 327 ? 11.555 7.145 -4.57 1 97.94 327 ASN A N 1
ATOM 2366 C CA . ASN A 1 327 ? 12.125 6.168 -5.496 1 97.94 327 ASN A CA 1
ATOM 2367 C C . ASN A 1 327 ? 12.094 6.676 -6.934 1 97.94 327 ASN A C 1
ATOM 2369 O O . ASN A 1 327 ? 12.953 6.324 -7.738 1 97.94 327 ASN A O 1
ATOM 2373 N N . PHE A 1 328 ? 11.109 7.539 -7.234 1 97.81 328 PHE A N 1
ATOM 2374 C CA . PHE A 1 328 ? 10.961 8.023 -8.602 1 97.81 328 PHE A CA 1
ATOM 2375 C C . PHE A 1 328 ? 11.484 9.445 -8.734 1 97.81 328 PHE A C 1
ATOM 2377 O O . PHE A 1 328 ? 11.281 10.094 -9.766 1 97.81 328 PHE A O 1
ATOM 2384 N N . GLY A 1 329 ? 12.117 9.969 -7.676 1 97.5 329 GLY A N 1
ATOM 2385 C CA . GLY A 1 329 ? 12.711 11.297 -7.723 1 97.5 329 GLY A CA 1
ATOM 2386 C C . GLY A 1 329 ? 11.68 12.406 -7.805 1 97.5 329 GLY A C 1
ATOM 2387 O O . GLY A 1 329 ? 11.898 13.414 -8.484 1 97.5 329 GLY A O 1
ATOM 2388 N N . MET A 1 330 ? 10.609 12.172 -7.137 1 98.19 330 MET A N 1
ATOM 2389 C CA . MET A 1 330 ? 9.547 13.172 -7.207 1 98.19 330 MET A CA 1
ATOM 2390 C C . MET A 1 330 ? 9.555 14.07 -5.977 1 98.19 330 MET A C 1
ATOM 2392 O O . MET A 1 330 ? 8.969 15.156 -5.984 1 98.19 330 MET A O 1
ATOM 2396 N N . ALA A 1 331 ? 10.141 13.633 -4.883 1 98.12 331 ALA A N 1
ATOM 2397 C CA . ALA A 1 331 ? 10.203 14.398 -3.641 1 98.12 331 ALA A CA 1
ATOM 2398 C C . ALA A 1 331 ? 11.211 15.539 -3.752 1 98.12 331 ALA A C 1
ATOM 2400 O O . ALA A 1 331 ? 12.258 15.391 -4.395 1 98.12 331 ALA A O 1
ATOM 2401 N N . SER A 1 332 ? 10.977 16.594 -3.115 1 98.06 332 SER A N 1
ATOM 2402 C CA . SER A 1 332 ? 11.867 17.75 -3.107 1 98.06 332 SER A CA 1
ATOM 2403 C C . SER A 1 332 ? 12.938 17.609 -2.031 1 98.06 332 SER A C 1
ATOM 2405 O O . SER A 1 332 ? 12.883 16.703 -1.204 1 98.06 332 SER A O 1
ATOM 2407 N N . SER A 1 333 ? 13.93 18.469 -2.145 1 95.69 333 SER A N 1
ATOM 2408 C CA . SER A 1 333 ? 14.961 18.703 -1.141 1 95.69 333 SER A CA 1
ATOM 2409 C C . SER A 1 333 ? 15.195 20.188 -0.913 1 95.69 333 SER A C 1
ATOM 2411 O O . SER A 1 333 ? 14.492 21.016 -1.49 1 95.69 333 SER A O 1
ATOM 2413 N N . THR A 1 334 ? 16.078 20.484 -0.043 1 94.44 334 THR A N 1
ATOM 2414 C CA . THR A 1 334 ? 16.375 21.875 0.215 1 94.44 334 THR A CA 1
ATOM 2415 C C . THR A 1 334 ? 16.953 22.547 -1.029 1 94.44 334 THR A C 1
ATOM 2417 O O . THR A 1 334 ? 16.938 23.781 -1.149 1 94.44 334 THR A O 1
ATOM 2420 N N . ALA A 1 335 ? 17.422 21.719 -1.961 1 94.19 335 ALA A N 1
ATOM 2421 C CA . ALA A 1 335 ? 18.031 22.219 -3.189 1 94.19 335 ALA A CA 1
ATOM 2422 C C . ALA A 1 335 ? 16.969 22.547 -4.238 1 94.19 335 ALA A C 1
ATOM 2424 O O . ALA A 1 335 ? 17.266 23.188 -5.246 1 94.19 335 ALA A O 1
ATOM 2425 N N . GLY A 1 336 ? 15.773 22.094 -4.016 1 95.44 336 GLY A N 1
ATOM 2426 C CA . GLY A 1 336 ? 14.703 22.312 -4.973 1 95.44 336 GLY A CA 1
ATOM 2427 C C . GLY A 1 336 ? 13.867 21.078 -5.23 1 95.44 336 GLY A C 1
ATOM 2428 O O . GLY A 1 336 ? 13.914 20.125 -4.453 1 95.44 336 GLY A O 1
ATOM 2429 N N . ILE A 1 337 ? 13.125 21.141 -6.355 1 96.25 337 ILE A N 1
ATOM 2430 C CA . ILE A 1 337 ? 12.219 20.031 -6.648 1 96.25 337 ILE A CA 1
ATOM 2431 C C . ILE A 1 337 ? 13.008 18.844 -7.211 1 96.25 337 ILE A C 1
ATOM 2433 O O . ILE A 1 337 ? 14.055 19.047 -7.836 1 96.25 337 ILE A O 1
ATOM 2437 N N . GLY A 1 338 ? 12.516 17.641 -7.004 1 95.88 338 GLY A N 1
ATOM 2438 C CA . GLY A 1 338 ? 13.148 16.453 -7.578 1 95.88 338 GLY A CA 1
ATOM 2439 C C . GLY A 1 338 ? 13.117 16.453 -9.094 1 95.88 338 GLY A C 1
ATOM 2440 O O . GLY A 1 338 ? 12.344 17.188 -9.711 1 95.88 338 GLY A O 1
ATOM 2441 N N . PRO A 1 339 ? 13.984 15.672 -9.727 1 95.88 339 PRO A N 1
ATOM 2442 C CA . PRO A 1 339 ? 14.047 15.625 -11.188 1 95.88 339 PRO A CA 1
ATOM 2443 C C . PRO A 1 339 ? 12.695 15.328 -11.828 1 95.88 339 PRO A C 1
ATOM 2445 O O . PRO A 1 339 ? 12.422 15.781 -12.945 1 95.88 339 PRO A O 1
ATOM 2448 N N . HIS A 1 340 ? 11.836 14.594 -11.117 1 97.75 340 HIS A N 1
ATOM 2449 C CA . HIS A 1 340 ? 10.523 14.258 -11.664 1 97.75 340 HIS A CA 1
ATOM 2450 C C . HIS A 1 340 ? 9.414 14.828 -10.789 1 97.75 340 HIS A C 1
ATOM 2452 O O . HIS A 1 340 ? 8.297 14.297 -10.781 1 97.75 340 HIS A O 1
ATOM 2458 N N . GLY A 1 341 ? 9.727 15.828 -10.016 1 97.5 341 GLY A N 1
ATOM 2459 C CA . GLY A 1 341 ? 8.75 16.469 -9.156 1 97.5 341 GLY A CA 1
ATOM 2460 C C . GLY A 1 341 ? 7.605 17.109 -9.922 1 97.5 341 GLY A C 1
ATOM 2461 O O . GLY A 1 341 ? 6.453 17.047 -9.484 1 97.5 341 GLY A O 1
ATOM 2462 N N . MET A 1 342 ? 7.922 17.719 -11.109 1 97.25 342 MET A N 1
ATOM 2463 C CA . MET A 1 342 ? 6.906 18.344 -11.953 1 97.25 342 MET A CA 1
ATOM 2464 C C . MET A 1 342 ? 5.898 17.297 -12.445 1 97.25 342 MET A C 1
ATOM 2466 O O . MET A 1 342 ? 4.691 17.531 -12.383 1 97.25 342 MET A O 1
ATOM 2470 N N . LEU A 1 343 ? 6.434 16.156 -12.836 1 96.5 343 LEU A N 1
ATOM 2471 C CA . LEU A 1 343 ? 5.578 15.086 -13.32 1 96.5 343 LEU A CA 1
ATOM 2472 C C . LEU A 1 343 ? 4.695 14.555 -12.195 1 96.5 343 LEU A C 1
ATOM 2474 O O . LEU A 1 343 ? 3.523 14.234 -12.414 1 96.5 343 LEU A O 1
ATOM 2478 N N . GLY A 1 344 ? 5.262 14.375 -11.039 1 97.31 344 GLY A N 1
ATOM 2479 C CA . GLY A 1 344 ? 4.492 13.906 -9.898 1 97.31 344 GLY A CA 1
ATOM 2480 C C . GLY A 1 344 ? 3.348 14.828 -9.531 1 97.31 344 GLY A C 1
ATOM 2481 O O . GLY A 1 344 ? 2.215 14.383 -9.352 1 97.31 344 GLY A O 1
ATOM 2482 N N . ALA A 1 345 ? 3.607 16.094 -9.414 1 98 345 ALA A N 1
ATOM 2483 C CA . ALA A 1 345 ? 2.613 17.062 -8.984 1 98 345 ALA A CA 1
ATOM 2484 C C . ALA A 1 345 ? 1.537 17.25 -10.055 1 98 345 ALA A C 1
ATOM 2486 O O . ALA A 1 345 ? 0.343 17.172 -9.758 1 98 345 ALA A O 1
ATOM 2487 N N . LEU A 1 346 ? 1.93 17.453 -11.305 1 98.44 346 LEU A N 1
ATOM 2488 C CA . LEU A 1 346 ? 0.975 17.734 -12.367 1 98.44 346 LEU A CA 1
ATOM 2489 C C . LEU A 1 346 ? 0.242 16.469 -12.789 1 98.44 346 LEU A C 1
ATOM 2491 O O . LEU A 1 346 ? -0.948 16.5 -13.109 1 98.44 346 LEU A O 1
ATOM 2495 N N . GLY A 1 347 ? 1.006 15.352 -12.883 1 98 347 GLY A N 1
ATOM 2496 C CA . GLY A 1 347 ? 0.349 14.078 -13.141 1 98 347 GLY A CA 1
ATOM 2497 C C . GLY A 1 347 ? -0.667 13.703 -12.078 1 98 347 GLY A C 1
ATOM 2498 O O . GLY A 1 347 ? -1.76 13.227 -12.398 1 98 347 GLY A O 1
ATOM 2499 N N . GLY A 1 348 ? -0.259 13.906 -10.781 1 98.38 348 GLY A N 1
ATOM 2500 C CA . GLY A 1 348 ? -1.198 13.672 -9.695 1 98.38 348 GLY A CA 1
ATOM 2501 C C . GLY A 1 348 ? -2.422 14.57 -9.766 1 98.38 348 GLY A C 1
ATOM 2502 O O . GLY A 1 348 ? -3.543 14.117 -9.531 1 98.38 348 GLY A O 1
ATOM 2503 N N . LEU A 1 349 ? -2.176 15.805 -10.102 1 98.69 349 LEU A N 1
ATOM 2504 C CA . LEU A 1 349 ? -3.279 16.75 -10.234 1 98.69 349 LEU A CA 1
ATOM 2505 C C . LEU A 1 349 ? -4.246 16.297 -11.328 1 98.69 349 LEU A C 1
ATOM 2507 O O . LEU A 1 349 ? -5.461 16.328 -11.133 1 98.69 349 LEU A O 1
ATOM 2511 N N . ALA A 1 350 ? -3.717 15.883 -12.461 1 98.44 350 ALA A N 1
ATOM 2512 C CA . ALA A 1 350 ? -4.539 15.422 -13.578 1 98.44 350 ALA A CA 1
ATOM 2513 C C . ALA A 1 350 ? -5.383 14.211 -13.18 1 98.44 350 ALA A C 1
ATOM 2515 O O . ALA A 1 350 ? -6.57 14.148 -13.492 1 98.44 350 ALA A O 1
ATOM 2516 N N . VAL A 1 351 ? -4.797 13.297 -12.492 1 97.88 351 VAL A N 1
ATOM 2517 C CA . VAL A 1 351 ? -5.508 12.086 -12.07 1 97.88 351 VAL A CA 1
ATOM 2518 C C . VAL A 1 351 ? -6.602 12.453 -11.07 1 97.88 351 VAL A C 1
ATOM 2520 O O . VAL A 1 351 ? -7.711 11.922 -11.133 1 97.88 351 VAL A O 1
ATOM 2523 N N . CYS A 1 352 ? -6.316 13.344 -10.133 1 98.31 352 CYS A N 1
ATOM 2524 C CA . CYS A 1 352 ? -7.316 13.781 -9.164 1 98.31 352 CYS A CA 1
ATOM 2525 C C . CYS A 1 352 ? -8.492 14.461 -9.859 1 98.31 352 CYS A C 1
ATOM 2527 O O . CYS A 1 352 ? -9.648 14.25 -9.484 1 98.31 352 CYS A O 1
ATOM 2529 N N . LEU A 1 353 ? -8.172 15.289 -10.859 1 98.12 353 LEU A N 1
ATOM 2530 C CA . LEU A 1 353 ? -9.234 15.953 -11.609 1 98.12 353 LEU A CA 1
ATOM 2531 C C . LEU A 1 353 ? -10.102 14.938 -12.344 1 98.12 353 LEU A C 1
ATOM 2533 O O . LEU A 1 353 ? -11.328 15.07 -12.367 1 98.12 353 LEU A O 1
ATOM 2537 N N . LEU A 1 354 ? -9.484 13.914 -12.891 1 96.69 354 LEU A N 1
ATOM 2538 C CA . LEU A 1 354 ? -10.234 12.859 -13.57 1 96.69 354 LEU A CA 1
ATOM 2539 C C . LEU A 1 354 ? -11.117 12.102 -12.586 1 96.69 354 LEU A C 1
ATOM 2541 O O . LEU A 1 354 ? -12.273 11.797 -12.883 1 96.69 354 LEU A O 1
ATOM 2545 N N . ILE A 1 355 ? -10.547 11.789 -11.422 1 96.38 355 ILE A N 1
ATOM 2546 C CA . ILE A 1 355 ? -11.32 11.117 -10.383 1 96.38 355 ILE A CA 1
ATOM 2547 C C . ILE A 1 355 ? -12.508 11.984 -9.984 1 96.38 355 ILE A C 1
ATOM 2549 O O . ILE A 1 355 ? -13.633 11.484 -9.852 1 96.38 355 ILE A O 1
ATOM 2553 N N . GLY A 1 356 ? -12.273 13.289 -9.797 1 96.5 356 GLY A N 1
ATOM 2554 C CA . GLY A 1 356 ? -13.344 14.211 -9.461 1 96.5 356 GLY A CA 1
ATOM 2555 C C . GLY A 1 356 ? -14.438 14.266 -10.508 1 96.5 356 GLY A C 1
ATOM 2556 O O . GLY A 1 356 ? -15.625 14.156 -10.18 1 96.5 356 GLY A O 1
ATOM 2557 N N . PHE A 1 357 ? -14.047 14.281 -11.75 1 94.56 357 PHE A N 1
ATOM 2558 C CA . PHE A 1 357 ? -14.992 14.43 -12.852 1 94.56 357 PHE A CA 1
ATOM 2559 C C . PHE A 1 357 ? -15.797 13.156 -13.047 1 94.56 357 PHE A C 1
ATOM 2561 O O . PHE A 1 357 ? -17.016 13.203 -13.258 1 94.56 357 PHE A O 1
ATOM 2568 N N . PHE A 1 358 ? -15.203 11.992 -12.906 1 93.06 358 PHE A N 1
ATOM 2569 C CA . PHE A 1 358 ? -15.852 10.727 -13.25 1 93.06 358 PHE A CA 1
ATOM 2570 C C . PHE A 1 358 ? -16.688 10.211 -12.086 1 93.06 358 PHE A C 1
ATOM 2572 O O . PHE A 1 358 ? -17.469 9.266 -12.242 1 93.06 358 PHE A O 1
ATOM 2579 N N . ASN A 1 359 ? -16.547 10.852 -10.961 1 93.19 359 ASN A N 1
ATOM 2580 C CA . ASN A 1 359 ? -17.328 10.422 -9.812 1 93.19 359 ASN A CA 1
ATOM 2581 C C . ASN A 1 359 ? -18.406 11.445 -9.453 1 93.19 359 ASN A C 1
ATOM 2583 O O . ASN A 1 359 ? -18.938 11.438 -8.344 1 93.19 359 ASN A O 1
ATOM 2587 N N . CYS A 1 360 ? -18.609 12.352 -10.344 1 92.69 360 CYS A N 1
ATOM 2588 C CA . CYS A 1 360 ? -19.703 13.305 -10.18 1 92.69 360 CYS A CA 1
ATOM 2589 C C . CYS A 1 360 ? -20.984 12.773 -10.797 1 92.69 360 CYS A C 1
ATOM 2591 O O . CYS A 1 360 ? -20.938 12.008 -11.758 1 92.69 360 CYS A O 1
ATOM 2593 N N . LYS A 1 361 ? -22.078 13.016 -10.125 1 78.56 361 LYS A N 1
ATOM 2594 C CA . LYS A 1 361 ? -23.375 12.625 -10.664 1 78.56 361 LYS A CA 1
ATOM 2595 C C . LYS A 1 361 ? -23.734 13.445 -11.898 1 78.56 361 LYS A C 1
ATOM 2597 O O . LYS A 1 361 ? -23.547 14.672 -11.914 1 78.56 361 LYS A O 1
ATOM 2602 N N . ARG A 1 362 ? -23.812 12.852 -13.008 1 58.41 362 ARG A N 1
ATOM 2603 C CA . ARG A 1 362 ? -24.25 13.492 -14.25 1 58.41 362 ARG A CA 1
ATOM 2604 C C . ARG A 1 362 ? -25.688 13.977 -14.133 1 58.41 362 ARG A C 1
ATOM 2606 O O . ARG A 1 362 ? -26.562 13.25 -13.656 1 58.41 362 ARG A O 1
ATOM 2613 N N . GLY A 1 363 ? -26.203 15.492 -14.188 1 55.38 363 GLY A N 1
ATOM 2614 C CA . GLY A 1 363 ? -27.5 16.156 -14.25 1 55.38 363 GLY A CA 1
ATOM 2615 C C . GLY A 1 363 ? -27.828 16.969 -13.016 1 55.38 363 GLY A C 1
ATOM 2616 O O . GLY A 1 363 ? -28.984 17.359 -12.812 1 55.38 363 GLY A O 1
ATOM 2617 N N . ALA A 1 364 ? -26.938 17 -12.07 1 35.47 364 ALA A N 1
ATOM 2618 C CA . ALA A 1 364 ? -27.391 18 -11.109 1 35.47 364 ALA A CA 1
ATOM 2619 C C . ALA A 1 364 ? -27.094 19.422 -11.602 1 35.47 364 ALA A C 1
ATOM 2621 O O . ALA A 1 364 ? -26.047 19.672 -12.18 1 35.47 364 ALA A O 1
ATOM 2622 N N . MET B 1 1 ? -30.5 -10.352 -22.234 1 31.89 1 MET B N 1
ATOM 2623 C CA . MET B 1 1 ? -29.156 -10.586 -22.719 1 31.89 1 MET B CA 1
ATOM 2624 C C . MET B 1 1 ? -28.922 -12.062 -23.031 1 31.89 1 MET B C 1
ATOM 2626 O O . MET B 1 1 ? -29.109 -12.914 -22.156 1 31.89 1 MET B O 1
ATOM 2630 N N . LYS B 1 2 ? -29.156 -12.5 -24.25 1 42.19 2 LYS B N 1
ATOM 2631 C CA . LYS B 1 2 ? -29.172 -13.844 -24.828 1 42.19 2 LYS B CA 1
ATOM 2632 C C . LYS B 1 2 ? -28 -14.68 -24.312 1 42.19 2 LYS B C 1
ATOM 2634 O O . LYS B 1 2 ? -26.844 -14.242 -24.375 1 42.19 2 LYS B O 1
ATOM 2639 N N . ASN B 1 3 ? -27.953 -15.531 -23.391 1 46.09 3 ASN B N 1
ATOM 2640 C CA . ASN B 1 3 ? -27 -16.422 -22.734 1 46.09 3 ASN B CA 1
ATOM 2641 C C . ASN B 1 3 ? -26.031 -17.047 -23.734 1 46.09 3 ASN B C 1
ATOM 2643 O O . ASN B 1 3 ? -26.312 -18.125 -24.266 1 46.09 3 ASN B O 1
ATOM 2647 N N . SER B 1 4 ? -25.391 -16.266 -24.672 1 55.03 4 SER B N 1
ATOM 2648 C CA . SER B 1 4 ? -24.438 -16.797 -25.625 1 55.03 4 SER B CA 1
ATOM 2649 C C . SER B 1 4 ? -23.438 -17.734 -24.953 1 55.03 4 SER B C 1
ATOM 2651 O O . SER B 1 4 ? -23 -17.484 -23.828 1 55.03 4 SER B O 1
ATOM 2653 N N . PHE B 1 5 ? -23.375 -18.969 -25.328 1 66.31 5 PHE B N 1
ATOM 2654 C CA . PHE B 1 5 ? -22.531 -20.078 -24.875 1 66.31 5 PHE B CA 1
ATOM 2655 C C . PHE B 1 5 ? -21.078 -19.641 -24.75 1 66.31 5 PHE B C 1
ATOM 2657 O O . PHE B 1 5 ? -20.5 -19.141 -25.719 1 66.31 5 PHE B O 1
ATOM 2664 N N . ASN B 1 6 ? -20.562 -19.438 -23.547 1 75 6 ASN B N 1
ATOM 2665 C CA . ASN B 1 6 ? -19.156 -19.188 -23.297 1 75 6 ASN B CA 1
ATOM 2666 C C . ASN B 1 6 ? -18.344 -20.484 -23.266 1 75 6 ASN B C 1
ATOM 2668 O O . ASN B 1 6 ? -18.344 -21.203 -22.266 1 75 6 ASN B O 1
ATOM 2672 N N . PHE B 1 7 ? -17.719 -20.859 -24.453 1 81.81 7 PHE B N 1
ATOM 2673 C CA . PHE B 1 7 ? -16.906 -22.062 -24.594 1 81.81 7 PHE B CA 1
ATOM 2674 C C . PHE B 1 7 ? -15.906 -22.172 -23.453 1 81.81 7 PHE B C 1
ATOM 2676 O O . PHE B 1 7 ? -15.688 -23.266 -22.922 1 81.81 7 PHE B O 1
ATOM 2683 N N . PHE B 1 8 ? -15.453 -21.156 -22.984 1 83.94 8 PHE B N 1
ATOM 2684 C CA . PHE B 1 8 ? -14.352 -21.156 -22.031 1 83.94 8 PHE B CA 1
ATOM 2685 C C . PHE B 1 8 ? -14.852 -21.469 -20.625 1 83.94 8 PHE B C 1
ATOM 2687 O O . PHE B 1 8 ? -14.062 -21.797 -19.75 1 83.94 8 PHE B O 1
ATOM 2694 N N . SER B 1 9 ? -16.109 -21.391 -20.516 1 81.69 9 SER B N 1
ATOM 2695 C CA . SER B 1 9 ? -16.656 -21.734 -19.203 1 81.69 9 SER B CA 1
ATOM 2696 C C . SER B 1 9 ? -17.016 -23.203 -19.109 1 81.69 9 SER B C 1
ATOM 2698 O O . SER B 1 9 ? -17.297 -23.719 -18.031 1 81.69 9 SER B O 1
ATOM 2700 N N . SER B 1 10 ? -16.922 -23.922 -20.203 1 87.5 10 SER B N 1
ATOM 2701 C CA . SER B 1 10 ? -17.172 -25.359 -20.234 1 87.5 10 SER B CA 1
ATOM 2702 C C . SER B 1 10 ? -15.953 -26.141 -19.734 1 87.5 10 SER B C 1
ATOM 2704 O O . SER B 1 10 ? -14.891 -25.562 -19.516 1 87.5 10 SER B O 1
ATOM 2706 N N . THR B 1 11 ? -16.109 -27.391 -19.516 1 91 11 THR B N 1
ATOM 2707 C CA . THR B 1 11 ? -15.016 -28.25 -19.062 1 91 11 THR B CA 1
ATOM 2708 C C . THR B 1 11 ? -13.906 -28.297 -20.109 1 91 11 THR B C 1
ATOM 2710 O O . THR B 1 11 ? -12.719 -28.219 -19.766 1 91 11 THR B O 1
ATOM 2713 N N . THR B 1 12 ? -14.305 -28.406 -21.328 1 92.62 12 THR B N 1
ATOM 2714 C CA . THR B 1 12 ? -13.312 -28.406 -22.391 1 92.62 12 THR B CA 1
ATOM 2715 C C . THR B 1 12 ? -12.578 -27.062 -22.453 1 92.62 12 THR B C 1
ATOM 2717 O O . THR B 1 12 ? -11.375 -27.016 -22.719 1 92.62 12 THR B O 1
ATOM 2720 N N . GLY B 1 13 ? -13.312 -26.031 -22.219 1 93.25 13 GLY B N 1
ATOM 2721 C CA . GLY B 1 13 ? -12.719 -24.719 -22.25 1 93.25 13 GLY B CA 1
ATOM 2722 C C . GLY B 1 13 ? -11.664 -24.516 -21.172 1 93.25 13 GLY B C 1
ATOM 2723 O O . GLY B 1 13 ? -10.602 -23.953 -21.438 1 93.25 13 GLY B O 1
ATOM 2724 N N . ILE B 1 14 ? -12.016 -24.969 -20 1 94.38 14 ILE B N 1
ATOM 2725 C CA . ILE B 1 14 ? -11.086 -24.781 -18.891 1 94.38 14 ILE B CA 1
ATOM 2726 C C . ILE B 1 14 ? -9.852 -25.656 -19.109 1 94.38 14 ILE B C 1
ATOM 2728 O O . ILE B 1 14 ? -8.734 -25.25 -18.75 1 94.38 14 ILE B O 1
ATOM 2732 N N . VAL B 1 15 ? -10 -26.844 -19.641 1 96.25 15 VAL B N 1
ATOM 2733 C CA . VAL B 1 15 ? -8.883 -27.734 -19.922 1 96.25 15 VAL B CA 1
ATOM 2734 C C . VAL B 1 15 ? -7.984 -27.109 -20.984 1 96.25 15 VAL B C 1
ATOM 2736 O O . VAL B 1 15 ? -6.758 -27.109 -20.859 1 96.25 15 VAL B O 1
ATOM 2739 N N . VAL B 1 16 ? -8.609 -26.562 -22.016 1 96.75 16 VAL B N 1
ATOM 2740 C CA . VAL B 1 16 ? -7.852 -25.922 -23.078 1 96.75 16 VAL B CA 1
ATOM 2741 C C . VAL B 1 16 ? -7.082 -24.719 -22.516 1 96.75 16 VAL B C 1
ATOM 2743 O O . VAL B 1 16 ? -5.918 -24.5 -22.859 1 96.75 16 VAL B O 1
ATOM 2746 N N . THR B 1 17 ? -7.758 -23.953 -21.672 1 96.88 17 THR B N 1
ATOM 2747 C CA . THR B 1 17 ? -7.09 -22.828 -21.031 1 96.88 17 THR B CA 1
ATOM 2748 C C . THR B 1 17 ? -5.883 -23.297 -20.219 1 96.88 17 THR B C 1
ATOM 2750 O O . THR B 1 17 ? -4.801 -22.703 -20.328 1 96.88 17 THR B O 1
ATOM 2753 N N . GLY B 1 18 ? -6.066 -24.344 -19.438 1 97.38 18 GLY B N 1
ATOM 2754 C CA . GLY B 1 18 ? -4.965 -24.891 -18.656 1 97.38 18 GLY B CA 1
ATOM 2755 C C . GLY B 1 18 ? -3.807 -25.359 -19.516 1 97.38 18 GLY B C 1
ATOM 2756 O O . GLY B 1 18 ? -2.645 -25.078 -19.219 1 97.38 18 GLY B O 1
ATOM 2757 N N . LEU B 1 19 ? -4.148 -26.062 -20.625 1 97.88 19 LEU B N 1
ATOM 2758 C CA . LEU B 1 19 ? -3.119 -26.531 -21.547 1 97.88 19 LEU B CA 1
ATOM 2759 C C . LEU B 1 19 ? -2.328 -25.375 -22.125 1 97.88 19 LEU B C 1
ATOM 2761 O O . LEU B 1 19 ? -1.097 -25.406 -22.172 1 97.88 19 LEU B O 1
ATOM 2765 N N . LEU B 1 20 ? -3.033 -24.344 -22.516 1 98 20 LEU B N 1
ATOM 2766 C CA . LEU B 1 20 ? -2.385 -23.172 -23.109 1 98 20 LEU B CA 1
ATOM 2767 C C . LEU B 1 20 ? -1.531 -22.438 -22.094 1 98 20 LEU B C 1
ATOM 2769 O O . LEU B 1 20 ? -0.43 -21.984 -22.406 1 98 20 LEU B O 1
ATOM 2773 N N . LEU B 1 21 ? -2.037 -22.281 -20.875 1 97.75 21 LEU B N 1
ATOM 2774 C CA . LEU B 1 21 ? -1.271 -21.609 -19.828 1 97.75 21 LEU B CA 1
ATOM 2775 C C . LEU B 1 21 ? 0.017 -22.375 -19.516 1 97.75 21 LEU B C 1
ATOM 2777 O O . LEU B 1 21 ? 1.074 -21.766 -19.344 1 97.75 21 LEU B O 1
ATOM 2781 N N . GLY B 1 22 ? -0.105 -23.719 -19.469 1 97.94 22 GLY B N 1
ATOM 2782 C CA . GLY B 1 22 ? 1.085 -24.531 -19.25 1 97.94 22 GLY B CA 1
ATOM 2783 C C . GLY B 1 22 ? 2.121 -24.375 -20.344 1 97.94 22 GLY B C 1
ATOM 2784 O O . GLY B 1 22 ? 3.312 -24.219 -20.062 1 97.94 22 GLY B O 1
ATOM 2785 N N . LEU B 1 23 ? 1.641 -24.344 -21.578 1 98.12 23 LEU B N 1
ATOM 2786 C CA . LEU B 1 23 ? 2.537 -24.203 -22.719 1 98.12 23 LEU B CA 1
ATOM 2787 C C . LEU B 1 23 ? 3.172 -22.828 -22.75 1 98.12 23 LEU B C 1
ATOM 2789 O O . LEU B 1 23 ? 4.371 -22.688 -23 1 98.12 23 LEU B O 1
ATOM 2793 N N . ILE B 1 24 ? 2.373 -21.812 -22.469 1 98.31 24 ILE B N 1
ATOM 2794 C CA . ILE B 1 24 ? 2.863 -20.438 -22.453 1 98.31 24 ILE B CA 1
ATOM 2795 C C . ILE B 1 24 ? 3.928 -20.281 -21.375 1 98.31 24 ILE B C 1
ATOM 2797 O O . ILE B 1 24 ? 4.953 -19.625 -21.594 1 98.31 24 ILE B O 1
ATOM 2801 N N . ALA B 1 25 ? 3.695 -20.875 -20.234 1 97.94 25 ALA B N 1
ATOM 2802 C CA . ALA B 1 25 ? 4.629 -20.766 -19.125 1 97.94 25 ALA B CA 1
ATOM 2803 C C . ALA B 1 25 ? 5.992 -21.359 -19.484 1 97.94 25 ALA B C 1
ATOM 2805 O O . ALA B 1 25 ? 7.023 -20.719 -19.266 1 97.94 25 ALA B O 1
ATOM 2806 N N . VAL B 1 26 ? 5.973 -22.547 -20.062 1 97.75 26 VAL B N 1
ATOM 2807 C CA . VAL B 1 26 ? 7.227 -23.203 -20.422 1 97.75 26 VAL B CA 1
ATOM 2808 C C . VAL B 1 26 ? 7.883 -22.469 -21.594 1 97.75 26 VAL B C 1
ATOM 2810 O O . VAL B 1 26 ? 9.109 -22.359 -21.656 1 97.75 26 VAL B O 1
ATOM 2813 N N . PHE B 1 27 ? 7.051 -21.953 -22.5 1 97.56 27 PHE B N 1
ATOM 2814 C CA . PHE B 1 27 ? 7.57 -21.172 -23.625 1 97.56 27 PHE B CA 1
ATOM 2815 C C . PHE B 1 27 ? 8.312 -19.938 -23.125 1 97.56 27 PHE B C 1
ATOM 2817 O O . PHE B 1 27 ? 9.383 -19.609 -23.641 1 97.56 27 PHE B O 1
ATOM 2824 N N . LEU B 1 28 ? 7.801 -19.297 -22.125 1 97.94 28 LEU B N 1
ATOM 2825 C CA . LEU B 1 28 ? 8.445 -18.109 -21.578 1 97.94 28 LEU B CA 1
ATOM 2826 C C . LEU B 1 28 ? 9.727 -18.469 -20.828 1 97.94 28 LEU B C 1
ATOM 2828 O O . LEU B 1 28 ? 10.695 -17.719 -20.828 1 97.94 28 LEU B O 1
ATOM 2832 N N . GLN B 1 29 ? 9.68 -19.625 -20.203 1 96.38 29 GLN B N 1
ATOM 2833 C CA . GLN B 1 29 ? 10.906 -20.125 -19.578 1 96.38 29 GLN B CA 1
ATOM 2834 C C . GLN B 1 29 ? 11.992 -20.359 -20.625 1 96.38 29 GLN B C 1
ATOM 2836 O O . GLN B 1 29 ? 13.148 -19.969 -20.422 1 96.38 29 GLN B O 1
ATOM 2841 N N . PHE B 1 30 ? 11.594 -20.922 -21.688 1 95.88 30 PHE B N 1
ATOM 2842 C CA . PHE B 1 30 ? 12.516 -21.203 -22.781 1 95.88 30 PHE B CA 1
ATOM 2843 C C . PHE B 1 30 ? 13.016 -19.906 -23.406 1 95.88 30 PHE B C 1
ATOM 2845 O O . PHE B 1 30 ? 14.156 -19.844 -23.891 1 95.88 30 PHE B O 1
ATOM 2852 N N . SER B 1 31 ? 12.219 -18.859 -23.312 1 97.25 31 SER B N 1
ATOM 2853 C CA . SER B 1 31 ? 12.531 -17.594 -23.953 1 97.25 31 SER B CA 1
ATOM 2854 C C . SER B 1 31 ? 13.312 -16.672 -23 1 97.25 31 SER B C 1
ATOM 2856 O O . SER B 1 31 ? 13.625 -15.539 -23.359 1 97.25 31 SER B O 1
ATOM 2858 N N . GLY B 1 32 ? 13.531 -17.141 -21.766 1 96.94 32 GLY B N 1
ATOM 2859 C CA . GLY B 1 32 ? 14.445 -16.344 -20.969 1 96.94 32 GLY B CA 1
ATOM 2860 C C . GLY B 1 32 ? 13.984 -16.188 -19.531 1 96.94 32 GLY B C 1
ATOM 2861 O O . GLY B 1 32 ? 14.75 -15.742 -18.672 1 96.94 32 GLY B O 1
ATOM 2862 N N . ASN B 1 33 ? 12.703 -16.5 -19.203 1 97.69 33 ASN B N 1
ATOM 2863 C CA . ASN B 1 33 ? 12.258 -16.453 -17.812 1 97.69 33 ASN B CA 1
ATOM 2864 C C . ASN B 1 33 ? 12.969 -17.484 -16.938 1 97.69 33 ASN B C 1
ATOM 2866 O O . ASN B 1 33 ? 13.516 -18.453 -17.453 1 97.69 33 ASN B O 1
ATOM 2870 N N . PRO B 1 34 ? 13.016 -17.234 -15.641 1 96.06 34 PRO B N 1
ATOM 2871 C CA . PRO B 1 34 ? 13.703 -18.188 -14.773 1 96.06 34 PRO B CA 1
ATOM 2872 C C . PRO B 1 34 ? 13.086 -19.578 -14.82 1 96.06 34 PRO B C 1
ATOM 2874 O O . PRO B 1 34 ? 11.867 -19.719 -14.961 1 96.06 34 PRO B O 1
ATOM 2877 N N . GLY B 1 35 ? 13.93 -20.516 -14.633 1 94.56 35 GLY B N 1
ATOM 2878 C CA . GLY B 1 35 ? 13.477 -21.906 -14.641 1 94.56 35 GLY B CA 1
ATOM 2879 C C . GLY B 1 35 ? 12.422 -22.188 -13.586 1 94.56 35 GLY B C 1
ATOM 2880 O O . GLY B 1 35 ? 12.5 -21.688 -12.469 1 94.56 35 GLY B O 1
ATOM 2881 N N . ASN B 1 36 ? 11.398 -22.906 -13.953 1 95 36 ASN B N 1
ATOM 2882 C CA . ASN B 1 36 ? 10.32 -23.375 -13.094 1 95 36 ASN B CA 1
ATOM 2883 C C . ASN B 1 36 ? 9.492 -22.219 -12.547 1 95 36 ASN B C 1
ATOM 2885 O O . ASN B 1 36 ? 8.82 -22.375 -11.523 1 95 36 ASN B O 1
ATOM 2889 N N . MET B 1 37 ? 9.547 -21.062 -13.07 1 94 37 MET B N 1
ATOM 2890 C CA . MET B 1 37 ? 8.75 -19.922 -12.602 1 94 37 MET B CA 1
ATOM 2891 C C . MET B 1 37 ? 7.609 -19.625 -13.57 1 94 37 MET B C 1
ATOM 2893 O O . MET B 1 37 ? 6.5 -19.297 -13.141 1 94 37 MET B O 1
ATOM 2897 N N . GLY B 1 38 ? 8.047 -19.703 -14.969 1 91.31 38 GLY B N 1
ATOM 2898 C CA . GLY B 1 38 ? 7.055 -19.484 -16.016 1 91.31 38 GLY B CA 1
ATOM 2899 C C . GLY B 1 38 ? 6.316 -18.172 -15.867 1 91.31 38 GLY B C 1
ATOM 2900 O O . GLY B 1 38 ? 6.836 -17.125 -16.25 1 91.31 38 GLY B O 1
ATOM 2901 N N . ILE B 1 39 ? 5.121 -18.172 -15.195 1 94.25 39 ILE B N 1
ATOM 2902 C CA . ILE B 1 39 ? 4.277 -17 -15.047 1 94.25 39 ILE B CA 1
ATOM 2903 C C . ILE B 1 39 ? 3.834 -16.859 -13.594 1 94.25 39 ILE B C 1
ATOM 2905 O O . ILE B 1 39 ? 2.678 -16.531 -13.32 1 94.25 39 ILE B O 1
ATOM 2909 N N . CYS B 1 40 ? 4.742 -17.156 -12.68 1 96.38 40 CYS B N 1
ATOM 2910 C CA . CYS B 1 40 ? 4.449 -17.062 -11.25 1 96.38 40 CYS B CA 1
ATOM 2911 C C . CYS B 1 40 ? 4.016 -15.648 -10.883 1 96.38 40 CYS B C 1
ATOM 2913 O O . CYS B 1 40 ? 4.773 -14.695 -11.07 1 96.38 40 CYS B O 1
ATOM 2915 N N . VAL B 1 41 ? 2.93 -15.547 -10.273 1 98 41 VAL B N 1
ATOM 2916 C CA . VAL B 1 41 ? 2.344 -14.234 -10.031 1 98 41 VAL B CA 1
ATOM 2917 C C . VAL B 1 41 ? 3.016 -13.586 -8.82 1 98 41 VAL B C 1
ATOM 2919 O O . VAL B 1 41 ? 3.352 -12.406 -8.852 1 98 41 VAL B O 1
ATOM 2922 N N . VAL B 1 42 ? 3.25 -14.305 -7.773 1 98.31 42 VAL B N 1
ATOM 2923 C CA . VAL B 1 42 ? 3.801 -13.727 -6.551 1 98.31 42 VAL B CA 1
ATOM 2924 C C . VAL B 1 42 ? 5.254 -13.312 -6.785 1 98.31 42 VAL B C 1
ATOM 2926 O O . VAL B 1 42 ? 5.648 -12.195 -6.449 1 98.31 42 VAL B O 1
ATOM 2929 N N . CYS B 1 43 ? 6.035 -14.172 -7.391 1 98.25 43 CYS B N 1
ATOM 2930 C CA . CYS B 1 43 ? 7.445 -13.875 -7.617 1 98.25 43 CYS B CA 1
ATOM 2931 C C . CYS B 1 43 ? 7.609 -12.711 -8.594 1 98.25 43 CYS B C 1
ATOM 2933 O O . CYS B 1 43 ? 8.516 -11.891 -8.445 1 98.25 43 CYS B O 1
ATOM 2935 N N . PHE B 1 44 ? 6.762 -12.68 -9.57 1 98.62 44 PHE B N 1
ATOM 2936 C CA . PHE B 1 44 ? 6.871 -11.609 -10.555 1 98.62 44 PHE B CA 1
ATOM 2937 C C . PHE B 1 44 ? 6.414 -10.281 -9.969 1 98.62 44 PHE B C 1
ATOM 2939 O O . PHE B 1 44 ? 6.945 -9.227 -10.312 1 98.62 44 PHE B O 1
ATOM 2946 N N . ASN B 1 45 ? 5.414 -10.328 -9.086 1 98.62 45 ASN B N 1
ATOM 2947 C CA . ASN B 1 45 ? 5.078 -9.102 -8.367 1 98.62 45 ASN B CA 1
ATOM 2948 C C . ASN B 1 45 ? 6.191 -8.688 -7.41 1 98.62 45 ASN B C 1
ATOM 2950 O O . ASN B 1 45 ? 6.414 -7.496 -7.191 1 98.62 45 ASN B O 1
ATOM 2954 N N . ARG B 1 46 ? 6.82 -9.688 -6.848 1 98.38 46 ARG B N 1
ATOM 2955 C CA . ARG B 1 46 ? 8.016 -9.414 -6.059 1 98.38 46 ARG B CA 1
ATOM 2956 C C . ARG B 1 46 ? 9.062 -8.664 -6.879 1 98.38 46 ARG B C 1
ATOM 2958 O O . ARG B 1 46 ? 9.641 -7.688 -6.41 1 98.38 46 ARG B O 1
ATOM 2965 N N . ASP B 1 47 ? 9.32 -9.117 -8.094 1 98.69 47 ASP B N 1
ATOM 2966 C CA . ASP B 1 47 ? 10.289 -8.469 -8.977 1 98.69 47 ASP B CA 1
ATOM 2967 C C . ASP B 1 47 ? 9.859 -7.047 -9.312 1 98.69 47 ASP B C 1
ATOM 2969 O O . ASP B 1 47 ? 10.695 -6.145 -9.406 1 98.69 47 ASP B O 1
ATOM 2973 N N . ILE B 1 48 ? 8.57 -6.902 -9.492 1 98.69 48 ILE B N 1
ATOM 2974 C CA . ILE B 1 48 ? 8.039 -5.574 -9.773 1 98.69 48 ILE B CA 1
ATOM 2975 C C . ILE B 1 48 ? 8.297 -4.652 -8.586 1 98.69 48 ILE B C 1
ATOM 2977 O O . ILE B 1 48 ? 8.742 -3.518 -8.758 1 98.69 48 ILE B O 1
ATOM 2981 N N . ALA B 1 49 ? 8.023 -5.113 -7.395 1 98.69 49 ALA B N 1
ATOM 2982 C CA . ALA B 1 49 ? 8.281 -4.336 -6.188 1 98.69 49 ALA B CA 1
ATOM 2983 C C . ALA B 1 49 ? 9.742 -3.9 -6.113 1 98.69 49 ALA B C 1
ATOM 2985 O O . ALA B 1 49 ? 10.039 -2.764 -5.742 1 98.69 49 ALA B O 1
ATOM 2986 N N . GLY B 1 50 ? 10.617 -4.793 -6.488 1 98.69 50 GLY B N 1
ATOM 2987 C CA . GLY B 1 50 ? 12.039 -4.469 -6.492 1 98.69 50 GLY B CA 1
ATOM 2988 C C . GLY B 1 50 ? 12.414 -3.467 -7.566 1 98.69 50 GLY B C 1
ATOM 2989 O O . GLY B 1 50 ? 13.219 -2.564 -7.324 1 98.69 50 GLY B O 1
ATOM 2990 N N . ALA B 1 51 ? 11.828 -3.617 -8.719 1 98.62 51 ALA B N 1
ATOM 2991 C CA . ALA B 1 51 ? 12.133 -2.75 -9.852 1 98.62 51 ALA B CA 1
ATOM 2992 C C . ALA B 1 51 ? 11.766 -1.301 -9.555 1 98.62 51 ALA B C 1
ATOM 2994 O O . ALA B 1 51 ? 12.445 -0.374 -10 1 98.62 51 ALA B O 1
ATOM 2995 N N . VAL B 1 52 ? 10.672 -1.155 -8.758 1 98.12 52 VAL B N 1
ATOM 2996 C CA . VAL B 1 52 ? 10.227 0.207 -8.484 1 98.12 52 VAL B CA 1
ATOM 2997 C C . VAL B 1 52 ? 10.828 0.69 -7.164 1 98.12 52 VAL B C 1
ATOM 2999 O O . VAL B 1 52 ? 10.43 1.733 -6.641 1 98.12 52 VAL B O 1
ATOM 3002 N N . GLY B 1 53 ? 11.68 -0.096 -6.539 1 98.25 53 GLY B N 1
ATOM 3003 C CA . GLY B 1 53 ? 12.5 0.36 -5.434 1 98.25 53 GLY B CA 1
ATOM 3004 C C . GLY B 1 53 ? 11.891 0.066 -4.074 1 98.25 53 GLY B C 1
ATOM 3005 O O . GLY B 1 53 ? 12.367 0.562 -3.053 1 98.25 53 GLY B O 1
ATOM 3006 N N . LEU B 1 54 ? 10.859 -0.778 -3.98 1 98.56 54 LEU B N 1
ATOM 3007 C CA . LEU B 1 54 ? 10.164 -1.014 -2.723 1 98.56 54 LEU B CA 1
ATOM 3008 C C . LEU B 1 54 ? 10.93 -2.002 -1.85 1 98.56 54 LEU B C 1
ATOM 3010 O O . LEU B 1 54 ? 10.672 -2.109 -0.649 1 98.56 54 LEU B O 1
ATOM 3014 N N . HIS B 1 55 ? 11.766 -2.76 -2.416 1 98.06 55 HIS B N 1
ATOM 3015 C CA . HIS B 1 55 ? 12.719 -3.541 -1.634 1 98.06 55 HIS B CA 1
ATOM 3016 C C . HIS B 1 55 ? 14.117 -3.457 -2.23 1 98.06 55 HIS B C 1
ATOM 3018 O O . HIS B 1 55 ? 14.297 -2.924 -3.328 1 98.06 55 HIS B O 1
ATOM 3024 N N . ARG B 1 56 ? 15.156 -4.039 -1.545 1 95.44 56 ARG B N 1
ATOM 3025 C CA . ARG B 1 56 ? 16.547 -3.729 -1.888 1 95.44 56 ARG B CA 1
ATOM 3026 C C . ARG B 1 56 ? 17.312 -4.992 -2.252 1 95.44 56 ARG B C 1
ATOM 3028 O O . ARG B 1 56 ? 18.547 -5 -2.23 1 95.44 56 ARG B O 1
ATOM 3035 N N . ALA B 1 57 ? 16.594 -6.094 -2.527 1 96.75 57 ALA B N 1
ATOM 3036 C CA . ALA B 1 57 ? 17.266 -7.312 -2.977 1 96.75 57 ALA B CA 1
ATOM 3037 C C . ALA B 1 57 ? 17.688 -7.199 -4.441 1 96.75 57 ALA B C 1
ATOM 3039 O O . ALA B 1 57 ? 16.844 -7.207 -5.336 1 96.75 57 ALA B O 1
ATOM 3040 N N . PRO B 1 58 ? 18.922 -7.121 -4.723 1 96.81 58 PRO B N 1
ATOM 3041 C CA . PRO B 1 58 ? 19.375 -6.801 -6.074 1 96.81 58 PRO B CA 1
ATOM 3042 C C . PRO B 1 58 ? 19.141 -7.938 -7.066 1 96.81 58 PRO B C 1
ATOM 3044 O O . PRO B 1 58 ? 19.125 -7.715 -8.281 1 96.81 58 PRO B O 1
ATOM 3047 N N . ILE B 1 59 ? 18.875 -9.117 -6.621 1 97.38 59 ILE B N 1
ATOM 3048 C CA . ILE B 1 59 ? 18.844 -10.281 -7.508 1 97.38 59 ILE B CA 1
ATOM 3049 C C . ILE B 1 59 ? 17.438 -10.492 -8.039 1 97.38 59 ILE B C 1
ATOM 3051 O O . ILE B 1 59 ? 17.203 -11.359 -8.891 1 97.38 59 ILE B O 1
ATOM 3055 N N . VAL B 1 60 ? 16.438 -9.758 -7.555 1 98 60 VAL B N 1
ATOM 3056 C CA . VAL B 1 60 ? 15.055 -10.008 -7.945 1 98 60 VAL B CA 1
ATOM 3057 C C . VAL B 1 60 ? 14.367 -8.688 -8.273 1 98 60 VAL B C 1
ATOM 3059 O O . VAL B 1 60 ? 13.273 -8.406 -7.77 1 98 60 VAL B O 1
ATOM 3062 N N . GLN B 1 61 ? 14.906 -7.945 -9.164 1 98.44 61 GLN B N 1
ATOM 3063 C CA . GLN B 1 61 ? 14.375 -6.656 -9.586 1 98.44 61 GLN B CA 1
ATOM 3064 C C . GLN B 1 61 ? 14.172 -6.621 -11.102 1 98.44 61 GLN B C 1
ATOM 3066 O O . GLN B 1 61 ? 15.133 -6.641 -11.859 1 98.44 61 GLN B O 1
ATOM 3071 N N . TYR B 1 62 ? 12.945 -6.578 -11.516 1 98.38 62 TYR B N 1
ATOM 3072 C CA . TYR B 1 62 ? 12.57 -6.48 -12.922 1 98.38 62 TYR B CA 1
ATOM 3073 C C . TYR B 1 62 ? 11.086 -6.168 -13.07 1 98.38 62 TYR B C 1
ATOM 3075 O O . TYR B 1 62 ? 10.25 -6.742 -12.359 1 98.38 62 TYR B O 1
ATOM 3083 N N . LEU B 1 63 ? 10.758 -5.199 -13.867 1 97.94 63 LEU B N 1
ATOM 3084 C CA . LEU B 1 63 ? 9.359 -4.918 -14.156 1 97.94 63 LEU B CA 1
ATOM 3085 C C . LEU B 1 63 ? 8.766 -5.984 -15.07 1 97.94 63 LEU B C 1
ATOM 3087 O O . LEU B 1 63 ? 8.828 -5.863 -16.297 1 97.94 63 LEU B O 1
ATOM 3091 N N . ARG B 1 64 ? 8.125 -6.965 -14.547 1 98.44 64 ARG B N 1
ATOM 3092 C CA . ARG B 1 64 ? 7.664 -8.156 -15.258 1 98.44 64 ARG B CA 1
ATOM 3093 C C . ARG B 1 64 ? 6.457 -7.836 -16.125 1 98.44 64 ARG B C 1
ATOM 3095 O O . ARG B 1 64 ? 5.344 -7.656 -15.625 1 98.44 64 ARG B O 1
ATOM 3102 N N . PRO B 1 65 ? 6.602 -7.82 -17.422 1 98.38 65 PRO B N 1
ATOM 3103 C CA . PRO B 1 65 ? 5.492 -7.453 -18.312 1 98.38 65 PRO B CA 1
ATOM 3104 C C . PRO B 1 65 ? 4.352 -8.469 -18.266 1 98.38 65 PRO B C 1
ATOM 3106 O O . PRO B 1 65 ? 3.215 -8.133 -18.625 1 98.38 65 PRO B O 1
ATOM 3109 N N . GLU B 1 66 ? 4.652 -9.711 -17.891 1 98.62 66 GLU B N 1
ATOM 3110 C CA . GLU B 1 66 ? 3.629 -10.75 -17.812 1 98.62 66 GLU B CA 1
ATOM 3111 C C . GLU B 1 66 ? 2.467 -10.312 -16.922 1 98.62 66 GLU B C 1
ATOM 3113 O O . GLU B 1 66 ? 1.302 -10.484 -17.297 1 98.62 66 GLU B O 1
ATOM 3118 N N . ILE B 1 67 ? 2.832 -9.688 -15.75 1 98.75 67 ILE B N 1
ATOM 3119 C CA . ILE B 1 67 ? 1.822 -9.281 -14.773 1 98.75 67 ILE B CA 1
ATOM 3120 C C . ILE B 1 67 ? 0.997 -8.125 -15.336 1 98.75 67 ILE B C 1
ATOM 3122 O O . ILE B 1 67 ? -0.232 -8.125 -15.234 1 98.75 67 ILE B O 1
ATOM 3126 N N . MET B 1 68 ? 1.669 -7.129 -15.898 1 98.62 68 MET B N 1
ATOM 3127 C CA . MET B 1 68 ? 0.966 -6.004 -16.516 1 98.62 68 MET B CA 1
ATOM 3128 C C . MET B 1 68 ? 0.041 -6.48 -17.625 1 98.62 68 MET B C 1
ATOM 3130 O O . MET B 1 68 ? -1.109 -6.047 -17.719 1 98.62 68 MET B O 1
ATOM 3134 N N . GLY B 1 69 ? 0.543 -7.395 -18.391 1 98.69 69 GLY B N 1
ATOM 3135 C CA . GLY B 1 69 ? -0.258 -7.961 -19.469 1 98.69 69 GLY B CA 1
ATOM 3136 C C . GLY B 1 69 ? -1.469 -8.727 -18.969 1 98.69 69 GLY B C 1
ATOM 3137 O O . GLY B 1 69 ? -2.553 -8.633 -19.547 1 98.69 69 GLY B O 1
ATOM 3138 N N . MET B 1 70 ? -1.298 -9.484 -17.922 1 98.75 70 MET B N 1
ATOM 3139 C CA . MET B 1 70 ? -2.395 -10.281 -17.391 1 98.75 70 MET B CA 1
ATOM 3140 C C . MET B 1 70 ? -3.561 -9.398 -16.969 1 98.75 70 MET B C 1
ATOM 3142 O O . MET B 1 70 ? -4.715 -9.695 -17.281 1 98.75 70 MET B O 1
ATOM 3146 N N . VAL B 1 71 ? -3.262 -8.289 -16.297 1 98.75 71 VAL B N 1
ATOM 3147 C CA . VAL B 1 71 ? -4.305 -7.379 -15.828 1 98.75 71 VAL B CA 1
ATOM 3148 C C . VAL B 1 71 ? -4.969 -6.707 -17.031 1 98.75 71 VAL B C 1
ATOM 3150 O O . VAL B 1 71 ? -6.199 -6.645 -17.109 1 98.75 71 VAL B O 1
ATOM 3153 N N . LEU B 1 72 ? -4.172 -6.242 -17.969 1 98.75 72 LEU B N 1
ATOM 3154 C CA . LEU B 1 72 ? -4.688 -5.551 -19.156 1 98.75 72 LEU B CA 1
ATOM 3155 C C . LEU B 1 72 ? -5.438 -6.516 -20.062 1 98.75 72 LEU B C 1
ATOM 3157 O O . LEU B 1 72 ? -6.43 -6.141 -20.688 1 98.75 72 LEU B O 1
ATOM 3161 N N . GLY B 1 73 ? -4.945 -7.758 -20.172 1 98.75 73 GLY B N 1
ATOM 3162 C CA . GLY B 1 73 ? -5.66 -8.773 -20.938 1 98.75 73 GLY B CA 1
ATOM 3163 C C . GLY B 1 73 ? -7.027 -9.086 -20.359 1 98.75 73 GLY B C 1
ATOM 3164 O O . GLY B 1 73 ? -7.996 -9.258 -21.109 1 98.75 73 GLY B O 1
ATOM 3165 N N . SER B 1 74 ? -7.047 -9.203 -19.062 1 98.44 74 SER B N 1
ATOM 3166 C CA . SER B 1 74 ? -8.328 -9.438 -18.406 1 98.44 74 SER B CA 1
ATOM 3167 C C . SER B 1 74 ? -9.289 -8.281 -18.625 1 98.44 74 SER B C 1
ATOM 3169 O O . SER B 1 74 ? -10.492 -8.492 -18.812 1 98.44 74 SER B O 1
ATOM 3171 N N . LEU B 1 75 ? -8.797 -7.055 -18.531 1 98.5 75 LEU B N 1
ATOM 3172 C CA . LEU B 1 75 ? -9.617 -5.887 -18.812 1 98.5 75 LEU B CA 1
ATOM 3173 C C . LEU B 1 75 ? -10.164 -5.938 -20.234 1 98.5 75 LEU B C 1
ATOM 3175 O O . LEU B 1 75 ? -11.352 -5.684 -20.453 1 98.5 75 LEU B O 1
ATOM 3179 N N . ALA B 1 76 ? -9.305 -6.227 -21.188 1 98.44 76 ALA B N 1
ATOM 3180 C CA . ALA B 1 76 ? -9.711 -6.309 -22.578 1 98.44 76 ALA B CA 1
ATOM 3181 C C . ALA B 1 76 ? -10.828 -7.336 -22.766 1 98.44 76 ALA B C 1
ATOM 3183 O O . ALA B 1 76 ? -11.82 -7.07 -23.453 1 98.44 76 ALA B O 1
ATOM 3184 N N . ALA B 1 77 ? -10.672 -8.516 -22.172 1 97.75 77 ALA B N 1
ATOM 3185 C CA . ALA B 1 77 ? -11.703 -9.547 -22.266 1 97.75 77 ALA B CA 1
ATOM 3186 C C . ALA B 1 77 ? -13.016 -9.07 -21.672 1 97.75 77 ALA B C 1
ATOM 3188 O O . ALA B 1 77 ? -14.086 -9.258 -22.25 1 97.75 77 ALA B O 1
ATOM 3189 N N . ALA B 1 78 ? -12.922 -8.453 -20.484 1 97.38 78 ALA B N 1
ATOM 3190 C CA . ALA B 1 78 ? -14.117 -7.98 -19.797 1 97.38 78 ALA B CA 1
ATOM 3191 C C . ALA B 1 78 ? -14.852 -6.934 -20.625 1 97.38 78 ALA B C 1
ATOM 3193 O O . ALA B 1 78 ? -16.094 -6.938 -20.672 1 97.38 78 ALA B O 1
ATOM 3194 N N . LEU B 1 79 ? -14.133 -6.039 -21.25 1 97.12 79 LEU B N 1
ATOM 3195 C CA . LEU B 1 79 ? -14.734 -4.996 -22.078 1 97.12 79 LEU B CA 1
ATOM 3196 C C . LEU B 1 79 ? -15.312 -5.582 -23.359 1 97.12 79 LEU B C 1
ATOM 3198 O O . LEU B 1 79 ? -16.422 -5.219 -23.766 1 97.12 79 LEU B O 1
ATOM 3202 N N . CYS B 1 80 ? -14.617 -6.496 -24 1 96.62 80 CYS B N 1
ATOM 3203 C CA . CYS B 1 80 ? -15.031 -7.094 -25.266 1 96.62 80 CYS B CA 1
ATOM 3204 C C . CYS B 1 80 ? -16.328 -7.895 -25.094 1 96.62 80 CYS B C 1
ATOM 3206 O O . CYS B 1 80 ? -17.172 -7.922 -25.984 1 96.62 80 CYS B O 1
ATOM 3208 N N . PHE B 1 81 ? -16.484 -8.5 -23.953 1 95.56 81 PHE B N 1
ATOM 3209 C CA . PHE B 1 81 ? -17.625 -9.406 -23.797 1 95.56 81 PHE B CA 1
ATOM 3210 C C . PHE B 1 81 ? -18.641 -8.82 -22.828 1 95.56 81 PHE B C 1
ATOM 3212 O O . PHE B 1 81 ? -19.547 -9.523 -22.359 1 95.56 81 PHE B O 1
ATOM 3219 N N . GLY B 1 82 ? -18.453 -7.543 -22.406 1 95 82 GLY B N 1
ATOM 3220 C CA . GLY B 1 82 ? -19.438 -6.816 -21.625 1 95 82 GLY B CA 1
ATOM 3221 C C . GLY B 1 82 ? -19.531 -7.309 -20.188 1 95 82 GLY B C 1
ATOM 3222 O O . GLY B 1 82 ? -20.625 -7.332 -19.609 1 95 82 GLY B O 1
ATOM 3223 N N . GLU B 1 83 ? -18.391 -7.773 -19.719 1 95 83 GLU B N 1
ATOM 3224 C CA . GLU B 1 83 ? -18.375 -8.336 -18.375 1 95 83 GLU B CA 1
ATOM 3225 C C . GLU B 1 83 ? -17.672 -7.406 -17.391 1 95 83 GLU B C 1
ATOM 3227 O O . GLU B 1 83 ? -17.422 -7.785 -16.234 1 95 83 GLU B O 1
ATOM 3232 N N . TYR B 1 84 ? -17.312 -6.18 -17.844 1 95.94 84 TYR B N 1
ATOM 3233 C CA . TYR B 1 84 ? -16.688 -5.207 -16.953 1 95.94 84 TYR B CA 1
ATOM 3234 C C . TYR B 1 84 ? -17.688 -4.688 -15.922 1 95.94 84 TYR B C 1
ATOM 3236 O O . TYR B 1 84 ? -18.75 -4.176 -16.281 1 95.94 84 TYR B O 1
ATOM 3244 N N . ARG B 1 85 ? -17.406 -4.895 -14.695 1 94.69 85 ARG B N 1
ATOM 3245 C CA . ARG B 1 85 ? -18.25 -4.449 -13.594 1 94.69 85 ARG B CA 1
ATOM 3246 C C . ARG B 1 85 ? -17.406 -3.91 -12.445 1 94.69 85 ARG B C 1
ATOM 3248 O O . ARG B 1 85 ? -16.719 -4.672 -11.758 1 94.69 85 ARG B O 1
ATOM 3255 N N . ALA B 1 86 ? -17.562 -2.666 -12.195 1 94.62 86 ALA B N 1
ATOM 3256 C CA . ALA B 1 86 ? -16.844 -2.059 -11.078 1 94.62 86 ALA B CA 1
ATOM 3257 C C . ALA B 1 86 ? -17.547 -2.359 -9.75 1 94.62 86 ALA B C 1
ATOM 3259 O O . ALA B 1 86 ? -18.688 -1.959 -9.547 1 94.62 86 ALA B O 1
ATOM 3260 N N . ARG B 1 87 ? -16.891 -3.07 -8.906 1 94.12 87 ARG B N 1
ATOM 3261 C CA . ARG B 1 87 ? -17.453 -3.473 -7.617 1 94.12 87 ARG B CA 1
ATOM 3262 C C . ARG B 1 87 ? -16.359 -3.551 -6.555 1 94.12 87 ARG B C 1
ATOM 3264 O O . ARG B 1 87 ? -15.164 -3.578 -6.875 1 94.12 87 ARG B O 1
ATOM 3271 N N . GLY B 1 88 ? -16.734 -3.5 -5.305 1 93.12 88 GLY B N 1
ATOM 3272 C CA . GLY B 1 88 ? -15.797 -3.609 -4.203 1 93.12 88 GLY B CA 1
ATOM 3273 C C . GLY B 1 88 ? -16.359 -3.115 -2.883 1 93.12 88 GLY B C 1
ATOM 3274 O O . GLY B 1 88 ? -17.578 -3.047 -2.713 1 93.12 88 GLY B O 1
ATOM 3275 N N . GLY B 1 89 ? -15.43 -3.018 -1.934 1 90.81 89 GLY B N 1
ATOM 3276 C CA . GLY B 1 89 ? -15.805 -2.412 -0.667 1 90.81 89 GLY B CA 1
ATOM 3277 C C . GLY B 1 89 ? -15.992 -3.424 0.448 1 90.81 89 GLY B C 1
ATOM 3278 O O . GLY B 1 89 ? -16.391 -3.064 1.56 1 90.81 89 GLY B O 1
ATOM 3279 N N . SER B 1 90 ? -15.688 -4.664 0.167 1 91.81 90 SER B N 1
ATOM 3280 C CA . SER B 1 90 ? -15.828 -5.691 1.195 1 91.81 90 SER B CA 1
ATOM 3281 C C . SER B 1 90 ? -14.547 -5.832 2.01 1 91.81 90 SER B C 1
ATOM 3283 O O . SER B 1 90 ? -13.672 -6.629 1.666 1 91.81 90 SER B O 1
ATOM 3285 N N . ALA B 1 91 ? -14.43 -5.129 3.109 1 93.25 91 ALA B N 1
ATOM 3286 C CA . ALA B 1 91 ? -13.344 -5.176 4.086 1 93.25 91 ALA B CA 1
ATOM 3287 C C . ALA B 1 91 ? -11.992 -4.953 3.414 1 93.25 91 ALA B C 1
ATOM 3289 O O . ALA B 1 91 ? -11.117 -5.82 3.471 1 93.25 91 ALA B O 1
ATOM 3290 N N . PRO B 1 92 ? -11.828 -3.826 2.844 1 93.94 92 PRO B N 1
ATOM 3291 C CA . PRO B 1 92 ? -10.625 -3.594 2.043 1 93.94 92 PRO B CA 1
ATOM 3292 C C . PRO B 1 92 ? -9.336 -3.684 2.865 1 93.94 92 PRO B C 1
ATOM 3294 O O . PRO B 1 92 ? -8.328 -4.195 2.381 1 93.94 92 PRO B O 1
ATOM 3297 N N . ALA B 1 93 ? -9.344 -3.25 4.09 1 96.12 93 ALA B N 1
ATOM 3298 C CA . ALA B 1 93 ? -8.141 -3.307 4.918 1 96.12 93 ALA B CA 1
ATOM 3299 C C . ALA B 1 93 ? -7.73 -4.75 5.191 1 96.12 93 ALA B C 1
ATOM 3301 O O . ALA B 1 93 ? -6.539 -5.078 5.18 1 96.12 93 ALA B O 1
ATOM 3302 N N . VAL B 1 94 ? -8.688 -5.609 5.43 1 97 94 VAL B N 1
ATOM 3303 C CA . VAL B 1 94 ? -8.43 -7.027 5.664 1 97 94 VAL B CA 1
ATOM 3304 C C . VAL B 1 94 ? -7.852 -7.66 4.398 1 97 94 VAL B C 1
ATOM 3306 O O . VAL B 1 94 ? -6.898 -8.438 4.465 1 97 94 VAL B O 1
ATOM 3309 N N . ARG B 1 95 ? -8.406 -7.312 3.27 1 97.44 95 ARG B N 1
ATOM 3310 C CA . ARG B 1 95 ? -7.961 -7.879 2 1 97.44 95 ARG B CA 1
ATOM 3311 C C . ARG B 1 95 ? -6.535 -7.445 1.677 1 97.44 95 ARG B C 1
ATOM 3313 O O . ARG B 1 95 ? -5.75 -8.227 1.134 1 97.44 95 ARG B O 1
ATOM 3320 N N . PHE B 1 96 ? -6.262 -6.191 1.987 1 97.94 96 PHE B N 1
ATOM 3321 C CA . PHE B 1 96 ? -4.883 -5.738 1.848 1 97.94 96 PHE B CA 1
ATOM 3322 C C . PHE B 1 96 ? -3.943 -6.594 2.688 1 97.94 96 PHE B C 1
ATOM 3324 O O . PHE B 1 96 ? -2.912 -7.059 2.197 1 97.94 96 PHE B O 1
ATOM 3331 N N . LEU B 1 97 ? -4.266 -6.781 3.947 1 98.19 97 LEU B N 1
ATOM 3332 C CA . LEU B 1 97 ? -3.424 -7.539 4.867 1 98.19 97 LEU B CA 1
ATOM 3333 C C . LEU B 1 97 ? -3.293 -8.992 4.41 1 98.19 97 LEU B C 1
ATOM 3335 O O . LEU B 1 97 ? -2.217 -9.586 4.516 1 98.19 97 LEU B O 1
ATOM 3339 N N . LEU B 1 98 ? -4.387 -9.555 3.957 1 98.62 98 LEU B N 1
ATOM 3340 C CA . LEU B 1 98 ? -4.344 -10.914 3.43 1 98.62 98 LEU B CA 1
ATOM 3341 C C . LEU B 1 98 ? -3.387 -11.016 2.248 1 98.62 98 LEU B C 1
ATOM 3343 O O . LEU B 1 98 ? -2.672 -12.008 2.102 1 98.62 98 LEU B O 1
ATOM 3347 N N . GLY B 1 99 ? -3.373 -9.953 1.379 1 98.62 99 GLY B N 1
ATOM 3348 C CA . GLY B 1 99 ? -2.404 -9.914 0.295 1 98.62 99 GLY B CA 1
ATOM 3349 C C . GLY B 1 99 ? -0.966 -9.914 0.779 1 98.62 99 GLY B C 1
ATOM 3350 O O . GLY B 1 99 ? -0.12 -10.617 0.23 1 98.62 99 GLY B O 1
ATOM 3351 N N . VAL B 1 100 ? -0.759 -9.141 1.822 1 98.69 100 VAL B N 1
ATOM 3352 C CA . VAL B 1 100 ? 0.577 -9.047 2.402 1 98.69 100 VAL B CA 1
ATOM 3353 C C . VAL B 1 100 ? 1.012 -10.422 2.922 1 98.69 100 VAL B C 1
ATOM 3355 O O . VAL B 1 100 ? 2.107 -10.891 2.607 1 98.69 100 VAL B O 1
ATOM 3358 N N . ILE B 1 101 ? 0.174 -11.078 3.646 1 98.75 101 ILE B N 1
ATOM 3359 C CA . ILE B 1 101 ? 0.486 -12.359 4.277 1 98.75 101 ILE B CA 1
ATOM 3360 C C . ILE B 1 101 ? 0.642 -13.438 3.205 1 98.75 101 ILE B C 1
ATOM 3362 O O . ILE B 1 101 ? 1.518 -14.305 3.309 1 98.75 101 ILE B O 1
ATOM 3366 N N . ALA B 1 102 ? -0.193 -13.352 2.195 1 98.81 102 ALA B N 1
ATOM 3367 C CA . ALA B 1 102 ? -0.097 -14.297 1.083 1 98.81 102 ALA B CA 1
ATOM 3368 C C . ALA B 1 102 ? 1.281 -14.234 0.43 1 98.81 102 ALA B C 1
ATOM 3370 O O . ALA B 1 102 ? 1.888 -15.273 0.149 1 98.81 102 ALA B O 1
ATOM 3371 N N . ALA B 1 103 ? 1.747 -13.031 0.219 1 98.81 103 ALA B N 1
ATOM 3372 C CA . ALA B 1 103 ? 3.057 -12.859 -0.405 1 98.81 103 ALA B CA 1
ATOM 3373 C C . ALA B 1 103 ? 4.164 -13.43 0.474 1 98.81 103 ALA B C 1
ATOM 3375 O O . ALA B 1 103 ? 5.074 -14.102 -0.02 1 98.81 103 ALA B O 1
ATOM 3376 N N . ILE B 1 104 ? 4.047 -13.18 1.746 1 98.75 104 ILE B N 1
ATOM 3377 C CA . ILE B 1 104 ? 5.066 -13.633 2.684 1 98.75 104 ILE B CA 1
ATOM 3378 C C . ILE B 1 104 ? 5.098 -15.164 2.709 1 98.75 104 ILE B C 1
ATOM 3380 O O . ILE B 1 104 ? 6.156 -15.773 2.555 1 98.75 104 ILE B O 1
ATOM 3384 N N . GLY B 1 105 ? 3.98 -15.781 2.844 1 98.81 105 GLY B N 1
ATOM 3385 C CA . GLY B 1 105 ? 3.918 -17.234 2.844 1 98.81 105 GLY B CA 1
ATOM 3386 C C . GLY B 1 105 ? 4.418 -17.859 1.552 1 98.81 105 GLY B C 1
ATOM 3387 O O . GLY B 1 105 ? 5.176 -18.828 1.575 1 98.81 105 GLY B O 1
ATOM 3388 N N . ALA B 1 106 ? 4.02 -17.281 0.469 1 98.75 106 ALA B N 1
ATOM 3389 C CA . ALA B 1 106 ? 4.414 -17.781 -0.844 1 98.75 106 ALA B CA 1
ATOM 3390 C C . ALA B 1 106 ? 5.922 -17.656 -1.054 1 98.75 106 ALA B C 1
ATOM 3392 O O . ALA B 1 106 ? 6.539 -18.5 -1.698 1 98.75 106 ALA B O 1
ATOM 3393 N N . LEU B 1 107 ? 6.508 -16.594 -0.494 1 98.69 107 LEU B N 1
ATOM 3394 C CA . LEU B 1 107 ? 7.93 -16.359 -0.72 1 98.69 107 LEU B CA 1
ATOM 3395 C C . LEU B 1 107 ? 8.781 -17.172 0.246 1 98.69 107 LEU B C 1
ATOM 3397 O O . LEU B 1 107 ? 9.984 -17.328 0.042 1 98.69 107 LEU B O 1
ATOM 3401 N N . VAL B 1 108 ? 8.172 -17.656 1.295 1 98.62 108 VAL B N 1
ATOM 3402 C CA . VAL B 1 108 ? 8.852 -18.656 2.113 1 98.62 108 VAL B CA 1
ATOM 3403 C C . VAL B 1 108 ? 8.992 -19.969 1.334 1 98.62 108 VAL B C 1
ATOM 3405 O O . VAL B 1 108 ? 10.031 -20.625 1.401 1 98.62 108 VAL B O 1
ATOM 3408 N N . PHE B 1 109 ? 7.984 -20.266 0.592 1 98.06 109 PHE B N 1
ATOM 3409 C CA . PHE B 1 109 ? 7.992 -21.438 -0.278 1 98.06 109 PHE B CA 1
ATOM 3410 C C . PHE B 1 109 ? 8.742 -21.156 -1.57 1 98.06 109 PHE B C 1
ATOM 3412 O O . PHE B 1 109 ? 9.312 -22.062 -2.18 1 98.06 109 PHE B O 1
ATOM 3419 N N . LEU B 1 110 ? 8.719 -19.859 -1.969 1 97 110 LEU B N 1
ATOM 3420 C CA . LEU B 1 110 ? 9.258 -19.375 -3.232 1 97 110 LEU B CA 1
ATOM 3421 C C . LEU B 1 110 ? 8.383 -19.812 -4.402 1 97 110 LEU B C 1
ATOM 3423 O O . LEU B 1 110 ? 8.875 -20.391 -5.367 1 97 110 LEU B O 1
ATOM 3427 N N . GLY B 1 111 ? 7.082 -19.375 -4.25 1 96.44 111 GLY B N 1
ATOM 3428 C CA . GLY B 1 111 ? 6.191 -19.719 -5.348 1 96.44 111 GLY B CA 1
ATOM 3429 C C . GLY B 1 111 ? 4.727 -19.5 -5.012 1 96.44 111 GLY B C 1
ATOM 3430 O O . GLY B 1 111 ? 4.34 -19.562 -3.844 1 96.44 111 GLY B O 1
ATOM 3431 N N . CYS B 1 112 ? 3.928 -19.328 -6.004 1 96.38 112 CYS B N 1
ATOM 3432 C CA . CYS B 1 112 ? 2.473 -19.328 -5.902 1 96.38 112 CYS B CA 1
ATOM 3433 C C . CYS B 1 112 ? 1.885 -20.625 -6.422 1 96.38 112 CYS B C 1
ATOM 3435 O O . CYS B 1 112 ? 2.623 -21.547 -6.797 1 96.38 112 CYS B O 1
ATOM 3437 N N . PRO B 1 113 ? 0.558 -20.797 -6.48 1 96.69 113 PRO B N 1
ATOM 3438 C CA . PRO B 1 113 ? -0.007 -22.062 -6.934 1 96.69 113 PRO B CA 1
ATOM 3439 C C . PRO B 1 113 ? 0.431 -22.438 -8.352 1 96.69 113 PRO B C 1
ATOM 3441 O O . PRO B 1 113 ? 0.7 -23.609 -8.633 1 96.69 113 PRO B O 1
ATOM 3444 N N . TRP B 1 114 ? 0.542 -21.469 -9.203 1 97.56 114 TRP B N 1
ATOM 3445 C CA . TRP B 1 114 ? 0.983 -21.75 -10.562 1 97.56 114 TRP B CA 1
ATOM 3446 C C . TRP B 1 114 ? 2.436 -22.219 -10.586 1 97.56 114 TRP B C 1
ATOM 3448 O O . TRP B 1 114 ? 2.801 -23.094 -11.367 1 97.56 114 TRP B O 1
ATOM 3458 N N . ARG B 1 115 ? 3.193 -21.625 -9.695 1 97.62 115 ARG B N 1
ATOM 3459 C CA . ARG B 1 115 ? 4.59 -22.047 -9.672 1 97.62 115 ARG B CA 1
ATOM 3460 C C . ARG B 1 115 ? 4.738 -23.438 -9.047 1 97.62 115 ARG B C 1
ATOM 3462 O O . ARG B 1 115 ? 5.676 -24.172 -9.359 1 97.62 115 ARG B O 1
ATOM 3469 N N . VAL B 1 116 ? 3.889 -23.812 -8.156 1 97.5 116 VAL B N 1
ATOM 3470 C CA . VAL B 1 116 ? 3.889 -25.188 -7.652 1 97.5 116 VAL B CA 1
ATOM 3471 C C . VAL B 1 116 ? 3.807 -26.156 -8.828 1 97.5 116 VAL B C 1
ATOM 3473 O O . VAL B 1 116 ? 4.574 -27.125 -8.891 1 97.5 116 VAL B O 1
ATOM 3476 N N . ILE B 1 117 ? 2.953 -25.875 -9.742 1 96.62 117 ILE B N 1
ATOM 3477 C CA . ILE B 1 117 ? 2.732 -26.719 -10.914 1 96.62 117 ILE B CA 1
ATOM 3478 C C . ILE B 1 117 ? 3.969 -26.688 -11.812 1 96.62 117 ILE B C 1
ATOM 3480 O O . ILE B 1 117 ? 4.402 -27.719 -12.305 1 96.62 117 ILE B O 1
ATOM 3484 N N . MET B 1 118 ? 4.516 -25.531 -12 1 97.44 118 MET B N 1
ATOM 3485 C CA . MET B 1 118 ? 5.676 -25.391 -12.875 1 97.44 118 MET B CA 1
ATOM 3486 C C . MET B 1 118 ? 6.887 -26.109 -12.289 1 97.44 118 MET B C 1
ATOM 3488 O O . MET B 1 118 ? 7.684 -26.703 -13.016 1 97.44 118 MET B O 1
ATOM 3492 N N . ARG B 1 119 ? 7.016 -26 -10.969 1 97.94 119 ARG B N 1
ATOM 3493 C CA . ARG B 1 119 ? 8.109 -26.703 -10.297 1 97.94 119 ARG B CA 1
ATOM 3494 C C . ARG B 1 119 ? 7.941 -28.219 -10.398 1 97.94 119 ARG B C 1
ATOM 3496 O O . ARG B 1 119 ? 8.914 -28.938 -10.648 1 97.94 119 ARG B O 1
ATOM 3503 N N . LEU B 1 120 ? 6.738 -28.688 -10.258 1 97.62 120 LEU B N 1
ATOM 3504 C CA . LEU B 1 120 ? 6.469 -30.109 -10.406 1 97.62 120 LEU B CA 1
ATOM 3505 C C . LEU B 1 120 ? 6.742 -30.562 -11.836 1 97.62 120 LEU B C 1
ATOM 3507 O O . LEU B 1 120 ? 7.355 -31.625 -12.047 1 97.62 120 LEU B O 1
ATOM 3511 N N . ALA B 1 121 ? 6.309 -29.781 -12.75 1 97.88 121 ALA B N 1
ATOM 3512 C CA . ALA B 1 121 ? 6.48 -30.094 -14.164 1 97.88 121 ALA B CA 1
ATOM 3513 C C . ALA B 1 121 ? 7.957 -30.094 -14.547 1 97.88 121 ALA B C 1
ATOM 3515 O O . ALA B 1 121 ? 8.344 -30.703 -15.539 1 97.88 121 ALA B O 1
ATOM 3516 N N . GLY B 1 122 ? 8.766 -29.344 -13.805 1 97.31 122 GLY B N 1
ATOM 3517 C CA . GLY B 1 122 ? 10.195 -29.297 -14.047 1 97.31 122 GLY B CA 1
ATOM 3518 C C . GLY B 1 122 ? 10.953 -30.391 -13.305 1 97.31 122 GLY B C 1
ATOM 3519 O O . GLY B 1 122 ? 12.164 -30.547 -13.5 1 97.31 122 GLY B O 1
ATOM 3520 N N . GLY B 1 123 ? 10.234 -31.109 -12.383 1 97.62 123 GLY B N 1
ATOM 3521 C CA . GLY B 1 123 ? 10.852 -32.219 -11.695 1 97.62 123 GLY B CA 1
ATOM 3522 C C . GLY B 1 123 ? 11.219 -31.922 -10.258 1 97.62 123 GLY B C 1
ATOM 3523 O O . GLY B 1 123 ? 11.828 -32.75 -9.57 1 97.62 123 GLY B O 1
ATOM 3524 N N . ASP B 1 124 ? 10.875 -30.781 -9.781 1 97.88 124 ASP B N 1
ATOM 3525 C CA . ASP B 1 124 ? 11.195 -30.359 -8.414 1 97.88 124 ASP B CA 1
ATOM 3526 C C . ASP B 1 124 ? 10.289 -31.062 -7.402 1 97.88 124 ASP B C 1
ATOM 3528 O O . ASP B 1 124 ? 9.141 -30.656 -7.203 1 97.88 124 ASP B O 1
ATOM 3532 N N . ALA B 1 125 ? 10.789 -31.984 -6.664 1 97.81 125 ALA B N 1
ATOM 3533 C CA . ALA B 1 125 ? 10 -32.781 -5.719 1 97.81 125 ALA B CA 1
ATOM 3534 C C . ALA B 1 125 ? 9.617 -31.953 -4.496 1 97.81 125 ALA B C 1
ATOM 3536 O O . ALA B 1 125 ? 8.672 -32.281 -3.775 1 97.81 125 ALA B O 1
ATOM 3537 N N . ASN B 1 126 ? 10.336 -30.891 -4.219 1 97.62 126 ASN B N 1
ATOM 3538 C CA . ASN B 1 126 ? 9.984 -30.016 -3.098 1 97.62 126 ASN B CA 1
ATOM 3539 C C . ASN B 1 126 ? 8.594 -29.406 -3.27 1 97.62 126 ASN B C 1
ATOM 3541 O O . ASN B 1 126 ? 7.949 -29.047 -2.285 1 97.62 126 ASN B O 1
ATOM 3545 N N . ALA B 1 127 ? 8.156 -29.312 -4.508 1 98.12 127 ALA B N 1
ATOM 3546 C CA . ALA B 1 127 ? 6.867 -28.703 -4.812 1 98.12 127 ALA B CA 1
ATOM 3547 C C . ALA B 1 127 ? 5.719 -29.562 -4.305 1 98.12 127 ALA B C 1
ATOM 3549 O O . ALA B 1 127 ? 4.594 -29.094 -4.152 1 98.12 127 ALA B O 1
ATOM 3550 N N . LEU B 1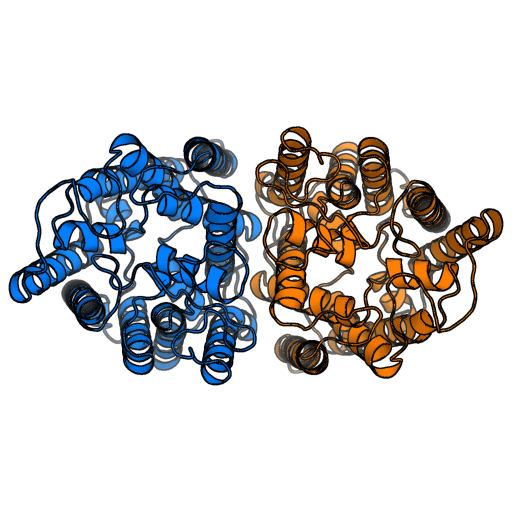 128 ? 5.984 -30.812 -4 1 98.31 128 LEU B N 1
ATOM 3551 C CA . LEU B 1 128 ? 4.973 -31.688 -3.406 1 98.31 128 LEU B CA 1
ATOM 3552 C C . LEU B 1 128 ? 4.59 -31.188 -2.014 1 98.31 128 LEU B C 1
ATOM 3554 O O . LEU B 1 128 ? 3.418 -31.234 -1.635 1 98.31 128 LEU B O 1
ATOM 3558 N N . PHE B 1 129 ? 5.594 -30.75 -1.28 1 98.38 129 PHE B N 1
ATOM 3559 C CA . PHE B 1 129 ? 5.32 -30.172 0.031 1 98.38 129 PHE B CA 1
ATOM 3560 C C . PHE B 1 129 ? 4.516 -28.891 -0.101 1 98.38 129 PHE B C 1
ATOM 3562 O O . PHE B 1 129 ? 3.615 -28.625 0.698 1 98.38 129 PHE B O 1
ATOM 3569 N N . GLY B 1 130 ? 4.898 -28.094 -1.105 1 98.19 130 GLY B N 1
ATOM 3570 C CA . GLY B 1 130 ? 4.141 -26.891 -1.372 1 98.19 130 GLY B CA 1
ATOM 3571 C C . GLY B 1 130 ? 2.693 -27.156 -1.736 1 98.19 130 GLY B C 1
ATOM 3572 O O . GLY B 1 130 ? 1.79 -26.469 -1.261 1 98.19 130 GLY B O 1
ATOM 3573 N N . LEU B 1 131 ? 2.514 -28.141 -2.588 1 98.31 131 LEU B N 1
ATOM 3574 C CA . LEU B 1 131 ? 1.164 -28.516 -2.992 1 98.31 131 LEU B CA 1
ATOM 3575 C C . LEU B 1 131 ? 0.356 -29.016 -1.794 1 98.31 131 LEU B C 1
ATOM 3577 O O . LEU B 1 131 ? -0.809 -28.641 -1.633 1 98.31 131 LEU B O 1
ATOM 3581 N N . ALA B 1 132 ? 0.955 -29.859 -0.992 1 98.62 132 ALA B N 1
ATOM 3582 C CA . ALA B 1 132 ? 0.294 -30.328 0.223 1 98.62 132 ALA B CA 1
ATOM 3583 C C . ALA B 1 132 ? -0.079 -29.156 1.132 1 98.62 132 ALA B C 1
ATOM 3585 O O . ALA B 1 132 ? -1.173 -29.141 1.699 1 98.62 132 ALA B O 1
ATOM 3586 N N . GLY B 1 133 ? 0.843 -28.219 1.315 1 98.75 133 GLY B N 1
ATOM 3587 C CA . GLY B 1 133 ? 0.563 -27.031 2.113 1 98.75 133 GLY B CA 1
ATOM 3588 C C . GLY B 1 133 ? -0.581 -26.203 1.565 1 98.75 133 GLY B C 1
ATOM 3589 O O . GLY B 1 133 ? -1.42 -25.719 2.324 1 98.75 133 GLY B O 1
ATOM 3590 N N . LEU B 1 134 ? -0.547 -26.047 0.269 1 98.56 134 LEU B N 1
ATOM 3591 C CA . LEU B 1 134 ? -1.613 -25.297 -0.394 1 98.56 134 LEU B CA 1
ATOM 3592 C C . LEU B 1 134 ? -2.971 -25.938 -0.123 1 98.56 134 LEU B C 1
ATOM 3594 O O . LEU B 1 134 ? -3.932 -25.25 0.219 1 98.56 134 LEU B O 1
ATOM 3598 N N . VAL B 1 135 ? -3.09 -27.25 -0.252 1 98.5 135 VAL B N 1
ATOM 3599 C CA . VAL B 1 135 ? -4.332 -28 -0.048 1 98.5 135 VAL B CA 1
ATOM 3600 C C . VAL B 1 135 ? -4.781 -27.859 1.405 1 98.5 135 VAL B C 1
ATOM 3602 O O . VAL B 1 135 ? -5.957 -27.594 1.676 1 98.5 135 VAL B O 1
ATOM 3605 N N . VAL B 1 136 ? -3.83 -27.984 2.328 1 98.75 136 VAL B N 1
ATOM 3606 C CA . VAL B 1 136 ? -4.156 -27.875 3.748 1 98.75 136 VAL B CA 1
ATOM 3607 C C . VAL B 1 136 ? -4.59 -26.438 4.066 1 98.75 136 VAL B C 1
ATOM 3609 O O . VAL B 1 136 ? -5.559 -26.234 4.797 1 98.75 136 VAL B O 1
ATOM 3612 N N . GLY B 1 137 ? -3.84 -25.453 3.551 1 98.75 137 GLY B N 1
ATOM 3613 C CA . GLY B 1 137 ? -4.211 -24.062 3.773 1 98.75 137 GLY B CA 1
ATOM 3614 C C . GLY B 1 137 ? -5.605 -23.734 3.281 1 98.75 137 GLY B C 1
ATOM 3615 O O . GLY B 1 137 ? -6.402 -23.141 4.012 1 98.75 137 GLY B O 1
ATOM 3616 N N . ILE B 1 138 ? -5.887 -24.109 2.092 1 98.56 138 ILE B N 1
ATOM 3617 C CA . ILE B 1 138 ? -7.211 -23.875 1.525 1 98.56 138 ILE B CA 1
ATOM 3618 C C . ILE B 1 138 ? -8.25 -24.688 2.295 1 98.56 138 ILE B C 1
ATOM 3620 O O . ILE B 1 138 ? -9.367 -24.219 2.525 1 98.56 138 ILE B O 1
ATOM 3624 N N . GLY B 1 139 ? -7.902 -25.938 2.645 1 98.44 139 GLY B N 1
ATOM 3625 C CA . GLY B 1 139 ? -8.781 -26.734 3.475 1 98.44 139 GLY B CA 1
ATOM 3626 C C . GLY B 1 139 ? -9.18 -26.047 4.77 1 98.44 139 GLY B C 1
ATOM 3627 O O . GLY B 1 139 ? -10.344 -26.078 5.16 1 98.44 139 GLY B O 1
ATOM 3628 N N . LEU B 1 140 ? -8.211 -25.469 5.469 1 98.38 140 LEU B N 1
ATOM 3629 C CA . LEU B 1 140 ? -8.508 -24.672 6.66 1 98.38 140 LEU B CA 1
ATOM 3630 C C . LEU B 1 140 ? -9.484 -23.547 6.332 1 98.38 140 LEU B C 1
ATOM 3632 O O . LEU B 1 140 ? -10.367 -23.234 7.137 1 98.38 140 LEU B O 1
ATOM 3636 N N . GLY B 1 141 ? -9.258 -22.953 5.199 1 98 141 GLY B N 1
ATOM 3637 C CA . GLY B 1 141 ? -10.195 -21.938 4.754 1 98 141 GLY B CA 1
ATOM 3638 C C . GLY B 1 141 ? -11.617 -22.453 4.609 1 98 141 GLY B C 1
ATOM 3639 O O . GLY B 1 141 ? -12.57 -21.766 4.977 1 98 141 GLY B O 1
ATOM 3640 N N . THR B 1 142 ? -11.797 -23.625 4.121 1 96.88 142 THR B N 1
ATOM 3641 C CA . THR B 1 142 ? -13.117 -24.203 3.916 1 96.88 142 THR B CA 1
ATOM 3642 C C . THR B 1 142 ? -13.812 -24.453 5.254 1 96.88 142 THR B C 1
ATOM 3644 O O . THR B 1 142 ? -15.039 -24.375 5.344 1 96.88 142 THR B O 1
ATOM 3647 N N . VAL B 1 143 ? -13.055 -24.766 6.25 1 96.88 143 VAL B N 1
ATOM 3648 C CA . VAL B 1 143 ? -13.625 -24.906 7.586 1 96.88 143 VAL B CA 1
ATOM 3649 C C . VAL B 1 143 ? -14.242 -23.594 8.031 1 96.88 143 VAL B C 1
ATOM 3651 O O . VAL B 1 143 ? -15.352 -23.562 8.562 1 96.88 143 VAL B O 1
ATOM 3654 N N . PHE B 1 144 ? -13.594 -22.516 7.793 1 96.81 144 PHE B N 1
ATOM 3655 C CA . PHE B 1 144 ? -14.125 -21.203 8.133 1 96.81 144 PHE B CA 1
ATOM 3656 C C . PHE B 1 144 ? -15.359 -20.875 7.305 1 96.81 144 PHE B C 1
ATOM 3658 O O . PHE B 1 144 ? -16.297 -20.234 7.793 1 96.81 144 PHE B O 1
ATOM 3665 N N . PHE B 1 145 ? -15.305 -21.312 6.031 1 95.31 145 PHE B N 1
ATOM 3666 C CA . PHE B 1 145 ? -16.484 -21.109 5.199 1 95.31 145 PHE B CA 1
ATOM 3667 C C . PHE B 1 145 ? -17.703 -21.828 5.793 1 95.31 145 PHE B C 1
ATOM 3669 O O . PHE B 1 145 ? -18.797 -21.266 5.84 1 95.31 145 PHE B O 1
ATOM 3676 N N . ARG B 1 146 ? -17.484 -23 6.277 1 94.19 146 ARG B N 1
ATOM 3677 C CA . ARG B 1 146 ? -18.562 -23.781 6.871 1 94.19 146 ARG B CA 1
ATOM 3678 C C . ARG B 1 146 ? -19.047 -23.141 8.172 1 94.19 146 ARG B C 1
ATOM 3680 O O . ARG B 1 146 ? -20.203 -23.297 8.547 1 94.19 146 ARG B O 1
ATOM 3687 N N . MET B 1 147 ? -18.172 -22.391 8.742 1 95.06 147 MET B N 1
ATOM 3688 C CA . MET B 1 147 ? -18.5 -21.734 10 1 95.06 147 MET B CA 1
ATOM 3689 C C . MET B 1 147 ? -19.156 -20.375 9.734 1 95.06 147 MET B C 1
ATOM 3691 O O . MET B 1 147 ? -19.453 -19.625 10.672 1 95.06 147 MET B O 1
ATOM 3695 N N . GLY B 1 148 ? -19.359 -20.031 8.453 1 94.12 148 GLY B N 1
ATOM 3696 C CA . GLY B 1 148 ? -20.078 -18.812 8.086 1 94.12 148 GLY B CA 1
ATOM 3697 C C . GLY B 1 148 ? -19.156 -17.625 7.914 1 94.12 148 GLY B C 1
ATOM 3698 O O . GLY B 1 148 ? -19.578 -16.484 8.148 1 94.12 148 GLY B O 1
ATOM 3699 N N . PHE B 1 149 ? -17.938 -17.891 7.543 1 94.81 149 PHE B N 1
ATOM 3700 C CA . PHE B 1 149 ? -16.984 -16.828 7.293 1 94.81 149 PHE B CA 1
ATOM 3701 C C . PHE B 1 149 ? -17.484 -15.922 6.16 1 94.81 149 PHE B C 1
ATOM 3703 O O . PHE B 1 149 ? -17.953 -16.406 5.137 1 94.81 149 PHE B O 1
ATOM 3710 N N . SER B 1 150 ? -17.391 -14.617 6.387 1 93.31 150 SER B N 1
ATOM 3711 C CA . SER B 1 150 ? -17.703 -13.648 5.344 1 93.31 150 SER B CA 1
ATOM 3712 C C . SER B 1 150 ? -17 -12.32 5.582 1 93.31 150 SER B C 1
ATOM 3714 O O . SER B 1 150 ? -16.875 -11.867 6.727 1 93.31 150 SER B O 1
ATOM 3716 N N . LEU B 1 151 ? -16.484 -11.734 4.574 1 91.81 151 LEU B N 1
ATOM 3717 C CA . LEU B 1 151 ? -15.883 -10.406 4.668 1 91.81 151 LEU B CA 1
ATOM 3718 C C . LEU B 1 151 ? -16.875 -9.328 4.234 1 91.81 151 LEU B C 1
ATOM 3720 O O . LEU B 1 151 ? -16.5 -8.164 4.074 1 91.81 151 LEU B O 1
ATOM 3724 N N . GLY B 1 152 ? -18.109 -9.75 4.047 1 87.12 152 GLY B N 1
ATOM 3725 C CA . GLY B 1 152 ? -19.125 -8.812 3.621 1 87.12 152 GLY B CA 1
ATOM 3726 C C . GLY B 1 152 ? -19.359 -8.82 2.123 1 87.12 152 GLY B C 1
ATOM 3727 O O . GLY B 1 152 ? -18.609 -9.453 1.376 1 87.12 152 GLY B O 1
ATOM 3728 N N . ARG B 1 153 ? -20.344 -8.078 1.7 1 83.81 153 ARG B N 1
ATOM 3729 C CA . ARG B 1 153 ? -20.719 -8.078 0.289 1 83.81 153 ARG B CA 1
ATOM 3730 C C . ARG B 1 153 ? -20.078 -6.906 -0.446 1 83.81 153 ARG B C 1
ATOM 3732 O O . ARG B 1 153 ? -19.953 -5.812 0.113 1 83.81 153 ARG B O 1
ATOM 3739 N N . SER B 1 154 ? -19.719 -7.168 -1.626 1 87.81 154 SER B N 1
ATOM 3740 C CA . SER B 1 154 ? -19.234 -6.102 -2.49 1 87.81 154 SER B CA 1
ATOM 3741 C C . SER B 1 154 ? -20.375 -5.238 -3.014 1 87.81 154 SER B C 1
ATOM 3743 O O . SER B 1 154 ? -21.484 -5.73 -3.23 1 87.81 154 SER B O 1
ATOM 3745 N N . GLN B 1 155 ? -20.047 -3.963 -3.154 1 90.19 155 GLN B N 1
ATOM 3746 C CA . GLN B 1 155 ? -21.031 -3.031 -3.684 1 90.19 155 GLN B CA 1
ATOM 3747 C C . GLN B 1 155 ? -20.609 -2.494 -5.047 1 90.19 155 GLN B C 1
ATOM 3749 O O . GLN B 1 155 ? -19.422 -2.486 -5.375 1 90.19 155 GLN B O 1
ATOM 3754 N N . SER B 1 156 ? -21.609 -2.135 -5.812 1 91.12 156 SER B N 1
ATOM 3755 C CA . SER B 1 156 ? -21.312 -1.482 -7.086 1 91.12 156 SER B CA 1
ATOM 3756 C C . SER B 1 156 ? -20.609 -0.144 -6.871 1 91.12 156 SER B C 1
ATOM 3758 O O . SER B 1 156 ? -20.969 0.604 -5.953 1 91.12 156 SER B O 1
ATOM 3760 N N . GLN B 1 157 ? -19.703 0.13 -7.656 1 91.25 157 GLN B N 1
ATOM 3761 C CA . GLN B 1 157 ? -18.938 1.364 -7.574 1 91.25 157 GLN B CA 1
ATOM 3762 C C . GLN B 1 157 ? -18.875 2.068 -8.922 1 91.25 157 GLN B C 1
ATOM 3764 O O . GLN B 1 157 ? -19.359 1.542 -9.93 1 91.25 157 GLN B O 1
ATOM 3769 N N . SER B 1 158 ? -18.297 3.244 -8.906 1 90.5 158 SER B N 1
ATOM 3770 C CA . SER B 1 158 ? -18.156 3.992 -10.148 1 90.5 158 SER B CA 1
ATOM 3771 C C . SER B 1 158 ? -17.266 3.246 -11.148 1 90.5 158 SER B C 1
ATOM 3773 O O . SER B 1 158 ? -16.297 2.598 -10.758 1 90.5 158 SER B O 1
ATOM 3775 N N . LYS B 1 159 ? -17.578 3.355 -12.422 1 90.56 159 LYS B N 1
ATOM 3776 C CA . LYS B 1 159 ? -16.844 2.648 -13.477 1 90.56 159 LYS B CA 1
ATOM 3777 C C . LYS B 1 159 ? -15.359 3.006 -13.453 1 90.56 159 LYS B C 1
ATOM 3779 O O . LYS B 1 159 ? -14.508 2.156 -13.727 1 90.56 159 LYS B O 1
ATOM 3784 N N . ALA B 1 160 ? -15.078 4.199 -13.07 1 90.81 160 ALA B N 1
ATOM 3785 C CA . ALA B 1 160 ? -13.695 4.68 -13.078 1 90.81 160 ALA B CA 1
ATOM 3786 C C . ALA B 1 160 ? -12.883 4.023 -11.969 1 90.81 160 ALA B C 1
ATOM 3788 O O . ALA B 1 160 ? -11.672 3.834 -12.102 1 90.81 160 ALA B O 1
ATOM 3789 N N . SER B 1 161 ? -13.562 3.656 -10.93 1 91.31 161 SER B N 1
ATOM 3790 C CA . SER B 1 161 ? -12.859 3.064 -9.789 1 91.31 161 SER B CA 1
ATOM 3791 C C . SER B 1 161 ? -12.234 1.725 -10.164 1 91.31 161 SER B C 1
ATOM 3793 O O . SER B 1 161 ? -11.203 1.34 -9.609 1 91.31 161 SER B O 1
ATOM 3795 N N . GLY B 1 162 ? -12.844 1.014 -11.109 1 93.94 162 GLY B N 1
ATOM 3796 C CA . GLY B 1 162 ? -12.344 -0.285 -11.531 1 93.94 162 GLY B CA 1
ATOM 3797 C C . GLY B 1 162 ? -11.156 -0.193 -12.461 1 93.94 162 GLY B C 1
ATOM 3798 O O . GLY B 1 162 ? -10.492 -1.196 -12.734 1 93.94 162 GLY B O 1
ATOM 3799 N N . LEU B 1 163 ? -10.805 1.014 -12.891 1 95.88 163 LEU B N 1
ATOM 3800 C CA . LEU B 1 163 ? -9.734 1.199 -13.867 1 95.88 163 LEU B CA 1
ATOM 3801 C C . LEU B 1 163 ? -8.438 1.596 -13.18 1 95.88 163 LEU B C 1
ATOM 3803 O O . LEU B 1 163 ? -7.418 1.815 -13.836 1 95.88 163 LEU B O 1
ATOM 3807 N N . ILE B 1 164 ? -8.445 1.565 -11.859 1 95.38 164 ILE B N 1
ATOM 3808 C CA . ILE B 1 164 ? -7.289 2.07 -11.125 1 95.38 164 ILE B CA 1
ATOM 3809 C C . ILE B 1 164 ? -6.105 1.121 -11.305 1 95.38 164 ILE B C 1
ATOM 3811 O O . ILE B 1 164 ? -5.02 1.542 -11.703 1 95.38 164 ILE B O 1
ATOM 3815 N N . LEU B 1 165 ? -6.32 -0.172 -11.016 1 97.44 165 LEU B N 1
ATOM 3816 C CA . LEU B 1 165 ? -5.199 -1.097 -11.141 1 97.44 165 LEU B CA 1
ATOM 3817 C C . LEU B 1 165 ? -4.762 -1.237 -12.594 1 97.44 165 LEU B C 1
ATOM 3819 O O . LEU B 1 165 ? -3.568 -1.188 -12.891 1 97.44 165 LEU B O 1
ATOM 3823 N N . PRO B 1 166 ? -5.695 -1.396 -13.562 1 98.06 166 PRO B N 1
ATOM 3824 C CA . PRO B 1 166 ? -5.27 -1.371 -14.961 1 98.06 166 PRO B CA 1
ATOM 3825 C C . PRO B 1 166 ? -4.512 -0.097 -15.328 1 98.06 166 PRO B C 1
ATOM 3827 O O . PRO B 1 166 ? -3.555 -0.144 -16.109 1 98.06 166 PRO B O 1
ATOM 3830 N N . GLY B 1 167 ? -4.965 1.031 -14.789 1 97.12 167 GLY B N 1
ATOM 3831 C CA . GLY B 1 167 ? -4.25 2.279 -15.008 1 97.12 167 GLY B CA 1
ATOM 3832 C C . GLY B 1 167 ? -2.834 2.26 -14.461 1 97.12 167 GLY B C 1
ATOM 3833 O O . GLY B 1 167 ? -1.907 2.748 -15.109 1 97.12 167 GLY B O 1
ATOM 3834 N N . ILE B 1 168 ? -2.68 1.677 -13.273 1 96.62 168 ILE B N 1
ATOM 3835 C CA . ILE B 1 168 ? -1.357 1.544 -12.672 1 96.62 168 ILE B CA 1
ATOM 3836 C C . ILE B 1 168 ? -0.478 0.656 -13.555 1 96.62 168 ILE B C 1
ATOM 3838 O O . ILE B 1 168 ? 0.689 0.974 -13.797 1 96.62 168 ILE B O 1
ATOM 3842 N N . MET B 1 169 ? -1.051 -0.442 -14.078 1 98.44 169 MET B N 1
ATOM 3843 C CA . MET B 1 169 ? -0.292 -1.343 -14.945 1 98.44 169 MET B CA 1
ATOM 3844 C C . MET B 1 169 ? 0.125 -0.64 -16.234 1 98.44 169 MET B C 1
ATOM 3846 O O . MET B 1 169 ? 1.256 -0.804 -16.688 1 98.44 169 MET B O 1
ATOM 3850 N N . LEU B 1 170 ? -0.755 0.152 -16.75 1 97.56 170 LEU B N 1
ATOM 3851 C CA . LEU B 1 170 ? -0.436 0.907 -17.953 1 97.56 170 LEU B CA 1
ATOM 3852 C C . LEU B 1 170 ? 0.671 1.92 -17.688 1 97.56 170 LEU B C 1
ATOM 3854 O O . LEU B 1 170 ? 1.555 2.119 -18.531 1 97.56 170 LEU B O 1
ATOM 3858 N N . ALA B 1 171 ? 0.591 2.547 -16.547 1 96.69 171 ALA B N 1
ATOM 3859 C CA . ALA B 1 171 ? 1.631 3.494 -16.156 1 96.69 171 ALA B CA 1
ATOM 3860 C C . ALA B 1 171 ? 2.982 2.801 -16.016 1 96.69 171 ALA B C 1
ATOM 3862 O O . ALA B 1 171 ? 4.016 3.359 -16.391 1 96.69 171 ALA B O 1
ATOM 3863 N N . LEU B 1 172 ? 2.994 1.595 -15.477 1 97.88 172 LEU B N 1
ATOM 3864 C CA . LEU B 1 172 ? 4.238 0.851 -15.32 1 97.88 172 LEU B CA 1
ATOM 3865 C C . LEU B 1 172 ? 4.816 0.457 -16.672 1 97.88 172 LEU B C 1
ATOM 3867 O O . LEU B 1 172 ? 6.035 0.45 -16.859 1 97.88 172 LEU B O 1
ATOM 3871 N N . VAL B 1 173 ? 3.912 0.124 -17.594 1 98.12 173 VAL B N 1
ATOM 3872 C CA . VAL B 1 173 ? 4.371 -0.159 -18.953 1 98.12 173 VAL B CA 1
ATOM 3873 C C . VAL B 1 173 ? 5.059 1.074 -19.531 1 98.12 173 VAL B C 1
ATOM 3875 O O . VAL B 1 173 ? 6.129 0.97 -20.141 1 98.12 173 VAL B O 1
ATOM 3878 N N . ALA B 1 174 ? 4.48 2.24 -19.328 1 97.19 174 ALA B N 1
ATOM 3879 C CA . ALA B 1 174 ? 5.059 3.488 -19.828 1 97.19 174 ALA B CA 1
ATOM 3880 C C . ALA B 1 174 ? 6.414 3.758 -19.188 1 97.19 174 ALA B C 1
ATOM 3882 O O . ALA B 1 174 ? 7.371 4.141 -19.859 1 97.19 174 ALA B O 1
ATOM 3883 N N . VAL B 1 175 ? 6.492 3.549 -17.891 1 96.88 175 VAL B N 1
ATOM 3884 C CA . VAL B 1 175 ? 7.742 3.781 -17.172 1 96.88 175 VAL B CA 1
ATOM 3885 C C . VAL B 1 175 ? 8.828 2.852 -17.703 1 96.88 175 VAL B C 1
ATOM 3887 O O . VAL B 1 175 ? 9.984 3.254 -17.844 1 96.88 175 VAL B O 1
ATOM 3890 N N . TYR B 1 176 ? 8.43 1.602 -18 1 97.62 176 TYR B N 1
ATOM 3891 C CA . TYR B 1 176 ? 9.375 0.643 -18.562 1 97.62 176 TYR B CA 1
ATOM 3892 C C . TYR B 1 176 ? 9.891 1.122 -19.922 1 97.62 176 TYR B C 1
ATOM 3894 O O . TYR B 1 176 ? 11.094 1.053 -20.188 1 97.62 176 TYR B O 1
ATOM 3902 N N . LEU B 1 177 ? 9.008 1.623 -20.75 1 97.19 177 LEU B N 1
ATOM 3903 C CA . LEU B 1 177 ? 9.359 2.033 -22.109 1 97.19 177 LEU B CA 1
ATOM 3904 C C . LEU B 1 177 ? 10.281 3.252 -22.078 1 97.19 177 LEU B C 1
ATOM 3906 O O . LEU B 1 177 ? 11.141 3.404 -22.953 1 97.19 177 LEU B O 1
ATOM 3910 N N . PHE B 1 178 ? 10.195 4.062 -21.016 1 96.25 178 PHE B N 1
ATOM 3911 C CA . PHE B 1 178 ? 11.023 5.258 -20.906 1 96.25 178 PHE B CA 1
ATOM 3912 C C . PHE B 1 178 ? 12.328 4.945 -20.188 1 96.25 178 PHE B C 1
ATOM 3914 O O . PHE B 1 178 ? 13.281 5.73 -20.25 1 96.25 178 PHE B O 1
ATOM 3921 N N . ASN B 1 179 ? 12.344 3.814 -19.5 1 97.12 179 ASN B N 1
ATOM 3922 C CA . ASN B 1 179 ? 13.531 3.414 -18.734 1 97.12 179 ASN B CA 1
ATOM 3923 C C . ASN B 1 179 ? 13.898 1.956 -19 1 97.12 179 ASN B C 1
ATOM 3925 O O . ASN B 1 179 ? 13.984 1.156 -18.062 1 97.12 179 ASN B O 1
ATOM 3929 N N . PRO B 1 180 ? 14.211 1.579 -20.219 1 95.75 180 PRO B N 1
ATOM 3930 C CA . PRO B 1 180 ? 14.539 0.188 -20.547 1 95.75 180 PRO B CA 1
ATOM 3931 C C . PRO B 1 180 ? 15.867 -0.258 -19.922 1 95.75 180 PRO B C 1
ATOM 3933 O O . PRO B 1 180 ? 16.688 0.579 -19.562 1 95.75 180 PRO B O 1
ATOM 3936 N N . PRO B 1 181 ? 15.977 -1.555 -19.75 1 95.62 181 PRO B N 1
ATOM 3937 C CA . PRO B 1 181 ? 17.234 -2.039 -19.188 1 95.62 181 PRO B CA 1
ATOM 3938 C C . PRO B 1 181 ? 18.438 -1.711 -20.078 1 95.62 181 PRO B C 1
ATOM 3940 O O . PRO B 1 181 ? 18.344 -1.762 -21.297 1 95.62 181 PRO B O 1
ATOM 3943 N N . VAL B 1 182 ? 19.531 -1.306 -19.469 1 95 182 VAL B N 1
ATOM 3944 C CA . VAL B 1 182 ? 20.797 -1.034 -20.141 1 95 182 VAL B CA 1
ATOM 3945 C C . VAL B 1 182 ? 21.812 -2.104 -19.766 1 95 182 VAL B C 1
ATOM 3947 O O . VAL B 1 182 ? 21.984 -2.416 -18.578 1 95 182 VAL B O 1
ATOM 3950 N N . ALA B 1 183 ? 22.469 -2.654 -20.75 1 92.69 183 ALA B N 1
ATOM 3951 C CA . ALA B 1 183 ? 23.406 -3.756 -20.547 1 92.69 183 ALA B CA 1
ATOM 3952 C C . ALA B 1 183 ? 24.469 -3.389 -19.5 1 92.69 183 ALA B C 1
ATOM 3954 O O . ALA B 1 183 ? 25.109 -2.334 -19.609 1 92.69 183 ALA B O 1
ATOM 3955 N N . GLY B 1 184 ? 24.484 -4.191 -18.484 1 94 184 GLY B N 1
ATOM 3956 C CA . GLY B 1 184 ? 25.547 -4.047 -17.484 1 94 184 GLY B CA 1
ATOM 3957 C C . GLY B 1 184 ? 25.234 -3.008 -16.422 1 94 184 GLY B C 1
ATOM 3958 O O . GLY B 1 184 ? 26.047 -2.738 -15.555 1 94 184 GLY B O 1
ATOM 3959 N N . GLN B 1 185 ? 24.062 -2.416 -16.516 1 96 185 GLN B N 1
ATOM 3960 C CA . GLN B 1 185 ? 23.703 -1.395 -15.539 1 96 185 GLN B CA 1
ATOM 3961 C C . GLN B 1 185 ? 22.578 -1.877 -14.633 1 96 185 GLN B C 1
ATOM 3963 O O . GLN B 1 185 ? 21.609 -2.469 -15.102 1 96 185 GLN B O 1
ATOM 3968 N N . ALA B 1 186 ? 22.719 -1.641 -13.367 1 96.88 186 ALA B N 1
ATOM 3969 C CA . ALA B 1 186 ? 21.75 -2.105 -12.383 1 96.88 186 ALA B CA 1
ATOM 3970 C C . ALA B 1 186 ? 20.578 -1.126 -12.25 1 96.88 186 ALA B C 1
ATOM 3972 O O . ALA B 1 186 ? 19.656 -1.354 -11.469 1 96.88 186 ALA B O 1
ATOM 3973 N N . GLN B 1 187 ? 20.656 -0.032 -12.938 1 96.88 187 GLN B N 1
ATOM 3974 C CA . GLN B 1 187 ? 19.594 0.968 -12.891 1 96.88 187 GLN B CA 1
ATOM 3975 C C . GLN B 1 187 ? 19.453 1.694 -14.219 1 96.88 187 GLN B C 1
ATOM 3977 O O . GLN B 1 187 ? 20.453 1.952 -14.898 1 96.88 187 GLN B O 1
ATOM 3982 N N . SER B 1 188 ? 18.328 1.965 -14.68 1 97.5 188 SER B N 1
ATOM 3983 C CA . SER B 1 188 ? 17.969 2.789 -15.836 1 97.5 188 SER B CA 1
ATOM 3984 C C . SER B 1 188 ? 16.922 3.826 -15.469 1 97.5 188 SER B C 1
ATOM 3986 O O . SER B 1 188 ? 15.742 3.49 -15.297 1 97.5 188 SER B O 1
ATOM 3988 N N . GLY B 1 189 ? 17.375 5.078 -15.281 1 96.31 189 GLY B N 1
ATOM 3989 C CA . GLY B 1 189 ? 16.453 6.078 -14.773 1 96.31 189 GLY B CA 1
ATOM 3990 C C . GLY B 1 189 ? 15.961 5.785 -13.367 1 96.31 189 GLY B C 1
ATOM 3991 O O . GLY B 1 189 ? 16.766 5.66 -12.445 1 96.31 189 GLY B O 1
ATOM 3992 N N . VAL B 1 190 ? 14.633 5.547 -13.289 1 96.44 190 VAL B N 1
ATOM 3993 C CA . VAL B 1 190 ? 14.062 5.379 -11.953 1 96.44 190 VAL B CA 1
ATOM 3994 C C . VAL B 1 190 ? 13.883 3.891 -11.648 1 96.44 190 VAL B C 1
ATOM 3996 O O . VAL B 1 190 ? 13.453 3.521 -10.555 1 96.44 190 VAL B O 1
ATOM 3999 N N . LEU B 1 191 ? 14.156 3.02 -12.562 1 98.06 191 LEU B N 1
ATOM 4000 C CA . LEU B 1 191 ? 13.906 1.592 -12.391 1 98.06 191 LEU B CA 1
ATOM 4001 C C . LEU B 1 191 ? 15.195 0.856 -12.039 1 98.06 191 LEU B C 1
ATOM 4003 O O . LEU B 1 191 ? 16.266 1.194 -12.547 1 98.06 191 LEU B O 1
ATOM 4007 N N . PHE B 1 192 ? 15.062 -0.105 -11.188 1 98.12 192 PHE B N 1
ATOM 4008 C CA . PHE B 1 192 ? 16.172 -0.972 -10.82 1 98.12 192 PHE B CA 1
ATOM 4009 C C . PHE B 1 192 ? 16.109 -2.291 -11.578 1 98.12 192 PHE B C 1
ATOM 4011 O O . PHE B 1 192 ? 15.023 -2.842 -11.781 1 98.12 192 PHE B O 1
ATOM 4018 N N . TYR B 1 193 ? 17.25 -2.777 -12.016 1 98.12 193 TYR B N 1
ATOM 4019 C CA . TYR B 1 193 ? 17.359 -4.02 -12.781 1 98.12 193 TYR B CA 1
ATOM 4020 C C . TYR B 1 193 ? 18.391 -4.945 -12.172 1 98.12 193 TYR B C 1
ATOM 4022 O O . TYR B 1 193 ? 19.469 -4.5 -11.766 1 98.12 193 TYR B O 1
ATOM 4030 N N . SER B 1 194 ? 18.094 -6.215 -12.094 1 98.12 194 SER B N 1
ATOM 4031 C CA . SER B 1 194 ? 19.047 -7.203 -11.586 1 98.12 194 SER B CA 1
ATOM 4032 C C . SER B 1 194 ? 20.094 -7.547 -12.641 1 98.12 194 SER B C 1
ATOM 4034 O O . SER B 1 194 ? 19.766 -7.734 -13.812 1 98.12 194 SER B O 1
ATOM 4036 N N . LEU B 1 195 ? 21.344 -7.609 -12.219 1 97.19 195 LEU B N 1
ATOM 4037 C CA . LEU B 1 195 ? 22.422 -7.996 -13.109 1 97.19 195 LEU B CA 1
ATOM 4038 C C . LEU B 1 195 ? 22.656 -9.508 -13.078 1 97.19 195 LEU B C 1
ATOM 4040 O O . LEU B 1 195 ? 23.156 -10.086 -14.039 1 97.19 195 LEU B O 1
ATOM 4044 N N . LYS B 1 196 ? 22.25 -10.055 -11.961 1 96 196 LYS B N 1
ATOM 4045 C CA . LYS B 1 196 ? 22.344 -11.5 -11.773 1 96 196 LYS B CA 1
ATOM 4046 C C . LYS B 1 196 ? 21.125 -12.031 -11.023 1 96 196 LYS B C 1
ATOM 4048 O O . LYS B 1 196 ? 20.328 -11.25 -10.484 1 96 196 LYS B O 1
ATOM 4053 N N . GLY B 1 197 ? 20.906 -13.352 -11.094 1 95.38 197 GLY B N 1
ATOM 4054 C CA . GLY B 1 197 ? 19.797 -13.953 -10.375 1 95.38 197 GLY B CA 1
ATOM 4055 C C . GLY B 1 197 ? 18.516 -14.008 -11.195 1 95.38 197 GLY B C 1
ATOM 4056 O O . GLY B 1 197 ? 18.516 -13.664 -12.375 1 95.38 197 GLY B O 1
ATOM 4057 N N . PRO B 1 198 ? 17.453 -14.391 -10.531 1 95.69 198 PRO B N 1
ATOM 4058 C CA . PRO B 1 198 ? 16.172 -14.578 -11.242 1 95.69 198 PRO B CA 1
ATOM 4059 C C . PRO B 1 198 ? 15.656 -13.289 -11.867 1 95.69 198 PRO B C 1
ATOM 4061 O O . PRO B 1 198 ? 14.992 -13.336 -12.914 1 95.69 198 PRO B O 1
ATOM 4064 N N . GLY B 1 199 ? 15.898 -12.172 -11.266 1 96.62 199 GLY B N 1
ATOM 4065 C CA . GLY B 1 199 ? 15.438 -10.898 -11.789 1 96.62 199 GLY B CA 1
ATOM 4066 C C . GLY B 1 199 ? 16.078 -10.531 -13.117 1 96.62 199 GLY B C 1
ATOM 4067 O O . GLY B 1 199 ? 15.531 -9.734 -13.875 1 96.62 199 GLY B O 1
ATOM 4068 N N . SER B 1 200 ? 17.297 -11.086 -13.359 1 96.88 200 SER B N 1
ATOM 4069 C CA . SER B 1 200 ? 18.016 -10.781 -14.594 1 96.88 200 SER B CA 1
ATOM 4070 C C . SER B 1 200 ? 17.547 -11.68 -15.742 1 96.88 200 SER B C 1
ATOM 4072 O O . SER B 1 200 ? 17.844 -11.406 -16.906 1 96.88 200 SER B O 1
ATOM 4074 N N . MET B 1 201 ? 16.828 -12.719 -15.391 1 97 201 MET B N 1
ATOM 4075 C CA . MET B 1 201 ? 16.344 -13.688 -16.375 1 97 201 MET B CA 1
ATOM 4076 C C . MET B 1 201 ? 14.922 -13.336 -16.828 1 97 201 MET B C 1
ATOM 4078 O O . MET B 1 201 ? 13.977 -13.43 -16.047 1 97 201 MET B O 1
ATOM 4082 N N . HIS B 1 202 ? 14.805 -12.984 -18.047 1 96.94 202 HIS B N 1
ATOM 4083 C CA . HIS B 1 202 ? 13.484 -12.609 -18.531 1 96.94 202 HIS B CA 1
ATOM 4084 C C . HIS B 1 202 ? 13.375 -12.812 -20.047 1 96.94 202 HIS B C 1
ATOM 4086 O O . HIS B 1 202 ? 14.359 -12.633 -20.766 1 96.94 202 HIS B O 1
ATOM 4092 N N . ALA B 1 203 ? 12.25 -13.188 -20.5 1 97.69 203 ALA B N 1
ATOM 4093 C CA . ALA B 1 203 ? 11.922 -13.227 -21.922 1 97.69 203 ALA B CA 1
ATOM 4094 C C . ALA B 1 203 ? 11.805 -11.82 -22.5 1 97.69 203 ALA B C 1
ATOM 4096 O O . ALA B 1 203 ? 11.719 -10.844 -21.75 1 97.69 203 ALA B O 1
ATOM 4097 N N . PRO B 1 204 ? 11.891 -11.68 -23.859 1 97.5 204 PRO B N 1
ATOM 4098 C CA . PRO B 1 204 ? 11.734 -10.352 -24.453 1 97.5 204 PRO B CA 1
ATOM 4099 C C . PRO B 1 204 ? 10.445 -9.656 -24.016 1 97.5 204 PRO B C 1
ATOM 4101 O O . PRO B 1 204 ? 9.406 -10.305 -23.859 1 97.5 204 PRO B O 1
ATOM 4104 N N . PHE B 1 205 ? 10.555 -8.398 -23.875 1 97.69 205 PHE B N 1
ATOM 4105 C CA . PHE B 1 205 ? 9.492 -7.59 -23.297 1 97.69 205 PHE B CA 1
ATOM 4106 C C . PHE B 1 205 ? 8.172 -7.801 -24.031 1 97.69 205 PHE B C 1
ATOM 4108 O O . PHE B 1 205 ? 7.145 -8.062 -23.406 1 97.69 205 PHE B O 1
ATOM 4115 N N . LEU B 1 206 ? 8.133 -7.73 -25.344 1 97.75 206 LEU B N 1
ATOM 4116 C CA . LEU B 1 206 ? 6.914 -7.801 -26.141 1 97.75 206 LEU B CA 1
ATOM 4117 C C . LEU B 1 206 ? 6.309 -9.203 -26.078 1 97.75 206 LEU B C 1
ATOM 4119 O O . LEU B 1 206 ? 5.086 -9.359 -26.109 1 97.75 206 LEU B O 1
ATOM 4123 N N . LEU B 1 207 ? 7.168 -10.18 -26.031 1 98.06 207 LEU B N 1
ATOM 4124 C CA . LEU B 1 207 ? 6.703 -11.555 -25.906 1 98.06 207 LEU B CA 1
ATOM 4125 C C . LEU B 1 207 ? 6.039 -11.781 -24.547 1 98.06 207 LEU B C 1
ATOM 4127 O O . LEU B 1 207 ? 4.98 -12.406 -24.469 1 98.06 207 LEU B O 1
ATOM 4131 N N . SER B 1 208 ? 6.703 -11.289 -23.547 1 98.5 208 SER B N 1
ATOM 4132 C CA . SER B 1 208 ? 6.172 -11.422 -22.203 1 98.5 208 SER B CA 1
ATOM 4133 C C . SER B 1 208 ? 4.855 -10.672 -22.047 1 98.5 208 SER B C 1
ATOM 4135 O O . SER B 1 208 ? 3.916 -11.172 -21.422 1 98.5 208 SER B O 1
ATOM 4137 N N . LEU B 1 209 ? 4.797 -9.453 -22.562 1 98.56 209 LEU B N 1
ATOM 4138 C CA . LEU B 1 209 ? 3.572 -8.656 -22.5 1 98.56 209 LEU B CA 1
ATOM 4139 C C . LEU B 1 209 ? 2.445 -9.336 -23.281 1 98.56 209 LEU B C 1
ATOM 4141 O O . LEU B 1 209 ? 1.311 -9.398 -22.797 1 98.56 209 LEU B O 1
ATOM 4145 N N . GLY B 1 210 ? 2.77 -9.781 -24.5 1 98.56 210 GLY B N 1
ATOM 4146 C CA . GLY B 1 210 ? 1.781 -10.484 -25.297 1 98.56 210 GLY B CA 1
ATOM 4147 C C . GLY B 1 210 ? 1.267 -11.75 -24.625 1 98.56 210 GLY B C 1
ATOM 4148 O O . GLY B 1 210 ? 0.062 -12.008 -24.625 1 98.56 210 GLY B O 1
ATOM 4149 N N . ALA B 1 211 ? 2.184 -12.562 -24.094 1 98.62 211 ALA B N 1
ATOM 4150 C CA . ALA B 1 211 ? 1.802 -13.766 -23.359 1 98.62 211 ALA B CA 1
ATOM 4151 C C . ALA B 1 211 ? 0.906 -13.43 -22.172 1 98.62 211 ALA B C 1
ATOM 4153 O O . ALA B 1 211 ? -0.081 -14.125 -21.906 1 98.62 211 ALA B O 1
ATOM 4154 N N . GLY B 1 212 ? 1.287 -12.359 -21.453 1 98.56 212 GLY B N 1
ATOM 4155 C CA . GLY B 1 212 ? 0.462 -11.914 -20.344 1 98.56 212 GLY B CA 1
ATOM 4156 C C . GLY B 1 212 ? -0.938 -11.508 -20.766 1 98.56 212 GLY B C 1
ATOM 4157 O O . GLY B 1 212 ? -1.918 -11.867 -20.109 1 98.56 212 GLY B O 1
ATOM 4158 N N . LEU B 1 213 ? -1.012 -10.742 -21.859 1 98.69 213 LEU B N 1
ATOM 4159 C CA . LEU B 1 213 ? -2.309 -10.344 -22.391 1 98.69 213 LEU B CA 1
ATOM 4160 C C . LEU B 1 213 ? -3.172 -11.562 -22.703 1 98.69 213 LEU B C 1
ATOM 4162 O O . LEU B 1 213 ? -4.355 -11.594 -22.359 1 98.69 213 LEU B O 1
ATOM 4166 N N . LEU B 1 214 ? -2.553 -12.523 -23.266 1 98.5 214 LEU B N 1
ATOM 4167 C CA . LEU B 1 214 ? -3.27 -13.734 -23.641 1 98.5 214 LEU B CA 1
ATOM 4168 C C . LEU B 1 214 ? -3.705 -14.523 -22.422 1 98.5 214 LEU B C 1
ATOM 4170 O O . LEU B 1 214 ? -4.844 -14.992 -22.344 1 98.5 214 LEU B O 1
ATOM 4174 N N . VAL B 1 215 ? -2.832 -14.695 -21.484 1 98.31 215 VAL B N 1
ATOM 4175 C CA . VAL B 1 215 ? -3.139 -15.422 -20.25 1 98.31 215 VAL B CA 1
ATOM 4176 C C . VAL B 1 215 ? -4.289 -14.742 -19.516 1 98.31 215 VAL B C 1
ATOM 4178 O O . VAL B 1 215 ? -5.242 -15.398 -19.094 1 98.31 215 VAL B O 1
ATOM 4181 N N . GLY B 1 216 ? -4.141 -13.398 -19.406 1 98.31 216 GLY B N 1
ATOM 4182 C CA . GLY B 1 216 ? -5.207 -12.656 -18.75 1 98.31 216 GLY B CA 1
ATOM 4183 C C . GLY B 1 216 ? -6.543 -12.797 -19.453 1 98.31 216 GLY B C 1
ATOM 4184 O O . GLY B 1 216 ? -7.578 -12.969 -18.797 1 98.31 216 GLY B O 1
ATOM 4185 N N . PHE B 1 217 ? -6.527 -12.727 -20.75 1 98 217 PHE B N 1
ATOM 4186 C CA . PHE B 1 217 ? -7.734 -12.828 -21.562 1 98 217 PHE B CA 1
ATOM 4187 C C . PHE B 1 217 ? -8.391 -14.195 -21.391 1 98 217 PHE B C 1
ATOM 4189 O O . PHE B 1 217 ? -9.586 -14.281 -21.109 1 98 217 PHE B O 1
ATOM 4196 N N . LEU B 1 218 ? -7.637 -15.25 -21.453 1 97 218 LEU B N 1
ATOM 4197 C CA . LEU B 1 218 ? -8.148 -16.609 -21.375 1 97 218 LEU B CA 1
ATOM 4198 C C . LEU B 1 218 ? -8.625 -16.938 -19.969 1 97 218 LEU B C 1
ATOM 4200 O O . LEU B 1 218 ? -9.664 -17.562 -19.781 1 97 218 LEU B O 1
ATOM 4204 N N . ALA B 1 219 ? -7.793 -16.484 -19.047 1 96.06 219 ALA B N 1
ATOM 4205 C CA . ALA B 1 219 ? -8.133 -16.781 -17.656 1 96.06 219 ALA B CA 1
ATOM 4206 C C . ALA B 1 219 ? -9.414 -16.078 -17.234 1 96.06 219 ALA B C 1
ATOM 4208 O O . ALA B 1 219 ? -10.203 -16.609 -16.453 1 96.06 219 ALA B O 1
ATOM 4209 N N . GLN B 1 220 ? -9.547 -14.836 -17.719 1 95.88 220 GLN B N 1
ATOM 4210 C CA . GLN B 1 220 ? -10.773 -14.109 -17.438 1 95.88 220 GLN B CA 1
ATOM 4211 C C . GLN B 1 220 ? -11.984 -14.828 -18.031 1 95.88 220 GLN B C 1
ATOM 4213 O O . GLN B 1 220 ? -13.008 -14.984 -17.359 1 95.88 220 GLN B O 1
ATOM 4218 N N . ARG B 1 221 ? -11.898 -15.359 -19.172 1 95.12 221 ARG B N 1
ATOM 4219 C CA . ARG B 1 221 ? -13.008 -16 -19.891 1 95.12 221 ARG B CA 1
ATOM 4220 C C . ARG B 1 221 ? -13.344 -17.344 -19.25 1 95.12 221 ARG B C 1
ATOM 4222 O O . ARG B 1 221 ? -14.508 -17.75 -19.25 1 95.12 221 ARG B O 1
ATOM 4229 N N . SER B 1 222 ? -12.375 -17.984 -18.734 1 94.69 222 SER B N 1
ATOM 4230 C CA . SER B 1 222 ? -12.586 -19.328 -18.219 1 94.69 222 SER B CA 1
ATOM 4231 C C . SER B 1 222 ? -12.82 -19.312 -16.703 1 94.69 222 SER B C 1
ATOM 4233 O O . SER B 1 222 ? -13.133 -20.344 -16.109 1 94.69 222 SER B O 1
ATOM 4235 N N . ARG B 1 223 ? -12.523 -18.188 -16.062 1 93.12 223 ARG B N 1
ATOM 4236 C CA . ARG B 1 223 ? -12.594 -18.047 -14.617 1 93.12 223 ARG B CA 1
ATOM 4237 C C . ARG B 1 223 ? -11.625 -19 -13.93 1 93.12 223 ARG B C 1
ATOM 4239 O O . ARG B 1 223 ? -11.984 -19.688 -12.961 1 93.12 223 ARG B O 1
ATOM 4246 N N . PHE B 1 224 ? -10.492 -19.062 -14.484 1 92.44 224 PHE B N 1
ATOM 4247 C CA . PHE B 1 224 ? -9.43 -19.922 -14 1 92.44 224 PHE B CA 1
ATOM 4248 C C . PHE B 1 224 ? -9.023 -19.547 -12.578 1 92.44 224 PHE B C 1
ATOM 4250 O O . PHE B 1 224 ? -8.719 -18.375 -12.305 1 92.44 224 PHE B O 1
ATOM 4257 N N . CYS B 1 225 ? -9.016 -20.438 -11.68 1 91.81 225 CYS B N 1
ATOM 4258 C CA . CYS B 1 225 ? -8.688 -20.188 -10.273 1 91.81 225 CYS B CA 1
ATOM 4259 C C . CYS B 1 225 ? -8.219 -21.469 -9.594 1 91.81 225 CYS B C 1
ATOM 4261 O O . CYS B 1 225 ? -9 -22.422 -9.43 1 91.81 225 CYS B O 1
ATOM 4263 N N . THR B 1 226 ? -7.043 -21.453 -9.133 1 93.56 226 THR B N 1
ATOM 4264 C CA . THR B 1 226 ? -6.496 -22.641 -8.477 1 93.56 226 THR B CA 1
ATOM 4265 C C . THR B 1 226 ? -7.086 -22.812 -7.082 1 93.56 226 THR B C 1
ATOM 4267 O O . THR B 1 226 ? -7.348 -23.922 -6.645 1 93.56 226 THR B O 1
ATOM 4270 N N . MET B 1 227 ? -7.199 -21.703 -6.359 1 94.12 227 MET B N 1
ATOM 4271 C CA . MET B 1 227 ? -7.824 -21.766 -5.043 1 94.12 227 MET B CA 1
ATOM 4272 C C . MET B 1 227 ? -9.234 -22.328 -5.141 1 94.12 227 MET B C 1
ATOM 4274 O O . MET B 1 227 ? -9.625 -23.172 -4.332 1 94.12 227 MET B O 1
ATOM 4278 N N . GLY B 1 228 ? -9.938 -21.922 -6.141 1 94.88 228 GLY B N 1
ATOM 4279 C CA . GLY B 1 228 ? -11.266 -22.469 -6.375 1 94.88 228 GLY B CA 1
ATOM 4280 C C . GLY B 1 228 ? -11.266 -23.938 -6.734 1 94.88 228 GLY B C 1
ATOM 4281 O O . GLY B 1 228 ? -12.156 -24.688 -6.328 1 94.88 228 GLY B O 1
ATOM 4282 N N . ALA B 1 229 ? -10.32 -24.312 -7.508 1 95.69 229 ALA B N 1
ATOM 4283 C CA . ALA B 1 229 ? -10.195 -25.719 -7.898 1 95.69 229 ALA B CA 1
ATOM 4284 C C . ALA B 1 229 ? -10.062 -26.625 -6.676 1 95.69 229 ALA B C 1
ATOM 4286 O O . ALA B 1 229 ? -10.773 -27.625 -6.551 1 95.69 229 ALA B O 1
ATOM 4287 N N . VAL B 1 230 ? -9.172 -26.25 -5.777 1 96.56 230 VAL B N 1
ATOM 4288 C CA . VAL B 1 230 ? -8.914 -27.047 -4.582 1 96.56 230 VAL B CA 1
ATOM 4289 C C . VAL B 1 230 ? -10.141 -27.016 -3.666 1 96.56 230 VAL B C 1
ATOM 4291 O O . VAL B 1 230 ? -10.578 -28.047 -3.156 1 96.56 230 VAL B O 1
ATOM 4294 N N . ARG B 1 231 ? -10.656 -25.844 -3.469 1 95.88 231 ARG B N 1
ATOM 4295 C CA . ARG B 1 231 ? -11.836 -25.656 -2.629 1 95.88 231 ARG B CA 1
ATOM 4296 C C . ARG B 1 231 ? -12.992 -26.531 -3.113 1 95.88 231 ARG B C 1
ATOM 4298 O O . ARG B 1 231 ? -13.625 -27.219 -2.318 1 95.88 231 ARG B O 1
ATOM 4305 N N . ASP B 1 232 ? -13.297 -26.469 -4.449 1 96.19 232 ASP B N 1
ATOM 4306 C CA . ASP B 1 232 ? -14.438 -27.172 -5.023 1 96.19 232 ASP B CA 1
ATOM 4307 C C . ASP B 1 232 ? -14.273 -28.688 -4.871 1 96.19 232 ASP B C 1
ATOM 4309 O O . ASP B 1 232 ? -15.258 -29.391 -4.645 1 96.19 232 ASP B O 1
ATOM 4313 N N . VAL B 1 233 ? -13.102 -29.172 -5.02 1 96.25 233 VAL B N 1
ATOM 4314 C CA . VAL B 1 233 ? -12.852 -30.609 -4.852 1 96.25 233 VAL B CA 1
ATOM 4315 C C . VAL B 1 233 ? -13.047 -31 -3.391 1 96.25 233 VAL B C 1
ATOM 4317 O O . VAL B 1 233 ? -13.703 -32 -3.092 1 96.25 233 VAL B O 1
ATOM 4320 N N . LEU B 1 234 ? -12.531 -30.203 -2.453 1 95.19 234 LEU B N 1
ATOM 4321 C CA . LEU B 1 234 ? -12.57 -30.531 -1.03 1 95.19 234 LEU B CA 1
ATOM 4322 C C . LEU B 1 234 ? -14 -30.469 -0.504 1 95.19 234 LEU B C 1
ATOM 4324 O O . LEU B 1 234 ? -14.406 -31.312 0.3 1 95.19 234 LEU B O 1
ATOM 4328 N N . LEU B 1 235 ? -14.758 -29.5 -0.976 1 93.69 235 LEU B N 1
ATOM 4329 C CA . LEU B 1 235 ? -16.078 -29.266 -0.403 1 93.69 235 LEU B CA 1
ATOM 4330 C C . LEU B 1 235 ? -17.141 -30.047 -1.155 1 93.69 235 LEU B C 1
ATOM 4332 O O . LEU B 1 235 ? -18.094 -30.547 -0.549 1 93.69 235 LEU B O 1
ATOM 4336 N N . PHE B 1 236 ? -17 -30.156 -2.543 1 94.75 236 PHE B N 1
ATOM 4337 C CA . PHE B 1 236 ? -18.125 -30.641 -3.34 1 94.75 236 PHE B CA 1
ATOM 4338 C C . PHE B 1 236 ? -17.688 -31.797 -4.238 1 94.75 236 PHE B C 1
ATOM 4340 O O . PHE B 1 236 ? -18.516 -32.375 -4.949 1 94.75 236 PHE B O 1
ATOM 4347 N N . ASN B 1 237 ? -16.484 -32.125 -4.258 1 95.5 237 ASN B N 1
ATOM 4348 C CA . ASN B 1 237 ? -15.938 -33.156 -5.148 1 95.5 237 ASN B CA 1
ATOM 4349 C C . ASN B 1 237 ? -16.188 -32.781 -6.613 1 95.5 237 ASN B C 1
ATOM 4351 O O . ASN B 1 237 ? -16.516 -33.656 -7.414 1 95.5 237 ASN B O 1
ATOM 4355 N N . GLN B 1 238 ? -16.188 -31.547 -6.844 1 94.81 238 GLN B N 1
ATOM 4356 C CA . GLN B 1 238 ? -16.328 -31.062 -8.211 1 94.81 238 GLN B CA 1
ATOM 4357 C C . GLN B 1 238 ? -14.961 -30.797 -8.836 1 94.81 238 GLN B C 1
ATOM 4359 O O . GLN B 1 238 ? -14.18 -30 -8.32 1 94.81 238 GLN B O 1
ATOM 4364 N N . TRP B 1 239 ? -14.688 -31.328 -9.961 1 94.69 239 TRP B N 1
ATOM 4365 C CA . TRP B 1 239 ? -13.344 -31.344 -10.531 1 94.69 239 TRP B CA 1
ATOM 4366 C C . TRP B 1 239 ? -13.242 -30.391 -11.711 1 94.69 239 TRP B C 1
ATOM 4368 O O . TRP B 1 239 ? -12.188 -30.281 -12.344 1 94.69 239 TRP B O 1
ATOM 4378 N N . HIS B 1 240 ? -14.219 -29.641 -12.047 1 91.75 240 HIS B N 1
ATOM 4379 C CA . HIS B 1 240 ? -14.25 -28.766 -13.211 1 91.75 240 HIS B CA 1
ATOM 4380 C C . HIS B 1 240 ? -13.016 -27.859 -13.258 1 91.75 240 HIS B C 1
ATOM 4382 O O . HIS B 1 240 ? -12.234 -27.922 -14.211 1 91.75 240 HIS B O 1
ATOM 4388 N N . LEU B 1 241 ? -12.812 -27.078 -12.242 1 92.56 241 LEU B N 1
ATOM 4389 C CA . LEU B 1 241 ? -11.68 -26.156 -12.203 1 92.56 241 LEU B CA 1
ATOM 4390 C C . LEU B 1 241 ? -10.375 -26.922 -12.031 1 92.56 241 LEU B C 1
ATOM 4392 O O . LEU B 1 241 ? -9.336 -26.516 -12.555 1 92.56 241 LEU B O 1
ATOM 4396 N N . ALA B 1 242 ? -10.414 -28.016 -11.344 1 95.75 242 ALA B N 1
ATOM 4397 C CA . ALA B 1 242 ? -9.227 -28.828 -11.07 1 95.75 242 ALA B CA 1
ATOM 4398 C C . ALA B 1 242 ? -8.664 -29.422 -12.359 1 95.75 242 ALA B C 1
ATOM 4400 O O . ALA B 1 242 ? -7.449 -29.594 -12.5 1 95.75 242 ALA B O 1
ATOM 4401 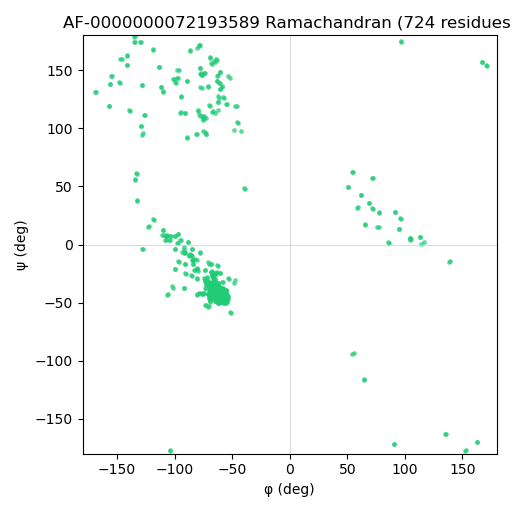N N . LEU B 1 243 ? -9.523 -29.688 -13.273 1 96 243 LEU B N 1
ATOM 4402 C CA . LEU B 1 243 ? -9.078 -30.25 -14.547 1 96 243 LEU B CA 1
ATOM 4403 C C . LEU B 1 243 ? -8.227 -29.234 -15.312 1 96 243 LEU B C 1
ATOM 4405 O O . LEU B 1 243 ? -7.301 -29.625 -16.031 1 96 243 LEU B O 1
ATOM 4409 N N . GLY B 1 244 ? -8.617 -27.969 -15.219 1 95.06 244 GLY B N 1
ATOM 4410 C CA . GLY B 1 244 ? -7.766 -26.938 -15.805 1 95.06 244 GLY B CA 1
ATOM 4411 C C . GLY B 1 244 ? -6.379 -26.891 -15.195 1 95.06 244 GLY B C 1
ATOM 4412 O O . GLY B 1 244 ? -5.383 -26.766 -15.906 1 95.06 244 GLY B O 1
ATOM 4413 N N . PHE B 1 245 ? -6.418 -26.984 -13.898 1 94.56 245 PHE B N 1
ATOM 4414 C CA . PHE B 1 245 ? -5.176 -26.969 -13.141 1 94.56 245 PHE B CA 1
ATOM 4415 C C . PHE B 1 245 ? -4.312 -28.172 -13.5 1 94.56 245 PHE B C 1
ATOM 4417 O O . PHE B 1 245 ? -3.105 -28.031 -13.727 1 94.56 245 PHE B O 1
ATOM 4424 N N . LEU B 1 246 ? -4.848 -29.344 -13.609 1 97 246 LEU B N 1
ATOM 4425 C CA . LEU B 1 246 ? -4.16 -30.578 -13.977 1 97 246 LEU B CA 1
ATOM 4426 C C . LEU B 1 246 ? -3.697 -30.531 -15.43 1 97 246 LEU B C 1
ATOM 4428 O O . LEU B 1 246 ? -2.629 -31.047 -15.766 1 97 246 LEU B O 1
ATOM 4432 N N . ALA B 1 247 ? -4.555 -29.938 -16.266 1 97.81 247 ALA B N 1
ATOM 4433 C CA . ALA B 1 247 ? -4.172 -29.766 -17.672 1 97.81 247 ALA B CA 1
ATOM 4434 C C . ALA B 1 247 ? -2.938 -28.875 -17.797 1 97.81 247 ALA B C 1
ATOM 4436 O O . ALA B 1 247 ? -2.08 -29.125 -18.656 1 97.81 247 ALA B O 1
ATOM 4437 N N . MET B 1 248 ? -2.928 -27.844 -16.969 1 97.56 248 MET B N 1
ATOM 4438 C CA . MET B 1 248 ? -1.758 -26.969 -16.953 1 97.56 248 MET B CA 1
ATOM 4439 C C . MET B 1 248 ? -0.5 -27.766 -16.594 1 97.56 248 MET B C 1
ATOM 4441 O O . MET B 1 248 ? 0.538 -27.609 -17.25 1 97.56 248 MET B O 1
ATOM 4445 N N . LEU B 1 249 ? -0.574 -28.594 -15.586 1 97.81 249 LEU B N 1
ATOM 4446 C CA . LEU B 1 249 ? 0.541 -29.438 -15.172 1 97.81 249 LEU B CA 1
ATOM 4447 C C . LEU B 1 249 ? 0.962 -30.391 -16.281 1 97.81 249 LEU B C 1
ATOM 4449 O O . LEU B 1 249 ? 2.152 -30.516 -16.578 1 97.81 249 LEU B O 1
ATOM 4453 N N . ALA B 1 250 ? 0.004 -31.031 -16.891 1 98.31 250 ALA B N 1
ATOM 4454 C CA . ALA B 1 250 ? 0.281 -32 -17.953 1 98.31 250 ALA B CA 1
ATOM 4455 C C . ALA B 1 250 ? 0.991 -31.328 -19.125 1 98.31 250 ALA B C 1
ATOM 4457 O O . ALA B 1 250 ? 1.985 -31.859 -19.625 1 98.31 250 ALA B O 1
ATOM 4458 N N . ALA B 1 251 ? 0.438 -30.203 -19.562 1 98.5 251 ALA B N 1
ATOM 4459 C CA . ALA B 1 251 ? 1.028 -29.5 -20.688 1 98.5 251 ALA B CA 1
ATOM 4460 C C . ALA B 1 251 ? 2.441 -29.031 -20.359 1 98.5 251 ALA B C 1
ATOM 4462 O O . ALA B 1 251 ? 3.344 -29.125 -21.203 1 98.5 251 ALA B O 1
ATOM 4463 N N . ALA B 1 252 ? 2.623 -28.484 -19.172 1 98.19 252 ALA B N 1
ATOM 4464 C CA . ALA B 1 252 ? 3.943 -28.016 -18.766 1 98.19 252 ALA B CA 1
ATOM 4465 C C . ALA B 1 252 ? 4.938 -29.172 -18.672 1 98.19 252 ALA B C 1
ATOM 4467 O O . ALA B 1 252 ? 6.102 -29.031 -19.047 1 98.19 252 ALA B O 1
ATOM 4468 N N . LEU B 1 253 ? 4.477 -30.312 -18.141 1 98.06 253 LEU B N 1
ATOM 4469 C CA . LEU B 1 253 ? 5.324 -31.484 -18.031 1 98.06 253 LEU B CA 1
ATOM 4470 C C . LEU B 1 253 ? 5.773 -31.969 -19.406 1 98.06 253 LEU B C 1
ATOM 4472 O O . LEU B 1 253 ? 6.961 -32.188 -19.625 1 98.06 253 LEU B O 1
ATOM 4476 N N . VAL B 1 254 ? 4.859 -32.125 -20.297 1 98.38 254 VAL B N 1
ATOM 4477 C CA . VAL B 1 254 ? 5.16 -32.594 -21.641 1 98.38 254 VAL B CA 1
ATOM 4478 C C . VAL B 1 254 ? 6.113 -31.609 -22.328 1 98.38 254 VAL B C 1
ATOM 4480 O O . VAL B 1 254 ? 7.078 -32.031 -22.984 1 98.38 254 VAL B O 1
ATOM 4483 N N . ALA B 1 255 ? 5.832 -30.344 -22.203 1 98.06 255 ALA B N 1
ATOM 4484 C CA . ALA B 1 255 ? 6.68 -29.312 -22.812 1 98.06 255 ALA B CA 1
ATOM 4485 C C . ALA B 1 255 ? 8.086 -29.359 -22.234 1 98.06 255 ALA B C 1
ATOM 4487 O O . ALA B 1 255 ? 9.07 -29.219 -22.969 1 98.06 255 ALA B O 1
ATOM 4488 N N . ASN B 1 256 ? 8.188 -29.516 -20.938 1 97.5 256 ASN B N 1
ATOM 4489 C CA . ASN B 1 256 ? 9.492 -29.609 -20.297 1 97.5 256 ASN B CA 1
ATOM 4490 C C . ASN B 1 256 ? 10.266 -30.844 -20.75 1 97.5 256 ASN B C 1
ATOM 4492 O O . ASN B 1 256 ? 11.477 -30.781 -20.953 1 97.5 256 ASN B O 1
ATOM 4496 N N . LEU B 1 257 ? 9.602 -31.953 -20.875 1 96.94 257 LEU B N 1
ATOM 4497 C CA . LEU B 1 257 ? 10.234 -33.188 -21.359 1 96.94 257 LEU B CA 1
ATOM 4498 C C . LEU B 1 257 ? 10.742 -33 -22.797 1 96.94 257 LEU B C 1
ATOM 4500 O O . LEU B 1 257 ? 11.828 -33.469 -23.125 1 96.94 257 LEU B O 1
ATOM 4504 N N . ALA B 1 258 ? 10.016 -32.281 -23.547 1 96.81 258 ALA B N 1
ATOM 4505 C CA . ALA B 1 258 ? 10.352 -32.062 -24.953 1 96.81 258 ALA B CA 1
ATOM 4506 C C . ALA B 1 258 ? 11.586 -31.172 -25.094 1 96.81 258 ALA B C 1
ATOM 4508 O O . ALA B 1 258 ? 12.398 -31.359 -25.984 1 96.81 258 ALA B O 1
ATOM 4509 N N . ILE B 1 259 ? 11.781 -30.266 -24.188 1 94.69 259 ILE B N 1
ATOM 4510 C CA . ILE B 1 259 ? 12.875 -29.312 -24.344 1 94.69 259 ILE B CA 1
ATOM 4511 C C . ILE B 1 259 ? 14.016 -29.688 -23.406 1 94.69 259 ILE B C 1
ATOM 4513 O O . ILE B 1 259 ? 14.992 -28.938 -23.266 1 94.69 259 ILE B O 1
ATOM 4517 N N . GLY B 1 260 ? 13.922 -30.797 -22.688 1 93.69 260 GLY B N 1
ATOM 4518 C CA . GLY B 1 260 ? 14.969 -31.25 -21.781 1 93.69 260 GLY B CA 1
ATOM 4519 C C . GLY B 1 260 ? 14.992 -30.484 -20.469 1 93.69 260 GLY B C 1
ATOM 4520 O O . GLY B 1 260 ? 16.047 -30.359 -19.844 1 93.69 260 GLY B O 1
ATOM 4521 N N . GLY B 1 261 ? 13.844 -29.969 -20.078 1 94.19 261 GLY B N 1
ATOM 4522 C CA . GLY B 1 261 ? 13.773 -29.156 -18.891 1 94.19 261 GLY B CA 1
ATOM 4523 C C . GLY B 1 261 ? 13.32 -29.906 -17.656 1 94.19 261 GLY B C 1
ATOM 4524 O O . GLY B 1 261 ? 13.125 -29.328 -16.594 1 94.19 261 GLY B O 1
ATOM 4525 N N . PHE B 1 262 ? 13.07 -31.188 -17.797 1 96 262 PHE B N 1
ATOM 4526 C CA . PHE B 1 262 ? 12.617 -32 -16.672 1 96 262 PHE B CA 1
ATOM 4527 C C . PHE B 1 262 ? 13.797 -32.625 -15.945 1 96 262 PHE B C 1
ATOM 4529 O O . PHE B 1 262 ? 14.523 -33.469 -16.5 1 96 262 PHE B O 1
ATOM 4536 N N . HIS B 1 263 ? 14.062 -32.25 -14.727 1 96.31 263 HIS B N 1
ATOM 4537 C CA . HIS B 1 263 ? 15.125 -32.781 -13.867 1 96.31 263 HIS B CA 1
ATOM 4538 C C . HIS B 1 263 ? 14.586 -33.219 -12.516 1 96.31 263 HIS B C 1
ATOM 4540 O O . HIS B 1 263 ? 14.547 -32.438 -11.57 1 96.31 263 HIS B O 1
ATOM 4546 N N . PRO B 1 264 ? 14.32 -34.5 -12.438 1 96.06 264 PRO B N 1
ATOM 4547 C CA . PRO B 1 264 ? 13.688 -34.969 -11.203 1 96.06 264 PRO B CA 1
ATOM 4548 C C . PRO B 1 264 ? 14.641 -34.938 -10.008 1 96.06 264 PRO B C 1
ATOM 4550 O O . PRO B 1 264 ? 15.828 -35.25 -10.156 1 96.06 264 PRO B O 1
ATOM 4553 N N . GLY B 1 265 ? 14.141 -34.438 -8.852 1 95.69 265 GLY B N 1
ATOM 4554 C CA . GLY B 1 265 ? 14.938 -34.469 -7.637 1 95.69 265 GLY B CA 1
ATOM 4555 C C . GLY B 1 265 ? 14.562 -33.344 -6.664 1 95.69 265 GLY B C 1
ATOM 4556 O O . GLY B 1 265 ? 13.594 -32.625 -6.883 1 95.69 265 GLY B O 1
ATOM 4557 N N . PHE B 1 266 ? 15.32 -33.312 -5.57 1 94.69 266 PHE B N 1
ATOM 4558 C CA . PHE B 1 266 ? 15.102 -32.312 -4.547 1 94.69 266 PHE B CA 1
ATOM 4559 C C . PHE B 1 266 ? 16.141 -31.188 -4.652 1 94.69 266 PHE B C 1
ATOM 4561 O O . PHE B 1 266 ? 15.812 -30.016 -4.473 1 94.69 266 PHE B O 1
ATOM 4568 N N . GLU B 1 267 ? 17.359 -31.578 -4.992 1 92 267 GLU B N 1
ATOM 4569 C CA . GLU B 1 267 ? 18.5 -30.656 -4.953 1 92 267 GLU B CA 1
ATOM 4570 C C . GLU B 1 267 ? 18.766 -30.062 -6.328 1 92 267 GLU B C 1
ATOM 4572 O O . GLU B 1 267 ? 18.469 -30.688 -7.352 1 92 267 GLU B O 1
ATOM 4577 N N . GLY B 1 268 ? 19.297 -28.844 -6.285 1 90.56 268 GLY B N 1
ATOM 4578 C CA . GLY B 1 268 ? 19.734 -28.219 -7.52 1 90.56 268 GLY B CA 1
ATOM 4579 C C . GLY B 1 268 ? 18.594 -27.688 -8.375 1 90.56 268 GLY B C 1
ATOM 4580 O O . GLY B 1 268 ? 18.75 -27.484 -9.578 1 90.56 268 GLY B O 1
ATOM 4581 N N . GLN B 1 269 ? 17.469 -27.562 -7.832 1 93.88 269 GLN B N 1
ATOM 4582 C CA . GLN B 1 269 ? 16.312 -27.047 -8.562 1 93.88 269 GLN B CA 1
ATOM 4583 C C . GLN B 1 269 ? 16.375 -25.531 -8.688 1 93.88 269 GLN B C 1
ATOM 4585 O O . GLN B 1 269 ? 16.844 -24.844 -7.777 1 93.88 269 GLN B O 1
ATOM 4590 N N . PRO B 1 270 ? 15.875 -25.031 -9.773 1 92.94 270 PRO B N 1
ATOM 4591 C CA . PRO B 1 270 ? 15.938 -23.594 -9.992 1 92.94 270 PRO B CA 1
ATOM 4592 C C . PRO B 1 270 ? 15.172 -22.797 -8.938 1 92.94 270 PRO B C 1
ATOM 4594 O O . PRO B 1 270 ? 13.961 -23 -8.773 1 92.94 270 PRO B O 1
ATOM 4597 N N . VAL B 1 271 ? 15.891 -21.875 -8.242 1 92.31 271 VAL B N 1
ATOM 4598 C CA . VAL B 1 271 ? 15.344 -20.906 -7.309 1 92.31 271 VAL B CA 1
ATOM 4599 C C . VAL B 1 271 ? 14.445 -21.609 -6.293 1 92.31 271 VAL B C 1
ATOM 4601 O O . VAL B 1 271 ? 13.289 -21.219 -6.113 1 92.31 271 VAL B O 1
ATOM 4604 N N . ALA B 1 272 ? 14.906 -22.672 -5.684 1 94.81 272 ALA B N 1
ATOM 4605 C CA . ALA B 1 272 ? 14.164 -23.453 -4.703 1 94.81 272 ALA B CA 1
ATOM 4606 C C . ALA B 1 272 ? 15.07 -23.922 -3.57 1 94.81 272 ALA B C 1
ATOM 4608 O O . ALA B 1 272 ? 16.281 -24 -3.736 1 94.81 272 ALA B O 1
ATOM 4609 N N . HIS B 1 273 ? 14.461 -24.156 -2.449 1 95.75 273 HIS B N 1
ATOM 4610 C CA . HIS B 1 273 ? 15.188 -24.734 -1.327 1 95.75 273 HIS B CA 1
ATOM 4611 C C . HIS B 1 273 ? 14.602 -26.078 -0.928 1 95.75 273 HIS B C 1
ATOM 4613 O O . HIS B 1 273 ? 13.484 -26.422 -1.325 1 95.75 273 HIS B O 1
ATOM 4619 N N . THR B 1 274 ? 15.273 -26.828 -0.112 1 96.94 274 THR B N 1
ATOM 4620 C CA . THR B 1 274 ? 14.914 -28.234 0.118 1 96.94 274 THR B CA 1
ATOM 4621 C C . THR B 1 274 ? 14.273 -28.406 1.493 1 96.94 274 THR B C 1
ATOM 4623 O O . THR B 1 274 ? 14.055 -29.531 1.944 1 96.94 274 THR B O 1
ATOM 4626 N N . ASP B 1 275 ? 13.992 -27.328 2.199 1 97.56 275 ASP B N 1
ATOM 4627 C CA . ASP B 1 275 ? 13.367 -27.422 3.516 1 97.56 275 ASP B CA 1
ATOM 4628 C C . ASP B 1 275 ? 11.891 -27.797 3.396 1 97.56 275 ASP B C 1
ATOM 4630 O O . ASP B 1 275 ? 11.031 -26.906 3.301 1 97.56 275 ASP B O 1
ATOM 4634 N N . GLY B 1 276 ? 11.562 -29.047 3.537 1 97.81 276 GLY B N 1
ATOM 4635 C CA . GLY B 1 276 ? 10.219 -29.562 3.336 1 97.81 276 GLY B CA 1
ATOM 4636 C C . GLY B 1 276 ? 9.203 -28.953 4.281 1 97.81 276 GLY B C 1
ATOM 4637 O O . GLY B 1 276 ? 8.078 -28.641 3.877 1 97.81 276 GLY B O 1
ATOM 4638 N N . LEU B 1 277 ? 9.555 -28.781 5.508 1 98.19 277 LEU B N 1
ATOM 4639 C CA . LEU B 1 277 ? 8.656 -28.234 6.516 1 98.19 277 LEU B CA 1
ATOM 4640 C C . LEU B 1 277 ? 8.203 -26.828 6.141 1 98.19 277 LEU B C 1
ATOM 4642 O O . LEU B 1 277 ? 7.012 -26.516 6.199 1 98.19 277 LEU B O 1
ATOM 4646 N N . TRP B 1 278 ? 9.117 -26.016 5.699 1 98.12 278 TRP B N 1
ATOM 4647 C CA . TRP B 1 278 ? 8.797 -24.609 5.445 1 98.12 278 TRP B CA 1
ATOM 4648 C C . TRP B 1 278 ? 8.211 -24.438 4.047 1 98.12 278 TRP B C 1
ATOM 4650 O O . TRP B 1 278 ? 7.453 -23.484 3.803 1 98.12 278 TRP B O 1
ATOM 4660 N N . ASN B 1 279 ? 8.562 -25.344 3.123 1 98.5 279 ASN B N 1
ATOM 4661 C CA . ASN B 1 279 ? 7.789 -25.406 1.885 1 98.5 279 ASN B CA 1
ATOM 4662 C C . ASN B 1 279 ? 6.309 -25.672 2.158 1 98.5 279 ASN B C 1
ATOM 4664 O O . ASN B 1 279 ? 5.441 -25.016 1.568 1 98.5 279 ASN B O 1
ATOM 4668 N N . PHE B 1 280 ? 6.09 -26.5 3.096 1 98.69 280 PHE B N 1
ATOM 4669 C CA . PHE B 1 280 ? 4.738 -26.875 3.479 1 98.69 280 PHE B CA 1
ATOM 4670 C C . PHE B 1 280 ? 4.051 -25.75 4.238 1 98.69 280 PHE B C 1
ATOM 4672 O O . PHE B 1 280 ? 2.982 -25.281 3.836 1 98.69 280 PHE B O 1
ATOM 4679 N N . LEU B 1 281 ? 4.688 -25.234 5.281 1 98.81 281 LEU B N 1
ATOM 4680 C CA . LEU B 1 281 ? 4.062 -24.25 6.168 1 98.81 281 LEU B CA 1
ATOM 4681 C C . LEU B 1 281 ? 3.875 -22.922 5.457 1 98.81 281 LEU B C 1
ATOM 4683 O O . LEU B 1 281 ? 2.904 -22.203 5.719 1 98.81 281 LEU B O 1
ATOM 4687 N N . GLY B 1 282 ? 4.859 -22.562 4.621 1 98.75 282 GLY B N 1
ATOM 4688 C CA . GLY B 1 282 ? 4.684 -21.359 3.822 1 98.75 282 GLY B CA 1
ATOM 4689 C C . GLY B 1 282 ? 3.426 -21.375 2.977 1 98.75 282 GLY B C 1
ATOM 4690 O O . GLY B 1 282 ? 2.66 -20.406 2.967 1 98.75 282 GLY B O 1
ATOM 4691 N N . MET B 1 283 ? 3.174 -22.5 2.398 1 98.81 283 MET B N 1
ATOM 4692 C CA . MET B 1 283 ? 2.037 -22.609 1.485 1 98.81 283 MET B CA 1
ATOM 4693 C C . MET B 1 283 ? 0.742 -22.844 2.254 1 98.81 283 MET B C 1
ATOM 4695 O O . MET B 1 283 ? -0.343 -22.531 1.763 1 98.81 283 MET B O 1
ATOM 4699 N N . VAL B 1 284 ? 0.817 -23.359 3.48 1 98.88 284 VAL B N 1
ATOM 4700 C CA . VAL B 1 284 ? -0.363 -23.391 4.34 1 98.88 284 VAL B CA 1
ATOM 4701 C C . VAL B 1 284 ? -0.837 -21.969 4.605 1 98.88 284 VAL B C 1
ATOM 4703 O O . VAL B 1 284 ? -2.025 -21.656 4.477 1 98.88 284 VAL B O 1
ATOM 4706 N N . THR B 1 285 ? 0.102 -21.141 4.953 1 98.88 285 THR B N 1
ATOM 4707 C CA . THR B 1 285 ? -0.202 -19.75 5.258 1 98.88 285 THR B CA 1
ATOM 4708 C C . THR B 1 285 ? -0.739 -19.031 4.027 1 98.88 285 THR B C 1
ATOM 4710 O O . THR B 1 285 ? -1.778 -18.375 4.09 1 98.88 285 THR B O 1
ATOM 4713 N N . ALA B 1 286 ? -0.05 -19.188 2.924 1 98.81 286 ALA B N 1
ATOM 4714 C CA . ALA B 1 286 ? -0.486 -18.547 1.685 1 98.81 286 ALA B CA 1
ATOM 4715 C C . ALA B 1 286 ? -1.856 -19.062 1.254 1 98.81 286 ALA B C 1
ATOM 4717 O O . ALA B 1 286 ? -2.732 -18.281 0.882 1 98.81 286 ALA B O 1
ATOM 4718 N N . GLY B 1 287 ? -2.035 -20.375 1.319 1 98.81 287 GLY B N 1
ATOM 4719 C CA . GLY B 1 287 ? -3.297 -20.984 0.929 1 98.81 287 GLY B CA 1
ATOM 4720 C C . GLY B 1 287 ? -4.477 -20.5 1.748 1 98.81 287 GLY B C 1
ATOM 4721 O O . GLY B 1 287 ? -5.547 -20.234 1.204 1 98.81 287 GLY B O 1
ATOM 4722 N N . LEU B 1 288 ? -4.254 -20.406 3.045 1 98.81 288 LEU B N 1
ATOM 4723 C CA . LEU B 1 288 ? -5.312 -19.891 3.904 1 98.81 288 LEU B CA 1
ATOM 4724 C C . LEU B 1 288 ? -5.637 -18.438 3.547 1 98.81 288 LEU B C 1
ATOM 4726 O O . LEU B 1 288 ? -6.809 -18.062 3.5 1 98.81 288 LEU B O 1
ATOM 4730 N N . ALA B 1 289 ? -4.641 -17.656 3.314 1 98.75 289 ALA B N 1
ATOM 4731 C CA . ALA B 1 289 ? -4.848 -16.266 2.922 1 98.75 289 ALA B CA 1
ATOM 4732 C C . ALA B 1 289 ? -5.621 -16.172 1.611 1 98.75 289 ALA B C 1
ATOM 4734 O O . ALA B 1 289 ? -6.516 -15.336 1.468 1 98.75 289 ALA B O 1
ATOM 4735 N N . PHE B 1 290 ? -5.238 -17.062 0.634 1 98.5 290 PHE B N 1
ATOM 4736 C CA . PHE B 1 290 ? -5.965 -17.109 -0.63 1 98.5 290 PHE B CA 1
ATOM 4737 C C . PHE B 1 290 ? -7.438 -17.406 -0.4 1 98.5 290 PHE B C 1
ATOM 4739 O O . PHE B 1 290 ? -8.312 -16.75 -0.966 1 98.5 290 PHE B O 1
ATOM 4746 N N . ALA B 1 291 ? -7.688 -18.375 0.416 1 98.31 291 ALA B N 1
ATOM 4747 C CA . ALA B 1 291 ? -9.055 -18.828 0.675 1 98.31 291 ALA B CA 1
ATOM 4748 C C . ALA B 1 291 ? -9.875 -17.719 1.325 1 98.31 291 ALA B C 1
ATOM 4750 O O . ALA B 1 291 ? -11 -17.438 0.903 1 98.31 291 ALA B O 1
ATOM 4751 N N . LEU B 1 292 ? -9.266 -17.109 2.297 1 98 292 LEU B N 1
ATOM 4752 C CA . LEU B 1 292 ? -9.992 -16.062 3.01 1 98 292 LEU B CA 1
ATOM 4753 C C . LEU B 1 292 ? -10.242 -14.859 2.104 1 98 292 LEU B C 1
ATOM 4755 O O . LEU B 1 292 ? -11.25 -14.172 2.246 1 98 292 LEU B O 1
ATOM 4759 N N . ALA B 1 293 ? -9.305 -14.633 1.206 1 97.19 293 ALA B N 1
ATOM 4760 C CA . ALA B 1 293 ? -9.445 -13.5 0.293 1 97.19 293 ALA B CA 1
ATOM 4761 C C . ALA B 1 293 ? -10.375 -13.836 -0.864 1 97.19 293 ALA B C 1
ATOM 4763 O O . ALA B 1 293 ? -10.867 -12.945 -1.558 1 97.19 293 ALA B O 1
ATOM 4764 N N . GLY B 1 294 ? -10.57 -15.109 -1.159 1 95.31 294 GLY B N 1
ATOM 4765 C CA . GLY B 1 294 ? -11.516 -15.531 -2.186 1 95.31 294 GLY B CA 1
ATOM 4766 C C . GLY B 1 294 ? -10.859 -15.766 -3.533 1 95.31 294 GLY B C 1
ATOM 4767 O O . GLY B 1 294 ? -11.523 -15.703 -4.57 1 95.31 294 GLY B O 1
ATOM 4768 N N . GLY B 1 295 ? -9.516 -16.031 -3.52 1 96.38 295 GLY B N 1
ATOM 4769 C CA . GLY B 1 295 ? -8.836 -16.297 -4.777 1 96.38 295 GLY B CA 1
ATOM 4770 C C . GLY B 1 295 ? -7.324 -16.344 -4.637 1 96.38 295 GLY B C 1
ATOM 4771 O O . GLY B 1 295 ? -6.754 -15.711 -3.752 1 96.38 295 GLY B O 1
ATOM 4772 N N . CYS B 1 296 ? -6.746 -17.047 -5.512 1 95.81 296 CYS B N 1
ATOM 4773 C CA . CYS B 1 296 ? -5.289 -17.047 -5.562 1 95.81 296 CYS B CA 1
ATOM 4774 C C . CYS B 1 296 ? -4.77 -15.789 -6.254 1 95.81 296 CYS B C 1
ATOM 4776 O O . CYS B 1 296 ? -5.551 -15.008 -6.805 1 95.81 296 CYS B O 1
ATOM 4778 N N . PRO B 1 297 ? -3.443 -15.516 -6.25 1 97.06 297 PRO B N 1
ATOM 4779 C CA . PRO B 1 297 ? -2.926 -14.258 -6.789 1 97.06 297 PRO B CA 1
ATOM 4780 C C . PRO B 1 297 ? -3.273 -14.055 -8.266 1 97.06 297 PRO B C 1
ATOM 4782 O O . PRO B 1 297 ? -3.57 -12.93 -8.68 1 97.06 297 PRO B O 1
ATOM 4785 N N . GLY B 1 298 ? -3.26 -15.062 -9.039 1 97.38 298 GLY B N 1
ATOM 4786 C CA . GLY B 1 298 ? -3.66 -14.938 -10.438 1 97.38 298 GLY B CA 1
ATOM 4787 C C . GLY B 1 298 ? -5.105 -14.5 -10.602 1 97.38 298 GLY B C 1
ATOM 4788 O O . GLY B 1 298 ? -5.391 -13.57 -11.359 1 97.38 298 GLY B O 1
ATOM 4789 N N . ARG B 1 299 ? -5.938 -15.195 -9.906 1 97.31 299 ARG B N 1
ATOM 4790 C CA . ARG B 1 299 ? -7.355 -14.844 -9.953 1 97.31 299 ARG B CA 1
ATOM 4791 C C . ARG B 1 299 ? -7.582 -13.406 -9.516 1 97.31 299 ARG B C 1
ATOM 4793 O O . ARG B 1 299 ? -8.406 -12.695 -10.094 1 97.31 299 ARG B O 1
ATOM 4800 N N . GLN B 1 300 ? -6.887 -13.039 -8.484 1 98.12 300 GLN B N 1
ATOM 4801 C CA . GLN B 1 300 ? -7.031 -11.672 -7.984 1 98.12 300 GLN B CA 1
ATOM 4802 C C . GLN B 1 300 ? -6.637 -10.656 -9.055 1 98.12 300 GLN B C 1
ATOM 4804 O O . GLN B 1 300 ? -7.258 -9.594 -9.164 1 98.12 300 GLN B O 1
ATOM 4809 N N . LEU B 1 301 ? -5.645 -10.969 -9.82 1 98.25 301 LEU B N 1
ATOM 4810 C CA . LEU B 1 301 ? -5.238 -10.078 -10.906 1 98.25 301 LEU B CA 1
ATOM 4811 C C . LEU B 1 301 ? -6.348 -9.953 -11.945 1 98.25 301 LEU B C 1
ATOM 4813 O O . LEU B 1 301 ? -6.656 -8.844 -12.398 1 98.25 301 LEU B O 1
ATOM 4817 N N . PHE B 1 302 ? -6.957 -11.078 -12.297 1 97.94 302 PHE B N 1
ATOM 4818 C CA . PHE B 1 302 ? -7.973 -11.078 -13.344 1 97.94 302 PHE B CA 1
ATOM 4819 C C . PHE B 1 302 ? -9.227 -10.352 -12.875 1 97.94 302 PHE B C 1
ATOM 4821 O O . PHE B 1 302 ? -9.844 -9.602 -13.641 1 97.94 302 PHE B O 1
ATOM 4828 N N . MET B 1 303 ? -9.562 -10.617 -11.617 1 97.69 303 MET B N 1
ATOM 4829 C CA . MET B 1 303 ? -10.719 -9.93 -11.062 1 97.69 303 MET B CA 1
ATOM 4830 C C . MET B 1 303 ? -10.492 -8.422 -11.016 1 97.69 303 MET B C 1
ATOM 4832 O O . MET B 1 303 ? -11.414 -7.645 -11.273 1 97.69 303 MET B O 1
ATOM 4836 N N . ALA B 1 304 ? -9.297 -8.047 -10.688 1 97.69 304 ALA B N 1
ATOM 4837 C CA . ALA B 1 304 ? -8.969 -6.621 -10.688 1 97.69 304 ALA B CA 1
ATOM 4838 C C . ALA B 1 304 ? -9.102 -6.023 -12.086 1 97.69 304 ALA B C 1
ATOM 4840 O O . ALA B 1 304 ? -9.555 -4.887 -12.242 1 97.69 304 ALA B O 1
ATOM 4841 N N . GLY B 1 305 ? -8.711 -6.758 -13.039 1 97.5 305 GLY B N 1
ATOM 4842 C CA . GLY B 1 305 ? -8.852 -6.316 -14.422 1 97.5 305 GLY B CA 1
ATOM 4843 C C . GLY B 1 305 ? -10.297 -6.145 -14.844 1 97.5 305 GLY B C 1
ATOM 4844 O O . GLY B 1 305 ? -10.602 -5.312 -15.703 1 97.5 305 GLY B O 1
ATOM 4845 N N . GLU B 1 306 ? -11.219 -6.848 -14.18 1 96.5 306 GLU B N 1
ATOM 4846 C CA . GLU B 1 306 ? -12.648 -6.797 -14.484 1 96.5 306 GLU B CA 1
ATOM 4847 C C . GLU B 1 306 ? -13.312 -5.621 -13.773 1 96.5 306 GLU B C 1
ATOM 4849 O O . GLU B 1 306 ? -14.5 -5.355 -13.984 1 96.5 306 GLU B O 1
ATOM 4854 N N . GLY B 1 307 ? -12.539 -5.062 -12.914 1 96.38 307 GLY B N 1
ATOM 4855 C CA . GLY B 1 307 ? -13.109 -3.914 -12.227 1 96.38 307 GLY B CA 1
ATOM 4856 C C . GLY B 1 307 ? -13.328 -4.156 -10.75 1 96.38 307 GLY B C 1
ATOM 4857 O O . GLY B 1 307 ? -13.898 -3.311 -10.055 1 96.38 307 GLY B O 1
ATOM 4858 N N . ASP B 1 308 ? -12.883 -5.273 -10.258 1 96.88 308 ASP B N 1
ATOM 4859 C CA . ASP B 1 308 ? -13.055 -5.609 -8.844 1 96.88 308 ASP B CA 1
ATOM 4860 C C . ASP B 1 308 ? -12.039 -4.867 -7.977 1 96.88 308 ASP B C 1
ATOM 4862 O O . ASP B 1 308 ? -10.867 -5.242 -7.926 1 96.88 308 ASP B O 1
ATOM 4866 N N . ASN B 1 309 ? -12.531 -3.951 -7.211 1 96.25 309 ASN B N 1
ATOM 4867 C CA . ASN B 1 309 ? -11.672 -3.115 -6.387 1 96.25 309 ASN B CA 1
ATOM 4868 C C . ASN B 1 309 ? -11.109 -3.889 -5.199 1 96.25 309 ASN B C 1
ATOM 4870 O O . ASN B 1 309 ? -10.016 -3.586 -4.715 1 96.25 309 ASN B O 1
ATOM 4874 N N . ASP B 1 310 ? -11.852 -4.832 -4.715 1 96.06 310 ASP B N 1
ATOM 4875 C CA . ASP B 1 310 ? -11.367 -5.668 -3.619 1 96.06 310 ASP B CA 1
ATOM 4876 C C . ASP B 1 310 ? -10.141 -6.473 -4.043 1 96.06 310 ASP B C 1
ATOM 4878 O O . ASP B 1 310 ? -9.164 -6.555 -3.299 1 96.06 310 ASP B O 1
ATOM 4882 N N . ALA B 1 311 ? -10.227 -6.953 -5.23 1 97.81 311 ALA B N 1
ATOM 4883 C CA . ALA B 1 311 ? -9.094 -7.699 -5.777 1 97.81 311 ALA B CA 1
ATOM 4884 C C . ALA B 1 311 ? -7.891 -6.785 -5.996 1 97.81 311 ALA B C 1
ATOM 4886 O O . ALA B 1 311 ? -6.746 -7.191 -5.77 1 97.81 311 ALA B O 1
ATOM 4887 N N . ALA B 1 312 ? -8.172 -5.586 -6.402 1 98 312 ALA B N 1
ATOM 4888 C CA . ALA B 1 312 ? -7.094 -4.621 -6.625 1 98 312 ALA B CA 1
ATOM 4889 C C . ALA B 1 312 ? -6.344 -4.332 -5.328 1 98 312 ALA B C 1
ATOM 4891 O O . ALA B 1 312 ? -5.109 -4.277 -5.316 1 98 312 ALA B O 1
ATOM 4892 N N . VAL B 1 313 ? -7.059 -4.168 -4.254 1 97.44 313 VAL B N 1
ATOM 4893 C CA . VAL B 1 313 ? -6.453 -3.875 -2.959 1 97.44 313 VAL B CA 1
ATOM 4894 C C . VAL B 1 313 ? -5.621 -5.066 -2.494 1 97.44 313 VAL B C 1
ATOM 4896 O O . VAL B 1 313 ? -4.539 -4.895 -1.931 1 97.44 313 VAL B O 1
ATOM 4899 N N . PHE B 1 314 ? -6.121 -6.262 -2.701 1 98.31 314 PHE B N 1
ATOM 4900 C CA . PHE B 1 314 ? -5.367 -7.469 -2.395 1 98.31 314 PHE B CA 1
ATOM 4901 C C . PHE B 1 314 ? -4.047 -7.492 -3.158 1 98.31 314 PHE B C 1
ATOM 4903 O O . PHE B 1 314 ? -3.002 -7.816 -2.592 1 98.31 314 PHE B O 1
ATOM 4910 N N . VAL B 1 315 ? -4.078 -7.137 -4.469 1 98.69 315 VAL B N 1
ATOM 4911 C CA . VAL B 1 315 ? -2.895 -7.172 -5.32 1 98.69 315 VAL B CA 1
ATOM 4912 C C . VAL B 1 315 ? -1.867 -6.16 -4.824 1 98.69 315 VAL B C 1
ATOM 4914 O O . VAL B 1 315 ? -0.667 -6.441 -4.801 1 98.69 315 VAL B O 1
ATOM 4917 N N . VAL B 1 316 ? -2.357 -5.012 -4.418 1 98.12 316 VAL B N 1
ATOM 4918 C CA . VAL B 1 316 ? -1.455 -4.02 -3.844 1 98.12 316 VAL B CA 1
ATOM 4919 C C . VAL B 1 316 ? -0.82 -4.578 -2.57 1 98.12 316 VAL B C 1
ATOM 4921 O O . VAL B 1 316 ? 0.379 -4.402 -2.34 1 98.12 316 VAL B O 1
ATOM 4924 N N . GLY B 1 317 ? -1.638 -5.238 -1.779 1 98.44 317 GLY B N 1
ATOM 4925 C CA . GLY B 1 317 ? -1.108 -5.914 -0.607 1 98.44 317 GLY B CA 1
ATOM 4926 C C . GLY B 1 317 ? -0.05 -6.949 -0.942 1 98.44 317 GLY B C 1
ATOM 4927 O O . GLY B 1 317 ? 0.95 -7.074 -0.232 1 98.44 317 GLY B O 1
ATOM 4928 N N . LEU B 1 318 ? -0.28 -7.625 -2.023 1 98.69 318 LEU B N 1
ATOM 4929 C CA . LEU B 1 318 ? 0.662 -8.633 -2.494 1 98.69 318 LEU B CA 1
ATOM 4930 C C . LEU B 1 318 ? 2.008 -8.008 -2.836 1 98.69 318 LEU B C 1
ATOM 4932 O O . LEU B 1 318 ? 3.059 -8.539 -2.465 1 98.69 318 LEU B O 1
ATOM 4936 N N . ILE B 1 319 ? 1.993 -6.879 -3.5 1 98.62 319 ILE B N 1
ATOM 4937 C CA . ILE B 1 319 ? 3.205 -6.184 -3.92 1 98.62 319 ILE B CA 1
ATOM 4938 C C . ILE B 1 319 ? 3.939 -5.645 -2.695 1 98.62 319 ILE B C 1
ATOM 4940 O O . ILE B 1 319 ? 5.145 -5.863 -2.539 1 98.62 319 ILE B O 1
ATOM 4944 N N . VAL B 1 320 ? 3.186 -5.016 -1.782 1 98.44 320 VAL B N 1
ATOM 4945 C CA . VAL B 1 320 ? 3.771 -4.461 -0.565 1 98.44 320 VAL B CA 1
ATOM 4946 C C . VAL B 1 320 ? 4.285 -5.594 0.322 1 98.44 320 VAL B C 1
ATOM 4948 O O . VAL B 1 320 ? 5.348 -5.473 0.937 1 98.44 320 VAL B O 1
ATOM 4951 N N . GLY B 1 321 ? 3.525 -6.66 0.367 1 98.62 321 GLY B N 1
ATOM 4952 C CA . GLY B 1 321 ? 3.934 -7.82 1.144 1 98.62 321 GLY B CA 1
ATOM 4953 C C . GLY B 1 321 ? 5.215 -8.461 0.637 1 98.62 321 GLY B C 1
ATOM 4954 O O . GLY B 1 321 ? 6.055 -8.883 1.429 1 98.62 321 GLY B O 1
ATOM 4955 N N . ALA B 1 322 ? 5.332 -8.516 -0.666 1 98.69 322 ALA B N 1
ATOM 4956 C CA . ALA B 1 322 ? 6.562 -9.047 -1.247 1 98.69 322 ALA B CA 1
ATOM 4957 C C . ALA B 1 322 ? 7.762 -8.172 -0.876 1 98.69 322 ALA B C 1
ATOM 4959 O O . ALA B 1 322 ? 8.836 -8.695 -0.562 1 98.69 322 ALA B O 1
ATOM 4960 N N . ALA B 1 323 ? 7.543 -6.871 -0.911 1 98.69 323 ALA B N 1
ATOM 4961 C CA . ALA B 1 323 ? 8.602 -5.949 -0.505 1 98.69 323 ALA B CA 1
ATOM 4962 C C . ALA B 1 323 ? 8.992 -6.168 0.953 1 98.69 323 ALA B C 1
ATOM 4964 O O . ALA B 1 323 ? 10.18 -6.25 1.277 1 98.69 323 ALA B O 1
ATOM 4965 N N . CYS B 1 324 ? 8.008 -6.332 1.804 1 98.12 324 CYS B N 1
ATOM 4966 C CA . CYS B 1 324 ? 8.258 -6.527 3.229 1 98.12 324 CYS B CA 1
ATOM 4967 C C . CYS B 1 324 ? 8.961 -7.852 3.482 1 98.12 324 CYS B C 1
ATOM 4969 O O . CYS B 1 324 ? 9.805 -7.953 4.379 1 98.12 324 CYS B O 1
ATOM 4971 N N . ALA B 1 325 ? 8.594 -8.852 2.693 1 98.56 325 ALA B N 1
ATOM 4972 C CA . ALA B 1 325 ? 9.219 -10.156 2.85 1 98.56 325 ALA B CA 1
ATOM 4973 C C . ALA B 1 325 ? 10.727 -10.062 2.662 1 98.56 325 ALA B C 1
ATOM 4975 O O . ALA B 1 325 ? 11.492 -10.664 3.424 1 98.56 325 ALA B O 1
ATOM 4976 N N . HIS B 1 326 ? 11.117 -9.312 1.71 1 98.38 326 HIS B N 1
ATOM 4977 C CA . HIS B 1 326 ? 12.547 -9.172 1.46 1 98.38 326 HIS B CA 1
ATOM 4978 C C . HIS B 1 326 ? 13.18 -8.211 2.459 1 98.38 326 HIS B C 1
ATOM 4980 O O . HIS B 1 326 ? 14.25 -8.492 3 1 98.38 326 HIS B O 1
ATOM 4986 N N . ASN B 1 327 ? 12.531 -7.113 2.754 1 97.94 327 ASN B N 1
ATOM 4987 C CA . ASN B 1 327 ? 13.102 -6.09 3.621 1 97.94 327 ASN B CA 1
ATOM 4988 C C . ASN B 1 327 ? 13.258 -6.59 5.055 1 97.94 327 ASN B C 1
ATOM 4990 O O . ASN B 1 327 ? 14.164 -6.16 5.773 1 97.94 327 ASN B O 1
ATOM 4994 N N . PHE B 1 328 ? 12.383 -7.527 5.457 1 97.81 328 PHE B N 1
ATOM 4995 C CA . PHE B 1 328 ? 12.414 -8.016 6.828 1 97.81 328 PHE B CA 1
ATOM 4996 C C . PHE B 1 328 ? 13.078 -9.391 6.898 1 97.81 328 PHE B C 1
ATOM 4998 O O . PHE B 1 328 ? 13.031 -10.055 7.941 1 97.81 328 PHE B O 1
ATOM 5005 N N . GLY B 1 329 ? 13.641 -9.859 5.777 1 97.56 329 GLY B N 1
ATOM 5006 C CA . GLY B 1 329 ? 14.352 -11.125 5.762 1 97.56 329 GLY B CA 1
ATOM 5007 C C . GLY B 1 329 ? 13.438 -12.328 5.941 1 97.56 329 GLY B C 1
ATOM 5008 O O . GLY B 1 329 ? 13.812 -13.305 6.59 1 97.56 329 GLY B O 1
ATOM 5009 N N . MET B 1 330 ? 12.289 -12.195 5.383 1 98.19 330 MET B N 1
ATOM 5010 C CA . MET B 1 330 ? 11.336 -13.289 5.555 1 98.19 330 MET B CA 1
ATOM 5011 C C . MET B 1 330 ? 11.305 -14.188 4.324 1 98.19 330 MET B C 1
ATOM 5013 O O . MET B 1 330 ? 10.828 -15.32 4.391 1 98.19 330 MET B O 1
ATOM 5017 N N . ALA B 1 331 ? 11.727 -13.711 3.184 1 98.12 331 ALA B N 1
ATOM 5018 C CA . ALA B 1 331 ? 11.734 -14.477 1.938 1 98.12 331 ALA B CA 1
ATOM 5019 C C . ALA B 1 331 ? 12.844 -15.523 1.948 1 98.12 331 ALA B C 1
ATOM 5021 O O . ALA B 1 331 ? 13.922 -15.289 2.492 1 98.12 331 ALA B O 1
ATOM 5022 N N . SER B 1 332 ? 12.648 -16.594 1.332 1 98.06 332 SER B N 1
ATOM 5023 C CA . SER B 1 332 ? 13.633 -17.672 1.233 1 98.06 332 SER B CA 1
ATOM 5024 C C . SER B 1 332 ? 14.578 -17.438 0.059 1 98.06 332 SER B C 1
ATOM 5026 O O . SER B 1 332 ? 14.375 -16.531 -0.749 1 98.06 332 SER B O 1
ATOM 5028 N N . SER B 1 333 ? 15.648 -18.219 0.07 1 95.75 333 SER B N 1
ATOM 5029 C CA . SER B 1 333 ? 16.594 -18.359 -1.029 1 95.75 333 SER B CA 1
ATOM 5030 C C . SER B 1 333 ? 16.938 -19.812 -1.283 1 95.75 333 SER B C 1
ATOM 5032 O O . SER B 1 333 ? 16.375 -20.719 -0.643 1 95.75 333 SER B O 1
ATOM 5034 N N . THR B 1 334 ? 17.734 -20.047 -2.236 1 94.5 334 THR B N 1
ATOM 5035 C CA . THR B 1 334 ? 18.141 -21.422 -2.529 1 94.5 334 THR B CA 1
ATOM 5036 C C . THR B 1 334 ? 18.891 -22.031 -1.349 1 94.5 334 THR B C 1
ATOM 5038 O O . THR B 1 334 ? 18.984 -23.25 -1.231 1 94.5 334 THR B O 1
ATOM 5041 N N . ALA B 1 335 ? 19.375 -21.172 -0.462 1 94.25 335 ALA B N 1
ATOM 5042 C CA . ALA B 1 335 ? 20.141 -21.609 0.702 1 94.25 335 ALA B CA 1
ATOM 5043 C C . ALA B 1 335 ? 19.219 -22 1.847 1 94.25 335 ALA B C 1
ATOM 5045 O O . ALA B 1 335 ? 19.656 -22.625 2.818 1 94.25 335 ALA B O 1
ATOM 5046 N N . GLY B 1 336 ? 17.969 -21.656 1.746 1 95.44 336 GLY B N 1
ATOM 5047 C CA . GLY B 1 336 ? 17.016 -21.953 2.803 1 95.44 336 GLY B CA 1
ATOM 5048 C C . GLY B 1 336 ? 16.109 -20.781 3.135 1 95.44 336 GLY B C 1
ATOM 5049 O O . GLY B 1 336 ? 16 -19.828 2.352 1 95.44 336 GLY B O 1
ATOM 5050 N N . ILE B 1 337 ? 15.484 -20.906 4.324 1 96.31 337 ILE B N 1
ATOM 5051 C CA . ILE B 1 337 ? 14.523 -19.875 4.699 1 96.31 337 ILE B CA 1
ATOM 5052 C C . ILE B 1 337 ? 15.266 -18.641 5.188 1 96.31 337 ILE B C 1
ATOM 5054 O O . ILE B 1 337 ? 16.375 -18.734 5.707 1 96.31 337 ILE B O 1
ATOM 5058 N N . GLY B 1 338 ? 14.648 -17.469 5.027 1 96 338 GLY B N 1
ATOM 5059 C CA . GLY B 1 338 ? 15.227 -16.234 5.543 1 96 338 GLY B CA 1
ATOM 5060 C C . GLY B 1 338 ? 15.344 -16.219 7.059 1 96 338 GLY B C 1
ATOM 5061 O O . GLY B 1 338 ? 14.703 -17.016 7.742 1 96 338 GLY B O 1
ATOM 5062 N N . PRO B 1 339 ? 16.203 -15.383 7.605 1 96 339 PRO B N 1
ATOM 5063 C CA . PRO B 1 339 ? 16.406 -15.32 9.055 1 96 339 PRO B CA 1
ATOM 5064 C C . PRO B 1 339 ? 15.102 -15.141 9.828 1 96 339 PRO B C 1
ATOM 5066 O O . PRO B 1 339 ? 14.977 -15.609 10.961 1 96 339 PRO B O 1
ATOM 5069 N N . HIS B 1 340 ? 14.117 -14.484 9.211 1 97.81 340 HIS B N 1
ATOM 5070 C CA . HIS B 1 340 ? 12.844 -14.266 9.875 1 97.81 340 HIS B CA 1
ATOM 5071 C C . HIS B 1 340 ? 11.703 -14.938 9.117 1 97.81 340 HIS B C 1
ATOM 5073 O O . HIS B 1 340 ? 10.555 -14.508 9.219 1 97.81 340 HIS B O 1
ATOM 5079 N N . GLY B 1 341 ? 12.023 -15.906 8.312 1 97.56 341 GLY B N 1
ATOM 5080 C CA . GLY B 1 341 ? 11.023 -16.641 7.547 1 97.56 341 GLY B CA 1
ATOM 5081 C C . GLY B 1 341 ? 10.023 -17.375 8.414 1 97.56 341 GLY B C 1
ATOM 5082 O O . GLY B 1 341 ? 8.836 -17.422 8.094 1 97.56 341 GLY B O 1
ATOM 5083 N N . MET B 1 342 ? 10.516 -17.953 9.57 1 97.31 342 MET B N 1
ATOM 5084 C CA . MET B 1 342 ? 9.641 -18.656 10.508 1 97.31 342 MET B CA 1
ATOM 5085 C C . MET B 1 342 ? 8.602 -17.703 11.094 1 97.31 342 MET B C 1
ATOM 5087 O O . MET B 1 342 ? 7.414 -18.031 11.148 1 97.31 342 MET B O 1
ATOM 5091 N N . LEU B 1 343 ? 9.078 -16.531 11.445 1 96.62 343 LEU B N 1
ATOM 5092 C CA . LEU B 1 343 ? 8.18 -15.523 12.008 1 96.62 343 LEU B CA 1
ATOM 5093 C C . LEU B 1 343 ? 7.145 -15.078 10.984 1 96.62 343 LEU B C 1
ATOM 5095 O O . LEU B 1 343 ? 5.98 -14.859 11.32 1 96.62 343 LEU B O 1
ATOM 5099 N N . GLY B 1 344 ? 7.578 -14.852 9.773 1 97.38 344 GLY B N 1
ATOM 5100 C CA . GLY B 1 344 ? 6.664 -14.453 8.719 1 97.38 344 GLY B CA 1
ATOM 5101 C C . GLY B 1 344 ? 5.574 -15.477 8.461 1 97.38 344 GLY B C 1
ATOM 5102 O O . GLY B 1 344 ? 4.391 -15.133 8.398 1 97.38 344 GLY B O 1
ATOM 5103 N N . ALA B 1 345 ? 5.922 -16.703 8.312 1 98.06 345 ALA B N 1
ATOM 5104 C CA . ALA B 1 345 ? 4.984 -17.766 7.98 1 98.06 345 ALA B CA 1
ATOM 5105 C C . ALA B 1 345 ? 4.039 -18.047 9.148 1 98.06 345 ALA B C 1
ATOM 5107 O O . ALA B 1 345 ? 2.816 -18.078 8.969 1 98.06 345 ALA B O 1
ATOM 5108 N N . LEU B 1 346 ? 4.562 -18.219 10.352 1 98.44 346 LEU B N 1
ATOM 5109 C CA . LEU B 1 346 ? 3.746 -18.562 11.508 1 98.44 346 LEU B CA 1
ATOM 5110 C C . LEU B 1 346 ? 2.949 -17.359 11.992 1 98.44 346 LEU B C 1
ATOM 5112 O O . LEU B 1 346 ? 1.804 -17.5 12.43 1 98.44 346 LEU B O 1
ATOM 5116 N N . GLY B 1 347 ? 3.615 -16.188 12.016 1 98 347 GLY B N 1
ATOM 5117 C CA . GLY B 1 347 ? 2.879 -14.984 12.344 1 98 347 GLY B CA 1
ATOM 5118 C C . GLY B 1 347 ? 1.735 -14.703 11.391 1 98 347 GLY B C 1
ATOM 5119 O O . GLY B 1 347 ? 0.642 -14.32 11.812 1 98 347 GLY B O 1
ATOM 5120 N N . GLY B 1 348 ? 2.035 -14.867 10.062 1 98.44 348 GLY B N 1
ATOM 5121 C CA . GLY B 1 348 ? 0.978 -14.719 9.078 1 98.44 348 GLY B CA 1
ATOM 5122 C C . GLY B 1 348 ? -0.151 -15.719 9.258 1 98.44 348 GLY B C 1
ATOM 5123 O O . GLY B 1 348 ? -1.325 -15.359 9.133 1 98.44 348 GLY B O 1
ATOM 5124 N N . LEU B 1 349 ? 0.237 -16.938 9.555 1 98.69 349 LEU B N 1
ATOM 5125 C CA . LEU B 1 349 ? -0.762 -17.969 9.797 1 98.69 349 LEU B CA 1
ATOM 5126 C C . LEU B 1 349 ? -1.651 -17.609 10.977 1 98.69 349 LEU B C 1
ATOM 5128 O O . LEU B 1 349 ? -2.875 -17.734 10.906 1 98.69 349 LEU B O 1
ATOM 5132 N N . ALA B 1 350 ? -1.058 -17.125 12.055 1 98.44 350 ALA B N 1
ATOM 5133 C CA . ALA B 1 350 ? -1.804 -16.734 13.25 1 98.44 350 ALA B CA 1
ATOM 5134 C C . ALA B 1 350 ? -2.783 -15.602 12.938 1 98.44 350 ALA B C 1
ATOM 5136 O O . ALA B 1 350 ? -3.938 -15.633 13.367 1 98.44 350 ALA B O 1
ATOM 5137 N N . VAL B 1 351 ? -2.352 -14.641 12.203 1 97.88 351 VAL B N 1
ATOM 5138 C CA . VAL B 1 351 ? -3.197 -13.5 11.852 1 97.88 351 VAL B CA 1
ATOM 5139 C C . VAL B 1 351 ? -4.348 -13.969 10.969 1 97.88 351 VAL B C 1
ATOM 5141 O O . VAL B 1 351 ? -5.488 -13.531 11.141 1 97.88 351 VAL B O 1
ATOM 5144 N N . CYS B 1 352 ? -4.078 -14.828 10.008 1 98.31 352 CYS B N 1
ATOM 5145 C CA . CYS B 1 352 ? -5.125 -15.359 9.141 1 98.31 352 CYS B CA 1
ATOM 5146 C C . CYS B 1 352 ? -6.164 -16.125 9.945 1 98.31 352 CYS B C 1
ATOM 5148 O O . CYS B 1 352 ? -7.363 -16.016 9.68 1 98.31 352 CYS B O 1
ATOM 5150 N N . LEU B 1 353 ? -5.684 -16.922 10.906 1 98.12 353 LEU B N 1
ATOM 5151 C CA . LEU B 1 353 ? -6.605 -17.672 11.75 1 98.12 353 LEU B CA 1
ATOM 5152 C C . LEU B 1 353 ? -7.484 -16.734 12.57 1 98.12 353 LEU B C 1
ATOM 5154 O O . LEU B 1 353 ? -8.688 -16.969 12.711 1 98.12 353 LEU B O 1
ATOM 5158 N N . LEU B 1 354 ? -6.902 -15.664 13.062 1 96.69 354 LEU B N 1
ATOM 5159 C CA . LEU B 1 354 ? -7.668 -14.68 13.812 1 96.69 354 LEU B CA 1
ATOM 5160 C C . LEU B 1 354 ? -8.703 -14 12.922 1 96.69 354 LEU B C 1
ATOM 5162 O O . LEU B 1 354 ? -9.852 -13.797 13.336 1 96.69 354 LEU B O 1
ATOM 5166 N N . ILE B 1 355 ? -8.281 -13.648 11.719 1 96.38 355 ILE B N 1
ATOM 5167 C CA . ILE B 1 355 ? -9.211 -13.047 10.766 1 96.38 355 ILE B CA 1
ATOM 5168 C C . ILE B 1 355 ? -10.359 -14.016 10.484 1 96.38 355 ILE B C 1
ATOM 5170 O O . ILE B 1 355 ? -11.523 -13.617 10.461 1 96.38 355 ILE B O 1
ATOM 5174 N N . GLY B 1 356 ? -10.023 -15.297 10.266 1 96.44 356 GLY B N 1
ATOM 5175 C CA . GLY B 1 356 ? -11.039 -16.312 10.031 1 96.44 356 GLY B CA 1
ATOM 5176 C C . GLY B 1 356 ? -12.016 -16.453 11.18 1 96.44 356 GLY B C 1
ATOM 5177 O O . GLY B 1 356 ? -13.234 -16.453 10.969 1 96.44 356 GLY B O 1
ATOM 5178 N N . PHE B 1 357 ? -11.5 -16.422 12.375 1 94.56 357 PHE B N 1
ATOM 5179 C CA . PHE B 1 357 ? -12.32 -16.656 13.562 1 94.56 357 PHE B CA 1
ATOM 5180 C C . PHE B 1 357 ? -13.203 -15.445 13.844 1 94.56 357 PHE B C 1
ATOM 5182 O O . PHE B 1 357 ? -14.383 -15.602 14.18 1 94.56 357 PHE B O 1
ATOM 5189 N N . PHE B 1 358 ? -12.742 -14.242 13.641 1 93.12 358 PHE B N 1
ATOM 5190 C CA . PHE B 1 358 ? -13.461 -13.047 14.055 1 93.12 358 PHE B CA 1
ATOM 5191 C C . PHE B 1 358 ? -14.445 -12.602 12.984 1 93.12 358 PHE B C 1
ATOM 5193 O O . PHE B 1 358 ? -15.281 -11.727 13.219 1 93.12 358 PHE B O 1
ATOM 5200 N N . ASN B 1 359 ? -14.367 -13.234 11.844 1 93.12 359 ASN B N 1
ATOM 5201 C CA . ASN B 1 359 ? -15.297 -12.875 10.781 1 93.12 359 ASN B CA 1
ATOM 5202 C C . ASN B 1 359 ? -16.312 -13.992 10.531 1 93.12 359 ASN B C 1
ATOM 5204 O O . ASN B 1 359 ? -16.938 -14.039 9.469 1 93.12 359 ASN B O 1
ATOM 5208 N N . CYS B 1 360 ? -16.344 -14.914 11.43 1 92.62 360 CYS B N 1
ATOM 5209 C CA . CYS B 1 360 ? -17.359 -15.961 11.367 1 92.62 360 CYS B CA 1
ATOM 5210 C C . CYS B 1 360 ? -18.609 -15.547 12.117 1 92.62 360 CYS B C 1
ATOM 5212 O O . CYS B 1 360 ? -18.547 -14.766 13.07 1 92.62 360 CYS B O 1
ATOM 5214 N N . LYS B 1 361 ? -19.766 -15.883 11.547 1 78.31 361 LYS B N 1
ATOM 5215 C CA . LYS B 1 361 ? -21.031 -15.609 12.227 1 78.31 361 LYS B CA 1
ATOM 5216 C C . LYS B 1 361 ? -21.172 -16.453 13.484 1 78.31 361 LYS B C 1
ATOM 5218 O O . LYS B 1 361 ? -20.891 -17.656 13.469 1 78.31 361 LYS B O 1
ATOM 5223 N N . ARG B 1 362 ? -21.203 -15.859 14.609 1 57.34 362 ARG B N 1
ATOM 5224 C CA . ARG B 1 362 ? -21.453 -16.531 15.891 1 57.34 362 ARG B CA 1
ATOM 5225 C C . ARG B 1 362 ? -22.844 -17.109 15.938 1 57.34 362 ARG B C 1
ATOM 5227 O O . ARG B 1 362 ? -23.828 -16.453 15.57 1 57.34 362 ARG B O 1
ATOM 5234 N N . GLY B 1 363 ? -23.266 -18.656 15.984 1 55.53 363 GLY B N 1
ATOM 5235 C CA . GLY B 1 363 ? -24.484 -19.422 16.188 1 55.53 363 GLY B CA 1
ATOM 5236 C C . GLY B 1 363 ? -24.891 -20.25 14.984 1 55.53 363 GLY B C 1
ATOM 5237 O O . GLY B 1 363 ? -26.016 -20.734 14.898 1 55.53 363 GLY B O 1
ATOM 5238 N N . ALA B 1 364 ? -24.094 -20.219 13.953 1 35.12 364 ALA B N 1
ATOM 5239 C CA . ALA B 1 364 ? -24.594 -21.25 13.047 1 35.12 364 ALA B CA 1
ATOM 5240 C C . ALA B 1 364 ? -24.109 -22.641 13.492 1 35.12 364 ALA B C 1
ATOM 5242 O O . ALA B 1 364 ? -22.969 -22.797 13.93 1 35.12 364 ALA B O 1
#

Sequence (728 aa):
MKNSFNFFSSTTGIVVTGLLLGLIAVFLQFSGNPGNMGICVVCFNRDIAGAVGLHRAPIVQYLRPEIMGMVLGSLAAALCFGEYRARGGSAPAVRFLLGVIAAIGALVFLGCPWRVIMRLAGGDANALFGLAGLVVGIGLGTVFFRMGFSLGRSQSQSKASGLILPGIMLALVAVYLFNPPVAGQAQSGVLFYSLKGPGSMHAPFLLSLGAGLLVGFLAQRSRFCTMGAVRDVLLFNQWHLALGFLAMLAAALVANLAIGGFHPGFEGQPVAHTDGLWNFLGMVTAGLAFALAGGCPGRQLFMAGEGDNDAAVFVVGLIVGAACAHNFGMASSTAGIGPHGMLGALGGLAVCLLIGFFNCKRGAMKNSFNFFSSTTGIVVTGLLLGLIAVFLQFSGNPGNMGICVVCFNRDIAGAVGLHRAPIVQYLRPEIMGMVLGSLAAALCFGEYRARGGSAPAVRFLLGVIAAIGALVFLGCPWRVIMRLAGGDANALFGLAGLVVGIGLGTVFFRMGFSLGRSQSQSKASGLILPGIMLALVAVYLFNPPVAGQAQSGVLFYSLKGPGSMHAPFLLSLGAGLLVGFLAQRSRFCTMGAVRDVLLFNQWHLALGFLAMLAAALVANLAIGGFHPGFEGQPVAHTDGLWNFLGMVTAGLAFALAGGCPGRQLFMAGEGDNDAAVFVVGLIVGAACAHNFGMASSTAGIGPHGMLGALGGLAVCLLIGFFNCKRGA

Organism: NCBI:txid901

Solvent-accessible surface area (backbone atoms only — not comparable to full-atom values): 31928 Å² total; per-residue (Å²): 130,82,80,68,83,57,62,30,62,37,63,68,27,23,28,50,45,16,30,49,51,16,43,50,21,49,50,34,26,74,50,31,22,36,62,48,36,44,73,26,50,53,59,39,36,29,13,29,24,19,9,55,34,29,20,82,59,62,38,38,6,25,75,46,38,36,60,39,14,19,21,47,14,6,27,50,42,16,59,76,69,71,57,57,47,25,28,22,25,34,46,45,45,49,30,20,51,32,17,21,34,23,25,26,4,18,29,34,40,53,40,31,78,67,12,32,37,35,22,46,24,26,21,28,54,47,27,54,31,28,48,52,12,30,51,50,11,29,49,55,30,51,54,34,48,73,44,45,41,55,64,66,70,64,38,84,51,55,69,64,47,16,42,48,57,40,47,50,34,52,51,49,51,51,52,41,73,77,29,51,88,44,92,96,41,52,55,22,88,59,34,33,36,17,83,45,60,59,27,45,33,52,34,57,63,67,59,32,26,49,52,10,24,49,48,12,26,47,34,50,58,31,63,53,36,66,49,51,13,54,46,34,35,76,76,67,68,40,53,61,52,34,44,13,56,50,27,17,32,50,32,22,27,54,52,20,55,73,72,68,50,50,52,77,40,61,73,91,44,63,76,38,41,71,56,53,67,47,19,17,48,7,18,23,25,16,22,25,25,20,43,72,65,70,36,28,70,61,32,26,41,26,40,16,19,23,7,24,26,40,29,36,36,19,51,51,16,26,28,53,15,27,16,46,16,57,35,54,32,15,31,38,44,59,91,32,70,23,93,33,18,65,54,42,21,53,51,35,35,52,50,48,50,49,53,42,60,66,32,29,50,89,87,117,130,82,83,70,84,57,63,30,62,39,64,68,26,23,29,51,46,15,30,49,50,15,43,50,21,49,50,33,26,74,50,31,21,36,61,48,35,43,74,24,50,52,58,39,36,29,11,31,22,18,10,57,34,30,21,81,58,60,39,37,7,25,75,45,39,36,60,39,14,19,22,46,15,7,27,50,42,17,58,75,69,70,57,57,48,24,28,22,23,35,46,45,45,48,31,20,49,32,16,21,34,22,25,27,5,17,28,35,39,54,41,33,75,66,13,32,37,36,23,46,22,26,21,29,54,46,27,55,32,26,48,53,11,31,53,50,10,29,48,54,28,50,53,32,49,76,46,46,42,54,62,66,69,64,38,81,50,53,68,64,48,16,42,48,59,41,47,51,34,51,48,50,53,51,51,42,73,76,28,52,90,45,93,94,41,52,54,22,87,57,33,33,36,18,83,44,59,59,27,46,34,51,36,57,64,68,59,32,25,50,50,11,24,48,49,12,27,47,35,48,58,31,64,54,36,66,49,52,13,54,46,34,35,74,74,68,68,40,53,60,52,34,44,12,54,50,27,17,31,50,32,24,27,56,52,20,55,72,72,70,51,50,53,77,41,61,75,92,42,64,76,38,41,71,55,53,69,47,19,17,46,9,17,23,26,16,20,26,25,20,44,73,66,71,36,29,71,61,34,26,40,26,41,14,19,22,7,25,25,39,30,35,35,20,50,51,16,27,28,53,15,26,15,43,17,56,35,54,32,16,30,38,46,59,89,30,69,23,93,33,19,65,55,41,22,52,51,36,33,51,51,47,50,49,54,43,60,65,32,30,51,89,86,118